Protein AF-A0A3M1DH36-F1 (afdb_monomer)

Radius of gyration: 32.61 Å; Cα contacts (8 Å, |Δi|>4): 561; chains: 1; bounding box: 86×79×83 Å

Structure (mmCIF, N/CA/C/O backbone):
data_AF-A0A3M1DH36-F1
#
_entry.id   AF-A0A3M1DH36-F1
#
loop_
_atom_site.group_PDB
_atom_site.id
_atom_site.type_symbol
_atom_site.label_atom_id
_atom_site.label_alt_id
_atom_site.label_comp_id
_atom_site.label_asym_id
_atom_site.label_entity_id
_atom_site.label_seq_id
_atom_site.pdbx_PDB_ins_code
_atom_site.Cartn_x
_atom_site.Cartn_y
_atom_site.Cartn_z
_atom_site.occupancy
_atom_site.B_iso_or_equiv
_atom_site.auth_seq_id
_atom_site.auth_comp_id
_atom_site.auth_asym_id
_atom_site.auth_atom_id
_atom_site.pdbx_PDB_model_num
ATOM 1 N N . MET A 1 1 ? 54.709 -1.197 50.535 1.00 32.66 1 MET A N 1
ATOM 2 C CA . MET A 1 1 ? 53.654 -0.585 49.703 1.00 32.66 1 MET A CA 1
ATOM 3 C C . MET A 1 1 ? 53.504 -1.454 48.468 1.00 32.66 1 MET A C 1
ATOM 5 O O . MET A 1 1 ? 54.507 -1.708 47.819 1.00 32.66 1 MET A O 1
ATOM 9 N N . ARG A 1 2 ? 52.325 -2.041 48.248 1.00 27.66 2 ARG A N 1
ATOM 10 C CA . ARG A 1 2 ? 52.053 -2.929 47.108 1.00 27.66 2 ARG A CA 1
ATOM 11 C C . ARG A 1 2 ? 51.467 -2.084 45.979 1.00 27.66 2 ARG A C 1
ATOM 13 O O . ARG A 1 2 ? 50.531 -1.333 46.229 1.00 27.66 2 ARG A O 1
ATOM 20 N N . GLU A 1 3 ? 52.035 -2.203 44.786 1.00 29.48 3 GLU A N 1
ATOM 21 C CA . GLU A 1 3 ? 51.495 -1.611 43.560 1.00 29.48 3 GLU A CA 1
ATOM 22 C C . GLU A 1 3 ? 50.059 -2.107 43.300 1.00 29.48 3 GLU A C 1
ATOM 24 O O . GLU A 1 3 ? 49.751 -3.268 43.601 1.00 29.48 3 GLU A O 1
ATOM 29 N N . PRO A 1 4 ? 49.162 -1.257 42.769 1.00 29.33 4 PRO A N 1
ATOM 30 C CA . PRO A 1 4 ? 47.777 -1.637 42.544 1.00 29.33 4 PRO A CA 1
ATOM 31 C C . PRO A 1 4 ? 47.627 -2.595 41.338 1.00 29.33 4 PRO A C 1
ATOM 33 O O . PRO A 1 4 ? 48.367 -2.485 40.356 1.00 29.33 4 PRO A O 1
ATOM 36 N N . PRO A 1 5 ? 46.652 -3.530 41.356 1.00 29.97 5 PRO A N 1
ATOM 37 C CA . PRO A 1 5 ? 46.637 -4.700 40.462 1.00 29.97 5 PRO A CA 1
ATOM 38 C C . PRO A 1 5 ? 46.401 -4.399 38.972 1.00 29.97 5 PRO A C 1
ATOM 40 O O . PRO A 1 5 ? 46.667 -5.255 38.132 1.00 29.97 5 PRO A O 1
ATOM 43 N N . HIS A 1 6 ? 45.917 -3.204 38.626 1.00 34.66 6 HIS A N 1
ATOM 44 C CA . HIS A 1 6 ? 45.584 -2.833 37.246 1.00 34.66 6 HIS A CA 1
ATOM 45 C C . HIS A 1 6 ? 46.814 -2.436 36.412 1.00 34.66 6 HIS A C 1
ATOM 47 O O . HIS A 1 6 ? 46.813 -2.638 35.201 1.00 34.66 6 HIS A O 1
ATOM 53 N N . LEU A 1 7 ? 47.898 -1.958 37.038 1.00 31.59 7 LEU A N 1
ATOM 54 C CA . LEU A 1 7 ? 49.136 -1.597 36.329 1.00 31.59 7 LEU A CA 1
ATOM 55 C C . LEU A 1 7 ? 50.009 -2.821 35.984 1.00 31.59 7 LEU A C 1
ATOM 57 O O . LEU A 1 7 ? 50.712 -2.822 34.975 1.00 31.59 7 LEU A O 1
ATOM 61 N N . LEU A 1 8 ? 49.897 -3.912 36.751 1.00 31.89 8 LEU A N 1
ATOM 62 C CA . LEU A 1 8 ? 50.607 -5.175 36.491 1.00 31.89 8 LEU A CA 1
ATOM 63 C C . LEU A 1 8 ? 50.048 -5.961 35.293 1.00 31.89 8 LEU A C 1
ATOM 65 O O . LEU A 1 8 ? 50.768 -6.772 34.707 1.00 31.89 8 LEU A O 1
ATOM 69 N N . PHE A 1 9 ? 48.790 -5.723 34.910 1.00 33.62 9 PHE A N 1
ATOM 70 C CA . PHE A 1 9 ? 48.154 -6.406 33.781 1.00 33.62 9 PHE A CA 1
ATOM 71 C C . PHE A 1 9 ? 48.655 -5.860 32.433 1.00 33.62 9 PHE A C 1
ATOM 73 O O . PHE A 1 9 ? 49.040 -6.631 31.555 1.00 33.62 9 PHE A O 1
ATOM 80 N N . PHE A 1 10 ? 48.772 -4.533 32.306 1.00 32.47 10 PHE A N 1
ATOM 81 C CA . PHE A 1 10 ? 49.268 -3.885 31.085 1.00 32.47 10 PHE A CA 1
ATOM 82 C C . PHE A 1 10 ? 50.793 -3.971 30.936 1.00 32.47 10 PHE A C 1
ATOM 84 O O . PHE A 1 10 ? 51.295 -4.152 29.828 1.00 32.47 10 PHE A O 1
ATOM 91 N N . ALA A 1 11 ? 51.539 -3.960 32.046 1.00 32.44 11 ALA A N 1
ATOM 92 C CA . ALA A 1 11 ? 52.992 -4.136 32.021 1.00 32.44 11 ALA A CA 1
ATOM 93 C C . ALA A 1 11 ? 53.437 -5.559 31.616 1.00 32.44 11 ALA A C 1
ATOM 95 O O . ALA A 1 11 ? 54.551 -5.727 31.119 1.00 32.44 11 ALA A O 1
ATOM 96 N N . ARG A 1 12 ? 52.589 -6.588 31.795 1.00 32.31 12 ARG A N 1
ATOM 97 C CA . ARG A 1 12 ? 52.865 -7.963 31.327 1.00 32.31 12 ARG A CA 1
ATOM 98 C C . ARG A 1 12 ? 52.590 -8.160 29.838 1.00 32.31 12 ARG A C 1
ATOM 100 O O . ARG A 1 12 ? 53.311 -8.916 29.200 1.00 32.31 12 ARG A O 1
ATOM 107 N N . LEU A 1 13 ? 51.610 -7.450 29.279 1.00 34.75 13 LEU A N 1
ATOM 108 C CA . LEU A 1 13 ? 51.321 -7.461 27.839 1.00 34.75 13 LEU A CA 1
ATOM 109 C C . LEU A 1 13 ? 52.437 -6.804 27.012 1.00 34.75 13 LEU A C 1
ATOM 111 O O . LEU A 1 13 ? 52.681 -7.215 25.884 1.00 34.75 13 LEU A O 1
ATOM 115 N N . ALA A 1 14 ? 53.151 -5.837 27.592 1.00 35.44 14 ALA A N 1
ATOM 116 C CA . ALA A 1 14 ? 54.234 -5.118 26.924 1.00 35.44 14 ALA A CA 1
ATOM 117 C C . ALA A 1 14 ? 55.609 -5.824 26.956 1.00 35.44 14 ALA A C 1
ATOM 119 O O . ALA A 1 14 ? 56.535 -5.336 26.318 1.00 35.44 14 ALA A O 1
ATOM 120 N N . ARG A 1 15 ? 55.778 -6.940 27.689 1.00 35.16 15 ARG A N 1
ATOM 121 C CA . ARG A 1 15 ? 57.084 -7.628 27.841 1.00 35.16 15 ARG A CA 1
ATOM 122 C C . ARG A 1 15 ? 57.234 -8.952 27.085 1.00 35.16 15 ARG A C 1
ATOM 124 O O . ARG A 1 15 ? 58.296 -9.556 27.178 1.00 35.16 15 ARG A O 1
ATOM 131 N N . ASN A 1 16 ? 56.224 -9.407 26.346 1.00 31.25 16 ASN A N 1
ATOM 132 C CA . ASN A 1 16 ? 56.394 -10.556 25.452 1.00 31.25 16 ASN A CA 1
ATOM 133 C C . ASN A 1 16 ? 56.902 -10.070 24.092 1.00 31.25 16 ASN A C 1
ATOM 135 O O . ASN A 1 16 ? 56.128 -9.787 23.178 1.00 31.25 16 ASN A O 1
ATOM 139 N N . GLU A 1 17 ? 58.221 -9.941 23.995 1.00 40.97 17 GLU A N 1
ATOM 140 C CA . GLU A 1 17 ? 58.931 -9.916 22.721 1.00 40.97 17 GLU A CA 1
ATOM 141 C C . GLU A 1 17 ? 58.838 -11.321 22.108 1.00 40.97 17 GLU A C 1
ATOM 143 O O . GLU A 1 17 ? 59.261 -12.288 22.732 1.00 40.97 17 GLU A O 1
ATOM 148 N N . ASP A 1 18 ? 58.208 -11.397 20.932 1.00 37.38 18 ASP A N 1
ATOM 149 C CA . ASP A 1 18 ? 58.206 -12.491 19.941 1.00 37.38 18 ASP A CA 1
ATOM 150 C C . ASP A 1 18 ? 56.816 -13.055 19.610 1.00 37.38 18 ASP A C 1
ATOM 152 O O . ASP A 1 18 ? 56.376 -14.099 20.089 1.00 37.38 18 ASP A O 1
ATOM 156 N N . SER A 1 19 ? 56.103 -12.329 18.741 1.00 36.31 19 SER A N 1
ATOM 157 C CA . SER A 1 19 ? 55.392 -12.844 17.552 1.00 36.31 19 SER A CA 1
ATOM 158 C C . SER A 1 19 ? 54.339 -11.836 17.069 1.00 36.31 19 SER A C 1
ATOM 160 O O . SER A 1 19 ? 53.544 -11.300 17.845 1.00 36.31 19 SER A O 1
ATOM 162 N N . ASP A 1 20 ? 54.299 -11.592 15.757 1.00 35.41 20 ASP A N 1
ATOM 163 C CA . ASP A 1 20 ? 53.426 -10.596 15.113 1.00 35.41 20 ASP A CA 1
ATOM 164 C C . ASP A 1 20 ? 51.914 -10.858 15.276 1.00 35.41 20 ASP A C 1
ATOM 166 O O . ASP A 1 20 ? 51.099 -9.959 15.064 1.00 35.41 20 ASP A O 1
ATOM 170 N N . ALA A 1 21 ? 51.513 -12.045 15.738 1.00 30.53 21 ALA A N 1
ATOM 171 C CA . ALA A 1 21 ? 50.114 -12.369 16.014 1.00 30.53 21 ALA A CA 1
ATOM 172 C C . ALA A 1 21 ? 49.552 -11.628 17.248 1.00 30.53 21 ALA A C 1
ATOM 174 O O . ALA A 1 21 ? 48.383 -11.243 17.256 1.00 30.53 21 ALA A O 1
ATOM 175 N N . ALA A 1 22 ? 50.376 -11.339 18.264 1.00 32.66 22 ALA A N 1
ATOM 176 C CA . ALA A 1 22 ? 49.924 -10.659 19.485 1.00 32.66 22 ALA A CA 1
ATOM 177 C C . ALA A 1 22 ? 49.649 -9.152 19.276 1.00 32.66 22 ALA A C 1
ATOM 179 O O . ALA A 1 22 ? 48.842 -8.552 19.989 1.00 32.66 22 ALA A O 1
ATOM 180 N N . ARG A 1 23 ? 50.272 -8.534 18.260 1.00 32.53 23 ARG A N 1
ATOM 181 C CA . ARG A 1 23 ? 50.079 -7.112 17.916 1.00 32.53 23 ARG A CA 1
ATOM 182 C C . ARG A 1 23 ? 48.714 -6.820 17.288 1.00 32.53 23 ARG A C 1
ATOM 184 O O . ARG A 1 23 ? 48.206 -5.709 17.435 1.00 32.53 23 ARG A O 1
ATOM 191 N N . ILE A 1 24 ? 48.118 -7.797 16.605 1.00 33.00 24 ILE A N 1
ATOM 192 C CA . ILE A 1 24 ? 46.809 -7.651 15.949 1.00 33.00 24 ILE A CA 1
ATOM 193 C C . ILE A 1 24 ? 45.676 -7.830 16.971 1.00 33.00 24 ILE A C 1
ATOM 195 O O . ILE A 1 24 ? 44.716 -7.058 16.970 1.00 33.00 24 ILE A O 1
ATOM 199 N N . ASP A 1 25 ? 45.833 -8.758 17.915 1.00 29.95 25 ASP A N 1
ATOM 200 C CA . ASP A 1 25 ? 44.793 -9.083 18.899 1.00 29.95 25 ASP A CA 1
ATOM 201 C C . ASP A 1 25 ? 44.670 -8.029 20.021 1.00 29.95 25 ASP A C 1
ATOM 203 O O . ASP A 1 25 ? 43.573 -7.710 20.489 1.00 29.95 25 ASP A O 1
ATOM 207 N N . ALA A 1 26 ? 45.780 -7.376 20.390 1.00 31.16 26 ALA A N 1
ATOM 208 C CA . ALA A 1 26 ? 45.759 -6.230 21.304 1.00 31.16 26 ALA A CA 1
ATOM 209 C C . ALA A 1 26 ? 45.073 -4.991 20.686 1.00 31.16 26 ALA A C 1
ATOM 211 O O . ALA A 1 26 ? 44.409 -4.232 21.392 1.00 31.16 26 ALA A O 1
ATOM 212 N N . ARG A 1 27 ? 45.179 -4.800 19.361 1.00 30.67 27 ARG A N 1
ATOM 213 C CA . ARG A 1 27 ? 44.548 -3.675 18.642 1.00 30.67 27 ARG A CA 1
ATOM 214 C C . ARG A 1 27 ? 43.040 -3.856 18.455 1.00 30.67 27 ARG A C 1
ATOM 216 O O . ARG A 1 27 ? 42.310 -2.869 18.491 1.00 30.67 27 ARG A O 1
ATOM 223 N N . LEU A 1 28 ? 42.563 -5.093 18.323 1.00 29.70 28 LEU A N 1
ATOM 224 C CA . LEU A 1 28 ? 41.129 -5.391 18.238 1.00 29.70 28 LEU A CA 1
ATOM 225 C C . LEU A 1 28 ? 40.423 -5.283 19.601 1.00 29.70 28 LEU A C 1
ATOM 227 O O . LEU A 1 28 ? 39.297 -4.789 19.667 1.00 29.70 28 LEU A O 1
ATOM 231 N N . ASN A 1 29 ? 41.093 -5.640 20.701 1.00 30.77 29 ASN A N 1
ATOM 232 C CA . ASN A 1 29 ? 40.488 -5.571 22.036 1.00 30.77 29 ASN A CA 1
ATOM 233 C C . ASN A 1 29 ? 40.366 -4.147 22.608 1.00 30.77 29 ASN A C 1
ATOM 235 O O . ASN A 1 29 ? 39.438 -3.881 23.371 1.00 30.77 29 ASN A O 1
ATOM 239 N N . ILE A 1 30 ? 41.218 -3.199 22.201 1.00 30.58 30 ILE A N 1
ATOM 240 C CA . ILE A 1 30 ? 41.085 -1.789 22.618 1.00 30.58 30 ILE A CA 1
ATOM 241 C C . ILE A 1 30 ? 39.859 -1.130 21.957 1.00 30.58 30 ILE A C 1
ATOM 243 O O . ILE A 1 30 ? 39.140 -0.376 22.609 1.00 30.58 30 ILE A O 1
ATOM 247 N N . ALA A 1 31 ? 39.539 -1.480 20.706 1.00 28.94 31 ALA A N 1
ATOM 248 C CA . ALA A 1 31 ? 38.319 -1.012 20.036 1.00 28.94 31 ALA A CA 1
ATOM 249 C C . ALA A 1 31 ? 37.033 -1.644 20.622 1.00 28.94 31 ALA A C 1
ATOM 251 O O . ALA A 1 31 ? 35.977 -1.005 20.653 1.00 28.94 31 ALA A O 1
ATOM 252 N N . GLY A 1 32 ? 37.126 -2.878 21.132 1.00 28.81 32 GLY A N 1
ATOM 253 C CA . GLY A 1 32 ? 36.025 -3.583 21.802 1.00 28.81 32 GLY A CA 1
ATOM 254 C C . GLY A 1 32 ? 35.750 -3.120 23.240 1.00 28.81 32 GLY A C 1
ATOM 255 O O . GLY A 1 32 ? 34.598 -3.112 23.671 1.00 28.81 32 GLY A O 1
ATOM 256 N N . ALA A 1 33 ? 36.770 -2.681 23.984 1.00 28.59 33 ALA A N 1
ATOM 257 C CA . ALA A 1 33 ? 36.596 -2.188 25.355 1.00 28.59 33 ALA A CA 1
ATOM 258 C C . ALA A 1 33 ? 35.921 -0.802 25.412 1.00 28.59 33 ALA A C 1
ATOM 260 O O . ALA A 1 33 ? 35.157 -0.527 26.333 1.00 28.59 33 ALA A O 1
ATOM 261 N N . VAL A 1 34 ? 36.134 0.043 24.395 1.00 30.39 34 VAL A N 1
ATOM 262 C CA . VAL A 1 34 ? 35.518 1.383 24.293 1.00 30.39 34 VAL A CA 1
ATOM 263 C C . VAL A 1 34 ? 34.035 1.320 23.897 1.00 30.39 34 VAL A C 1
ATOM 265 O O . VAL A 1 34 ? 33.282 2.249 24.170 1.00 30.39 34 VAL A O 1
ATOM 268 N N . THR A 1 35 ? 33.571 0.216 23.305 1.00 29.56 35 THR A N 1
ATOM 269 C CA . THR A 1 35 ? 32.185 0.085 22.821 1.00 29.56 35 THR A CA 1
ATOM 270 C C . THR A 1 35 ? 31.242 -0.659 23.774 1.00 29.56 35 THR A C 1
ATOM 272 O O . THR A 1 35 ? 30.033 -0.580 23.583 1.00 29.56 35 THR A O 1
ATOM 275 N N . ASN A 1 36 ? 31.747 -1.307 24.832 1.00 27.78 36 ASN A N 1
ATOM 276 C CA . ASN A 1 36 ? 30.948 -2.164 25.726 1.00 27.78 36 ASN A CA 1
ATOM 277 C C . ASN A 1 36 ? 30.844 -1.686 27.193 1.00 27.78 36 ASN A C 1
ATOM 279 O O . ASN A 1 36 ? 30.514 -2.486 28.068 1.00 27.78 36 ASN A O 1
ATOM 283 N N . HIS A 1 37 ? 31.106 -0.411 27.502 1.00 29.84 37 HIS A N 1
ATOM 284 C CA . HIS A 1 37 ? 30.932 0.135 28.867 1.00 29.84 37 HIS A CA 1
ATOM 285 C C . HIS A 1 37 ? 30.018 1.362 28.975 1.00 29.84 37 HIS A C 1
ATOM 287 O O . HIS A 1 37 ? 30.047 2.083 29.969 1.00 29.84 37 HIS A O 1
ATOM 293 N N . VAL A 1 38 ? 29.126 1.549 28.004 1.00 30.83 38 VAL A N 1
ATOM 294 C CA . VAL A 1 38 ? 27.979 2.454 28.143 1.00 30.83 38 VAL A CA 1
ATOM 295 C C . VAL A 1 38 ? 26.712 1.638 27.928 1.00 30.83 38 VAL A C 1
ATOM 297 O O . VAL A 1 38 ? 26.143 1.680 26.851 1.00 30.83 38 VAL A O 1
ATOM 300 N N . ASP A 1 39 ? 26.370 0.800 28.910 1.00 30.70 39 ASP A N 1
ATOM 301 C CA . ASP A 1 39 ? 24.992 0.396 29.239 1.00 30.70 39 ASP A CA 1
ATOM 302 C C . ASP A 1 39 ? 25.012 -0.647 30.374 1.00 30.70 39 ASP A C 1
ATOM 304 O O . ASP A 1 39 ? 25.197 -1.842 30.147 1.00 30.70 39 ASP A O 1
ATOM 308 N N . GLY A 1 40 ? 24.814 -0.200 31.624 1.00 24.92 40 GLY A N 1
ATOM 309 C CA . GLY A 1 40 ? 24.535 -1.106 32.746 1.00 24.92 40 GLY A CA 1
ATOM 310 C C . GLY A 1 40 ? 24.883 -0.594 34.150 1.00 24.92 40 GLY A C 1
ATOM 311 O O . GLY A 1 40 ? 25.947 -0.904 34.663 1.00 24.92 40 GLY A O 1
ATOM 312 N N . ASN A 1 41 ? 23.908 0.054 34.800 1.00 26.22 41 ASN A N 1
ATOM 313 C CA . ASN A 1 41 ? 23.778 0.359 36.240 1.00 26.22 41 ASN A CA 1
ATOM 314 C C . ASN A 1 41 ? 24.743 1.371 36.922 1.00 26.22 41 ASN A C 1
ATOM 316 O O . ASN A 1 41 ? 25.960 1.247 36.825 1.00 26.22 41 ASN A O 1
ATOM 320 N N . PRO A 1 42 ? 24.208 2.333 37.711 1.00 35.72 42 PRO A N 1
ATOM 321 C CA . PRO A 1 42 ? 24.992 3.330 38.432 1.00 35.72 42 PRO A CA 1
ATOM 322 C C . PRO A 1 42 ? 25.379 2.807 39.820 1.00 35.72 42 PRO A C 1
ATOM 324 O O . PRO A 1 42 ? 24.520 2.639 40.679 1.00 35.72 42 PRO A O 1
ATOM 327 N N . CYS A 1 43 ? 26.663 2.559 40.067 1.00 26.92 43 CYS A N 1
ATOM 328 C CA . CYS A 1 43 ? 27.237 2.581 41.415 1.00 26.92 43 CYS A CA 1
ATOM 329 C C . CYS A 1 43 ? 28.768 2.498 41.330 1.00 26.92 43 CYS A C 1
ATOM 331 O O . CYS A 1 43 ? 29.288 1.659 40.605 1.00 26.92 43 CYS A O 1
ATOM 333 N N . GLN A 1 44 ? 29.453 3.304 42.151 1.00 27.77 44 GLN A N 1
ATOM 334 C CA . GLN A 1 44 ? 30.907 3.306 42.427 1.00 27.77 44 GLN A CA 1
ATOM 335 C C . GLN A 1 44 ? 31.820 4.255 41.625 1.00 27.77 44 GLN A C 1
ATOM 337 O O . GLN A 1 44 ? 32.974 3.927 41.370 1.00 27.77 44 GLN A O 1
ATOM 342 N N . VAL A 1 45 ? 31.376 5.488 41.352 1.00 26.08 45 VAL A N 1
ATOM 343 C CA . VAL A 1 45 ? 32.300 6.624 41.093 1.00 26.08 45 VAL A CA 1
ATOM 344 C C . VAL A 1 45 ? 31.993 7.821 42.016 1.00 26.08 45 VAL A C 1
ATOM 346 O O . VAL A 1 45 ? 32.324 8.957 41.719 1.00 26.08 45 VAL A O 1
ATOM 349 N N . ASP A 1 46 ? 31.387 7.575 43.183 1.00 26.30 46 ASP A N 1
ATOM 350 C CA . ASP A 1 46 ? 31.001 8.627 44.146 1.00 26.30 46 ASP A CA 1
ATOM 351 C C . ASP A 1 46 ? 31.936 8.742 45.365 1.00 26.30 46 ASP A C 1
ATOM 353 O O . ASP A 1 46 ? 31.571 9.308 46.391 1.00 26.30 46 ASP A O 1
ATOM 357 N N . THR A 1 47 ? 33.167 8.222 45.310 1.00 27.75 47 THR A N 1
ATOM 358 C CA . THR A 1 47 ? 34.068 8.256 46.491 1.00 27.75 47 THR A CA 1
ATOM 359 C C . THR A 1 47 ? 35.475 8.789 46.213 1.00 27.75 47 THR A C 1
ATOM 361 O O . THR A 1 47 ? 36.318 8.762 47.097 1.00 27.75 47 THR A O 1
ATOM 364 N N . LEU A 1 48 ? 35.735 9.346 45.025 1.00 27.14 48 LEU A N 1
ATOM 365 C CA . LEU A 1 48 ? 37.019 10.002 44.713 1.00 27.14 48 LEU A CA 1
ATOM 366 C C . LEU A 1 48 ? 36.899 11.492 44.347 1.00 27.14 48 LEU A C 1
ATOM 368 O O . LEU A 1 48 ? 37.908 12.136 44.085 1.00 27.14 48 LEU A O 1
ATOM 372 N N . LEU A 1 49 ? 35.692 12.069 44.392 1.00 26.91 49 LEU A N 1
ATOM 373 C CA . LEU A 1 49 ? 35.443 13.484 44.065 1.00 26.91 49 LEU A CA 1
ATOM 374 C C . LEU A 1 49 ? 34.897 14.317 45.241 1.00 26.91 49 LEU A C 1
ATOM 376 O O . LEU A 1 49 ? 34.375 15.410 45.033 1.00 26.91 49 LEU A O 1
ATOM 380 N N . LEU A 1 50 ? 35.037 13.833 46.481 1.00 26.44 50 LEU A N 1
ATOM 381 C CA . LEU A 1 50 ? 34.582 14.544 47.688 1.00 26.44 50 LEU A CA 1
ATOM 382 C C . LEU A 1 50 ? 35.695 15.165 48.554 1.00 26.44 50 LEU A C 1
ATOM 384 O O . LEU A 1 50 ? 35.370 15.794 49.552 1.00 26.44 50 LEU A O 1
ATOM 388 N N . GLU A 1 51 ? 36.973 15.106 48.160 1.00 28.19 51 GLU A N 1
ATOM 389 C CA . GLU A 1 51 ? 38.080 15.707 48.946 1.00 28.19 51 GLU A CA 1
ATOM 390 C C . GLU A 1 51 ? 38.766 16.931 48.306 1.00 28.19 51 GLU A C 1
ATOM 392 O O . GLU A 1 51 ? 39.797 17.397 48.781 1.00 28.19 51 GLU A O 1
ATOM 397 N N . ARG A 1 52 ? 38.170 17.548 47.280 1.00 27.91 52 ARG A N 1
ATOM 398 C CA . ARG A 1 52 ? 38.563 18.900 46.824 1.00 27.91 52 ARG A CA 1
ATOM 399 C C . ARG A 1 52 ? 37.350 19.806 46.643 1.00 27.91 52 ARG A C 1
ATOM 401 O O . ARG A 1 52 ? 37.113 20.383 45.589 1.00 27.91 52 ARG A O 1
ATOM 408 N N . ARG A 1 53 ? 36.563 19.932 47.709 1.00 29.39 53 ARG A N 1
ATOM 409 C CA . ARG A 1 53 ? 35.691 21.089 47.918 1.00 29.39 53 ARG A CA 1
ATOM 410 C C . ARG A 1 53 ? 36.295 21.926 49.027 1.00 29.39 53 ARG A C 1
ATOM 412 O O . ARG A 1 53 ? 35.937 21.742 50.177 1.00 29.39 53 ARG A O 1
ATOM 419 N N . GLU A 1 54 ? 37.171 22.850 48.667 1.00 30.20 54 GLU A N 1
ATOM 420 C CA . GLU A 1 54 ? 37.342 24.076 49.437 1.00 30.20 54 GLU A CA 1
ATOM 421 C C . GLU A 1 54 ? 37.924 25.162 48.523 1.00 30.20 54 GLU A C 1
ATOM 423 O O . GLU A 1 54 ? 39.001 25.019 47.954 1.00 30.20 54 GLU A O 1
ATOM 428 N N . HIS A 1 55 ? 37.135 26.229 48.403 1.00 28.95 55 HIS A N 1
ATOM 429 C CA . HIS A 1 55 ? 37.393 27.530 47.785 1.00 28.95 55 HIS A CA 1
ATOM 430 C C . HIS A 1 55 ? 37.079 27.763 46.292 1.00 28.95 55 HIS A C 1
ATOM 432 O O . HIS A 1 55 ? 37.654 27.189 45.378 1.00 28.95 55 HIS A O 1
ATOM 438 N N . HIS A 1 56 ? 36.196 28.758 46.139 1.00 28.66 56 HIS A N 1
ATOM 439 C CA . HIS A 1 56 ? 35.780 29.543 44.978 1.00 28.66 56 HIS A CA 1
ATOM 440 C C . HIS A 1 56 ? 34.586 29.053 44.138 1.00 28.66 56 HIS A C 1
ATOM 442 O O . HIS A 1 56 ? 34.614 28.100 43.372 1.00 28.66 56 HIS A O 1
ATOM 448 N N . THR A 1 57 ? 33.501 29.794 44.351 1.00 34.44 57 THR A N 1
ATOM 449 C CA . THR A 1 57 ? 32.225 29.873 43.643 1.00 34.44 57 THR A CA 1
ATOM 450 C C . THR A 1 57 ? 32.352 30.645 42.327 1.00 34.44 57 THR A C 1
ATOM 452 O O . THR A 1 57 ? 32.866 31.757 42.374 1.00 34.44 57 THR A O 1
ATOM 455 N N . GLU A 1 58 ? 31.790 30.132 41.223 1.00 27.36 58 GLU A N 1
ATOM 456 C CA . GLU A 1 58 ? 30.933 30.865 40.257 1.00 27.36 58 GLU A CA 1
ATOM 457 C C . GLU A 1 58 ? 30.346 29.911 39.178 1.00 27.36 58 GLU A C 1
ATOM 459 O O . GLU A 1 58 ? 30.927 28.851 38.941 1.00 27.36 58 GLU A O 1
ATOM 464 N N . PRO A 1 59 ? 29.180 30.206 38.552 1.00 39.00 59 PRO A N 1
ATOM 465 C CA . PRO A 1 59 ? 28.491 29.280 37.651 1.00 39.00 59 PRO A CA 1
ATOM 466 C C . PRO A 1 59 ? 28.647 29.644 36.161 1.00 39.00 59 PRO A C 1
ATOM 468 O O . PRO A 1 59 ? 28.188 30.697 35.724 1.00 39.00 59 PRO A O 1
ATOM 471 N N . GLY A 1 60 ? 29.179 28.723 35.350 1.00 37.47 60 GLY A N 1
ATOM 472 C CA . GLY A 1 60 ? 29.079 28.776 33.883 1.00 37.47 60 GLY A CA 1
ATOM 473 C C . GLY A 1 60 ? 30.268 28.137 33.159 1.00 37.47 60 GLY A C 1
ATOM 474 O O . GLY A 1 60 ? 31.395 28.521 33.417 1.00 37.47 60 GLY A O 1
ATOM 475 N N . LEU A 1 61 ? 29.979 27.229 32.213 1.00 34.69 61 LEU A N 1
ATOM 476 C CA . LEU A 1 61 ? 30.894 26.371 31.425 1.00 34.69 61 LEU A CA 1
ATOM 477 C C . LEU A 1 61 ? 31.573 25.229 32.199 1.00 34.69 61 LEU A C 1
ATOM 479 O O . LEU A 1 61 ? 32.603 25.475 32.804 1.00 34.69 61 LEU A O 1
ATOM 483 N N . ASP A 1 62 ? 31.078 23.977 32.110 1.00 35.00 62 ASP A N 1
ATOM 484 C CA . ASP A 1 62 ? 31.957 22.811 32.379 1.00 35.00 62 ASP A CA 1
ATOM 485 C C . ASP A 1 62 ? 31.437 21.409 31.962 1.00 35.00 62 ASP A C 1
ATOM 487 O O . ASP A 1 62 ? 31.396 20.467 32.751 1.00 35.00 62 ASP A O 1
ATOM 491 N N . ALA A 1 63 ? 31.042 21.223 30.697 1.00 31.25 63 ALA A N 1
ATOM 492 C CA . ALA A 1 63 ? 30.794 19.867 30.159 1.00 31.25 63 ALA A CA 1
ATOM 493 C C . ALA A 1 63 ? 31.452 19.608 28.792 1.00 31.25 63 ALA A C 1
ATOM 495 O O . ALA A 1 63 ? 31.835 18.481 28.495 1.00 31.25 63 ALA A O 1
ATOM 496 N N . VAL A 1 64 ? 31.629 20.647 27.971 1.00 28.95 64 VAL A N 1
ATOM 497 C CA . VAL A 1 64 ? 32.235 20.524 26.633 1.00 28.95 64 VAL A CA 1
ATOM 498 C C . VAL A 1 64 ? 33.766 20.591 26.707 1.00 28.95 64 VAL A C 1
ATOM 500 O O . VAL A 1 64 ? 34.438 19.760 26.110 1.00 28.95 64 VAL A O 1
ATOM 503 N N . THR A 1 65 ? 34.314 21.470 27.549 1.00 33.56 65 THR A N 1
ATOM 504 C CA . THR A 1 65 ? 35.761 21.665 27.765 1.00 33.56 65 THR A CA 1
ATOM 505 C C . THR A 1 65 ? 36.483 20.406 28.253 1.00 33.56 65 THR A C 1
ATOM 507 O O . THR A 1 65 ? 37.535 20.058 27.727 1.00 33.56 65 THR A O 1
ATOM 510 N N . ARG A 1 66 ? 35.880 19.646 29.176 1.00 35.47 66 ARG A N 1
ATOM 511 C CA . ARG A 1 66 ? 36.481 18.410 29.716 1.00 35.47 66 ARG A CA 1
ATOM 512 C C . ARG A 1 66 ? 36.542 17.251 28.720 1.00 35.47 66 ARG A C 1
ATOM 514 O O . ARG A 1 66 ? 37.347 16.344 28.894 1.00 35.47 66 ARG A O 1
ATOM 521 N N . THR A 1 67 ? 35.690 17.254 27.694 1.00 37.62 67 THR A N 1
ATOM 522 C CA . THR A 1 67 ? 35.702 16.198 26.666 1.00 37.62 67 THR A CA 1
ATOM 523 C C . THR A 1 67 ? 36.838 16.431 25.668 1.00 37.62 67 THR A C 1
ATOM 525 O O . THR A 1 67 ? 37.454 15.475 25.197 1.00 37.62 67 THR A O 1
ATOM 528 N N . ASP A 1 68 ? 37.157 17.700 25.406 1.00 38.00 68 ASP A N 1
ATOM 529 C CA . ASP A 1 68 ? 38.232 18.098 24.501 1.00 38.00 68 ASP A CA 1
ATOM 530 C C . ASP A 1 68 ? 39.619 17.854 25.118 1.00 38.00 68 ASP A C 1
ATOM 532 O O . ASP A 1 68 ? 40.513 17.369 24.427 1.00 38.00 68 ASP A O 1
ATOM 536 N N . GLU A 1 69 ? 39.790 18.073 26.426 1.00 40.69 69 GLU A N 1
ATOM 537 C CA . GLU A 1 69 ? 41.048 17.778 27.137 1.00 40.69 69 GLU A CA 1
ATOM 538 C C . GLU A 1 69 ? 41.394 16.280 27.114 1.00 40.69 69 GLU A C 1
ATOM 540 O O . GLU A 1 69 ? 42.515 15.904 26.770 1.00 40.69 69 GLU A O 1
ATOM 545 N N . VAL A 1 70 ? 40.409 15.407 27.363 1.00 42.31 70 VAL A N 1
ATOM 546 C CA . VAL A 1 70 ? 40.597 13.944 27.315 1.00 42.31 70 VAL A CA 1
ATOM 547 C C . VAL A 1 70 ? 40.944 13.467 25.901 1.00 42.31 70 VAL A C 1
ATOM 549 O O . VAL A 1 70 ? 41.746 12.548 25.728 1.00 42.31 70 VAL A O 1
ATOM 552 N N . LEU A 1 71 ? 40.369 14.094 24.870 1.00 44.31 71 LEU A N 1
ATOM 553 C CA . LEU A 1 71 ? 40.660 13.759 23.477 1.00 44.31 71 LEU A CA 1
ATOM 554 C C . LEU A 1 71 ? 42.076 14.203 23.074 1.00 44.31 71 LEU A C 1
ATOM 556 O O . LEU A 1 71 ? 42.767 13.475 22.361 1.00 44.31 71 LEU A O 1
ATOM 560 N N . VAL A 1 72 ? 42.519 15.369 23.552 1.00 44.28 72 VAL A N 1
ATOM 561 C CA . VAL A 1 72 ? 43.870 15.894 23.314 1.00 44.28 72 VAL A CA 1
ATOM 562 C C . VAL A 1 72 ? 44.924 15.016 23.988 1.00 44.28 72 VAL A C 1
ATOM 564 O O . VAL A 1 72 ? 45.899 14.651 23.330 1.00 44.28 72 VAL A O 1
ATOM 567 N N . GLU A 1 73 ? 44.711 14.583 25.232 1.00 45.94 73 GLU A N 1
ATOM 568 C CA . GLU A 1 73 ? 45.637 13.662 25.904 1.00 45.94 73 GLU A CA 1
ATOM 569 C C . GLU A 1 73 ? 45.724 12.299 25.207 1.00 45.94 73 GLU A C 1
ATOM 571 O O . GLU A 1 73 ? 46.818 11.762 25.017 1.00 45.94 73 GLU A O 1
ATOM 576 N N . LEU A 1 74 ? 44.592 11.765 24.736 1.00 45.22 74 LEU A N 1
ATOM 577 C CA . LEU A 1 74 ? 44.561 10.507 23.988 1.00 45.22 74 LEU A CA 1
ATOM 578 C C . LEU A 1 74 ? 45.340 10.615 22.664 1.00 45.22 74 LEU A C 1
ATOM 580 O O . LEU A 1 74 ? 46.056 9.689 22.280 1.00 45.22 74 LEU A O 1
ATOM 584 N N . ILE A 1 75 ? 45.237 11.757 21.977 1.00 47.81 75 ILE A N 1
ATOM 585 C CA . ILE A 1 75 ? 45.964 12.034 20.730 1.00 47.81 75 ILE A CA 1
ATOM 586 C C . ILE A 1 75 ? 47.468 12.192 20.996 1.00 47.81 75 ILE A C 1
ATOM 588 O O . ILE A 1 75 ? 48.274 11.617 20.263 1.00 47.81 75 ILE A O 1
ATOM 592 N N . LEU A 1 76 ? 47.862 12.914 22.049 1.00 45.62 76 LEU A N 1
ATOM 593 C CA . LEU A 1 76 ? 49.268 13.092 22.433 1.00 45.62 76 LEU A CA 1
ATOM 594 C C . LEU A 1 76 ? 49.921 11.769 22.856 1.00 45.62 76 LEU A C 1
ATOM 596 O O . LEU A 1 76 ? 51.066 11.500 22.487 1.00 45.62 76 LEU A O 1
ATOM 600 N N . TRP A 1 77 ? 49.176 10.902 23.543 1.00 46.38 77 TRP A N 1
ATOM 601 C CA . TRP A 1 77 ? 49.630 9.562 23.903 1.00 46.38 77 TRP A CA 1
ATOM 602 C C . TRP A 1 77 ? 49.855 8.679 22.665 1.00 46.38 77 TRP A C 1
ATOM 604 O O . TRP A 1 77 ? 50.916 8.068 22.521 1.00 46.38 77 TRP A O 1
ATOM 614 N N . VAL A 1 78 ? 48.914 8.683 21.711 1.00 46.12 78 VAL A N 1
ATOM 615 C CA . VAL A 1 78 ? 49.058 7.966 20.430 1.00 46.12 78 VAL A CA 1
ATOM 616 C C . VAL A 1 78 ? 50.244 8.503 19.618 1.00 46.12 78 VAL A C 1
ATOM 618 O O . VAL A 1 78 ? 50.999 7.717 19.042 1.00 46.12 78 VAL A O 1
ATOM 621 N N . LEU A 1 79 ? 50.466 9.821 19.613 1.00 44.44 79 LEU A N 1
ATOM 622 C CA . LEU A 1 79 ? 51.620 10.452 18.963 1.00 44.44 79 LEU A CA 1
ATOM 623 C C . LEU A 1 79 ? 52.951 10.034 19.603 1.00 44.44 79 LEU A C 1
ATOM 625 O O . LEU A 1 79 ? 53.895 9.716 18.878 1.00 44.44 79 LEU A O 1
ATOM 629 N N . GLY A 1 80 ? 53.026 9.968 20.935 1.00 44.59 80 GLY A N 1
ATOM 630 C CA . GLY A 1 80 ? 54.209 9.481 21.652 1.00 44.59 80 GLY A CA 1
ATOM 631 C C . GLY A 1 80 ? 54.533 8.018 21.345 1.00 44.59 80 GLY A C 1
ATOM 632 O O . GLY A 1 80 ? 55.693 7.674 21.104 1.00 44.59 80 GLY A O 1
ATOM 633 N N . CYS A 1 81 ? 53.505 7.170 21.245 1.00 43.66 81 CYS A N 1
ATOM 634 C CA . CYS A 1 81 ? 53.654 5.765 20.861 1.00 43.66 81 CYS A CA 1
ATOM 635 C C . CYS A 1 81 ? 54.135 5.580 19.412 1.00 43.66 81 CYS A C 1
ATOM 637 O O . CYS A 1 81 ? 54.883 4.642 19.139 1.00 43.66 81 CYS A O 1
ATOM 639 N N . ILE A 1 82 ? 53.728 6.454 18.484 1.00 40.81 82 ILE A N 1
ATOM 640 C CA . ILE A 1 82 ? 54.122 6.384 17.065 1.00 40.81 82 ILE A CA 1
ATOM 641 C C . ILE A 1 82 ? 55.535 6.944 16.843 1.00 40.81 82 ILE A C 1
ATOM 643 O O . ILE A 1 82 ? 56.283 6.421 16.019 1.00 40.81 82 ILE A O 1
ATOM 647 N N . LEU A 1 83 ? 55.915 7.994 17.576 1.00 39.72 83 LEU A N 1
ATOM 648 C CA . LEU A 1 83 ? 57.196 8.689 17.399 1.00 39.72 83 LEU A CA 1
ATOM 649 C C . LEU A 1 83 ? 58.327 8.147 18.291 1.00 39.72 83 LEU A C 1
ATOM 651 O O . LEU A 1 83 ? 59.465 8.606 18.175 1.00 39.72 83 LEU A O 1
ATOM 655 N N . GLY A 1 84 ? 58.036 7.174 19.161 1.00 35.47 84 GLY A N 1
ATOM 656 C CA . GLY A 1 84 ? 59.030 6.486 19.991 1.00 35.47 84 GLY A CA 1
ATOM 657 C C . GLY A 1 84 ? 59.712 7.385 21.027 1.00 35.47 84 GLY A C 1
ATOM 658 O O . GLY A 1 84 ? 60.881 7.166 21.345 1.00 35.47 84 GLY A O 1
ATOM 659 N N . ARG A 1 85 ? 59.020 8.414 21.532 1.00 39.88 85 ARG A N 1
ATOM 660 C CA . ARG A 1 85 ? 59.545 9.322 22.566 1.00 39.88 85 ARG A CA 1
ATOM 661 C C . ARG A 1 85 ? 58.653 9.341 23.803 1.00 39.88 85 ARG A C 1
ATOM 663 O O . ARG A 1 85 ? 57.437 9.220 23.701 1.00 39.88 85 ARG A O 1
ATOM 670 N N . ASP A 1 86 ? 59.295 9.491 24.960 1.00 37.84 86 ASP A N 1
ATOM 671 C CA . ASP A 1 86 ? 58.666 9.523 26.281 1.00 37.84 86 ASP A CA 1
ATOM 672 C C . ASP A 1 86 ? 57.729 10.741 26.413 1.00 37.84 86 ASP A C 1
ATOM 674 O O . ASP A 1 86 ? 58.137 11.884 26.198 1.00 37.84 86 ASP A O 1
ATOM 678 N N . VAL A 1 87 ? 56.457 10.479 26.728 1.00 38.22 87 VAL A N 1
ATOM 679 C CA . VAL A 1 87 ? 55.328 11.433 26.669 1.00 38.22 87 VAL A CA 1
ATOM 680 C C . VAL A 1 87 ? 55.433 12.537 27.734 1.00 38.22 87 VAL A C 1
ATOM 682 O O . VAL A 1 87 ? 54.833 13.598 27.589 1.00 38.22 87 VAL A O 1
ATOM 685 N N . ARG A 1 88 ? 56.271 12.353 28.762 1.00 34.88 88 ARG A N 1
ATOM 686 C CA . ARG A 1 88 ? 56.411 13.301 29.885 1.00 34.88 88 ARG A CA 1
ATOM 687 C C . ARG A 1 88 ? 57.046 14.647 29.524 1.00 34.88 88 ARG A C 1
ATOM 689 O O . ARG A 1 88 ? 56.900 15.599 30.275 1.00 34.88 88 ARG A O 1
ATOM 696 N N . ALA A 1 89 ? 57.731 14.763 28.386 1.00 35.91 89 ALA A N 1
ATOM 697 C CA . ALA A 1 89 ? 58.367 16.023 27.980 1.00 35.91 89 ALA A CA 1
ATOM 698 C C . ALA A 1 89 ? 57.391 17.053 27.367 1.00 35.91 89 ALA A C 1
ATOM 700 O O . ALA A 1 89 ? 57.819 18.145 26.998 1.00 35.91 89 ALA A O 1
ATOM 701 N N . HIS A 1 90 ? 56.102 16.718 27.235 1.00 34.72 90 HIS A N 1
ATOM 702 C CA . HIS A 1 90 ? 55.093 17.597 26.634 1.00 34.72 90 HIS A CA 1
ATOM 703 C C . HIS A 1 90 ? 53.985 18.064 27.588 1.00 34.72 90 HIS A C 1
ATOM 705 O O . HIS A 1 90 ? 53.168 18.882 27.171 1.00 34.72 90 HIS A O 1
ATOM 711 N N . GLU A 1 91 ? 53.990 17.644 28.858 1.00 33.75 91 GLU A N 1
ATOM 712 C CA . GLU A 1 91 ? 53.041 18.157 29.862 1.00 33.75 91 GLU A CA 1
ATOM 713 C C . GLU A 1 91 ? 53.318 19.633 30.221 1.00 33.75 91 GLU A C 1
ATOM 715 O O . GLU A 1 91 ? 52.380 20.408 30.372 1.00 33.75 91 GLU A O 1
ATOM 720 N N . GLU A 1 92 ? 54.579 20.085 30.226 1.00 29.92 92 GLU A N 1
ATOM 721 C CA . GLU A 1 92 ? 54.928 21.488 30.544 1.00 29.92 92 GLU A CA 1
ATOM 722 C C . GLU A 1 92 ? 54.614 22.502 29.422 1.00 29.92 92 GLU A C 1
ATOM 724 O O . GLU A 1 92 ? 54.739 23.706 29.625 1.00 29.92 92 GLU A O 1
ATOM 729 N N . ALA A 1 93 ? 54.188 22.061 28.232 1.00 32.97 93 ALA A N 1
ATOM 730 C CA . ALA A 1 93 ? 53.927 22.961 27.099 1.00 32.97 93 ALA A CA 1
ATOM 731 C C . ALA A 1 93 ? 52.444 23.341 26.916 1.00 32.97 93 ALA A C 1
ATOM 733 O O . ALA A 1 93 ? 52.126 24.116 26.011 1.00 32.97 93 ALA A O 1
ATOM 734 N N . VAL A 1 94 ? 51.533 22.801 27.734 1.00 33.47 94 VAL A N 1
ATOM 735 C CA . VAL A 1 94 ? 50.077 22.953 27.533 1.00 33.47 94 VAL A CA 1
ATOM 736 C C . VAL A 1 94 ? 49.431 23.948 28.509 1.00 33.47 94 VAL A C 1
ATOM 738 O O . VAL A 1 94 ? 48.295 24.358 28.291 1.00 33.47 94 VAL A O 1
ATOM 741 N N . GLU A 1 95 ? 50.160 24.470 29.497 1.00 31.27 95 GLU A N 1
ATOM 742 C CA . GLU A 1 95 ? 49.590 25.410 30.479 1.00 31.27 95 GLU A CA 1
ATOM 743 C C . GLU A 1 95 ? 49.327 26.844 29.970 1.00 31.27 95 GLU A C 1
ATOM 745 O O . GLU A 1 95 ? 48.791 27.650 30.724 1.00 31.27 95 GLU A O 1
ATOM 750 N N . GLU A 1 96 ? 49.601 27.194 28.702 1.00 32.12 96 GLU A N 1
ATOM 751 C CA . GLU A 1 96 ? 49.436 28.596 28.260 1.00 32.12 96 GLU A CA 1
ATOM 752 C C . GLU A 1 96 ? 48.650 28.878 26.972 1.00 32.12 96 GLU A C 1
ATOM 754 O O . GLU A 1 96 ? 48.525 30.045 26.591 1.00 32.12 96 GLU A O 1
ATOM 759 N N . ARG A 1 97 ? 48.039 27.898 26.290 1.00 33.69 97 ARG A N 1
ATOM 760 C CA . ARG A 1 97 ? 47.170 28.215 25.134 1.00 33.69 97 ARG A CA 1
ATOM 761 C C . ARG A 1 97 ? 45.963 27.294 25.021 1.00 33.69 97 ARG A C 1
ATOM 763 O O . ARG A 1 97 ? 46.081 26.154 24.592 1.00 33.69 97 ARG A O 1
ATOM 770 N N . VAL A 1 98 ? 44.781 27.852 25.285 1.00 31.02 98 VAL A N 1
ATOM 771 C CA . VAL A 1 98 ? 43.494 27.279 24.869 1.00 31.02 98 VAL A CA 1
ATOM 772 C C . VAL A 1 98 ? 43.467 27.225 23.338 1.00 31.02 98 VAL A C 1
ATOM 774 O O . VAL A 1 98 ? 43.370 28.255 22.667 1.00 31.02 98 VAL A O 1
ATOM 777 N N . VAL A 1 99 ? 43.595 26.026 22.772 1.00 36.28 99 VAL A N 1
ATOM 778 C CA . VAL A 1 99 ? 43.538 25.797 21.324 1.00 36.28 99 VAL A CA 1
ATOM 779 C C . VAL A 1 99 ? 42.080 25.568 20.920 1.00 36.28 99 VAL A C 1
ATOM 781 O O . VAL A 1 99 ? 41.464 24.586 21.315 1.00 36.28 99 VAL A O 1
ATOM 784 N N . GLY A 1 100 ? 41.510 26.484 20.133 1.00 33.09 100 GLY A N 1
ATOM 785 C CA . GLY A 1 100 ? 40.133 26.370 19.637 1.00 33.09 100 GLY A CA 1
ATOM 786 C C . GLY A 1 100 ? 39.930 25.216 18.640 1.00 33.09 100 GLY A C 1
ATOM 787 O O . GLY A 1 100 ? 40.843 24.845 17.900 1.00 33.09 100 GLY A O 1
ATOM 788 N N . ALA A 1 101 ? 38.700 24.694 18.576 1.00 30.58 101 ALA A N 1
ATOM 789 C CA . ALA A 1 101 ? 38.278 23.521 17.793 1.00 30.58 101 ALA A CA 1
ATOM 790 C C . ALA A 1 101 ? 38.640 23.538 16.286 1.00 30.58 101 ALA A C 1
ATOM 792 O O . ALA A 1 101 ? 38.745 22.482 15.657 1.00 30.58 101 ALA A O 1
ATOM 793 N N . GLU A 1 102 ? 38.874 24.707 15.682 1.00 32.84 102 GLU A N 1
ATOM 794 C CA . GLU A 1 102 ? 39.339 24.806 14.289 1.00 32.84 102 GLU A CA 1
ATOM 795 C C . GLU A 1 102 ? 40.777 24.301 14.100 1.00 32.84 102 GLU A C 1
ATOM 797 O O . GLU A 1 102 ? 41.076 23.666 13.087 1.00 32.84 102 GLU A O 1
ATOM 802 N N . HIS A 1 103 ? 41.655 24.493 15.090 1.00 35.34 103 HIS A N 1
ATOM 803 C CA . HIS A 1 103 ? 43.035 24.005 15.025 1.00 35.34 103 HIS A CA 1
ATOM 804 C C . HIS A 1 103 ? 43.101 22.476 15.118 1.00 35.34 103 HIS A C 1
ATOM 806 O O . HIS A 1 103 ? 43.885 21.857 14.401 1.00 35.34 103 HIS A O 1
ATOM 812 N N . VAL A 1 104 ? 42.234 21.852 15.921 1.00 36.00 104 VAL A N 1
ATOM 813 C CA . VAL A 1 104 ? 42.138 20.385 16.039 1.00 36.00 104 VAL A CA 1
ATOM 814 C C . VAL A 1 104 ? 41.693 19.762 14.712 1.00 36.00 104 VAL A C 1
ATOM 816 O O . VAL A 1 104 ? 42.300 18.802 14.241 1.00 36.00 104 VAL A O 1
ATOM 819 N N . ASN A 1 105 ? 40.707 20.359 14.038 1.00 37.59 105 ASN A N 1
ATOM 820 C CA . ASN A 1 105 ? 40.264 19.902 12.719 1.00 37.59 105 ASN A CA 1
ATOM 821 C C . ASN A 1 105 ? 41.332 20.091 11.632 1.00 37.59 105 ASN A C 1
ATOM 823 O O . ASN A 1 105 ? 41.474 19.236 10.757 1.00 37.59 105 ASN A O 1
ATOM 827 N N . HIS A 1 106 ? 42.123 21.165 11.700 1.00 38.44 106 HIS A N 1
ATOM 828 C CA . HIS A 1 106 ? 43.260 21.369 10.799 1.00 38.44 106 HIS A CA 1
ATOM 829 C C . HIS A 1 106 ? 44.373 20.338 11.023 1.00 38.44 106 HIS A C 1
ATOM 831 O O . HIS A 1 106 ? 44.908 19.804 10.051 1.00 38.44 106 HIS A O 1
ATOM 837 N N . VAL A 1 107 ? 44.680 19.998 12.279 1.00 39.28 107 VAL A N 1
ATOM 838 C CA . VAL A 1 107 ? 45.662 18.957 12.624 1.00 39.28 107 VAL A CA 1
ATOM 839 C C . VAL A 1 107 ? 45.176 17.576 12.170 1.00 39.28 107 VAL A C 1
ATOM 841 O O . VAL A 1 107 ? 45.946 16.841 11.555 1.00 39.28 107 VAL A O 1
ATOM 844 N N . LEU A 1 108 ? 43.892 17.251 12.363 1.00 38.41 108 LEU A N 1
ATOM 845 C CA . LEU A 1 108 ? 43.282 15.997 11.899 1.00 38.41 108 LEU A CA 1
ATOM 846 C C . LEU A 1 108 ? 43.248 15.890 10.367 1.00 38.41 108 LEU A C 1
ATOM 848 O O . LEU A 1 108 ? 43.578 14.841 9.811 1.00 38.41 108 LEU A O 1
ATOM 852 N N . ALA A 1 109 ? 42.905 16.975 9.667 1.00 39.41 109 ALA A N 1
ATOM 853 C CA . ALA A 1 109 ? 42.901 17.018 8.205 1.00 39.41 109 ALA A CA 1
ATOM 854 C C . ALA A 1 109 ? 44.318 16.957 7.613 1.00 39.41 109 ALA A C 1
ATOM 856 O O . ALA A 1 109 ? 44.516 16.361 6.553 1.00 39.41 109 ALA A O 1
ATOM 857 N N . TYR A 1 110 ? 45.308 17.539 8.295 1.00 40.31 110 TYR A N 1
ATOM 858 C CA . TYR A 1 110 ? 46.715 17.430 7.921 1.00 40.31 110 TYR A CA 1
ATOM 859 C C . TYR A 1 110 ? 47.223 15.993 8.132 1.00 40.31 110 TYR A C 1
ATOM 861 O O . TYR A 1 110 ? 47.792 15.408 7.211 1.00 40.31 110 TYR A O 1
ATOM 869 N N . PHE A 1 111 ? 46.918 15.359 9.271 1.00 42.81 111 PHE A N 1
ATOM 870 C CA . PHE A 1 111 ? 47.277 13.960 9.557 1.00 42.81 111 PHE A CA 1
ATOM 871 C C . PHE A 1 111 ? 46.648 12.967 8.573 1.00 42.81 111 PHE A C 1
ATOM 873 O O . PHE A 1 111 ? 47.349 12.116 8.022 1.00 42.81 111 PHE A O 1
ATOM 880 N N . ALA A 1 112 ? 45.356 13.127 8.270 1.00 41.19 112 ALA A N 1
ATOM 881 C CA . ALA A 1 112 ? 44.650 12.308 7.287 1.00 41.19 112 ALA A CA 1
ATOM 882 C C . ALA A 1 112 ? 45.214 12.456 5.864 1.00 41.19 112 ALA A C 1
ATOM 884 O O . ALA A 1 112 ? 45.061 11.552 5.054 1.00 41.19 112 ALA A O 1
ATOM 885 N N . ARG A 1 113 ? 45.884 13.569 5.544 1.00 40.59 113 ARG A N 1
ATOM 886 C CA . ARG A 1 113 ? 46.554 13.765 4.246 1.00 40.59 113 ARG A CA 1
ATOM 887 C C . ARG A 1 113 ? 48.002 13.294 4.223 1.00 40.59 113 ARG A C 1
ATOM 889 O O . ARG A 1 113 ? 48.550 13.141 3.142 1.00 40.59 113 ARG A O 1
ATOM 896 N N . THR A 1 114 ? 48.624 13.096 5.382 1.00 40.62 114 THR A N 1
ATOM 897 C CA . THR A 1 114 ? 50.049 12.736 5.470 1.00 40.62 114 THR A CA 1
ATOM 898 C C . THR A 1 114 ? 50.253 11.221 5.586 1.00 40.62 114 THR A C 1
ATOM 900 O O . THR A 1 114 ? 51.311 10.715 5.232 1.00 40.62 114 THR A O 1
ATOM 903 N N . LEU A 1 115 ? 49.223 10.488 6.025 1.00 41.31 115 LEU A N 1
ATOM 904 C CA . LEU A 1 115 ? 49.205 9.019 6.099 1.00 41.31 115 LEU A CA 1
ATOM 905 C C . LEU A 1 115 ? 48.844 8.329 4.770 1.00 41.31 115 LEU A C 1
ATOM 907 O O . LEU A 1 115 ? 48.887 7.103 4.679 1.00 41.31 115 LEU A O 1
ATOM 911 N N . PHE A 1 116 ? 48.507 9.110 3.743 1.00 43.78 116 PHE A N 1
ATOM 912 C CA . PHE A 1 116 ? 48.107 8.623 2.427 1.00 43.78 116 PHE A CA 1
ATOM 913 C C . PHE A 1 116 ? 48.954 9.288 1.340 1.00 43.78 116 PHE A C 1
ATOM 915 O O . PHE A 1 116 ? 49.267 10.476 1.428 1.00 43.78 116 PHE A O 1
ATOM 922 N N . SER A 1 117 ? 49.332 8.532 0.308 1.00 45.59 117 SER A N 1
ATOM 923 C CA . SER A 1 117 ? 49.994 9.096 -0.874 1.00 45.59 117 SER A CA 1
ATOM 924 C C . SER A 1 117 ? 49.035 10.006 -1.666 1.00 45.59 117 SER A C 1
ATOM 926 O O . SER A 1 117 ? 47.820 9.970 -1.468 1.00 45.59 117 SER A O 1
ATOM 928 N N . GLU A 1 118 ? 49.544 10.805 -2.615 1.00 43.69 118 GLU A N 1
ATOM 929 C CA . GLU A 1 118 ? 48.690 11.626 -3.506 1.00 43.69 118 GLU A CA 1
ATOM 930 C C . GLU A 1 118 ? 47.747 10.782 -4.391 1.00 43.69 118 GLU A C 1
ATOM 932 O O . GLU A 1 118 ? 46.788 11.312 -4.953 1.00 43.69 118 GLU A O 1
ATOM 937 N N . GLU A 1 119 ? 47.965 9.465 -4.457 1.00 41.19 119 GLU A N 1
ATOM 938 C CA . GLU A 1 119 ? 47.116 8.492 -5.151 1.00 41.19 119 GLU A CA 1
ATOM 939 C C . GLU A 1 119 ? 46.127 7.767 -4.212 1.00 41.19 119 GLU A C 1
ATOM 941 O O . GLU A 1 119 ? 45.306 6.978 -4.677 1.00 41.19 119 GLU A O 1
ATOM 946 N N . GLY A 1 120 ? 46.131 8.089 -2.910 1.00 40.88 120 GLY A N 1
ATOM 947 C CA . GLY A 1 120 ? 45.150 7.609 -1.930 1.00 40.88 120 GLY A CA 1
ATOM 948 C C . GLY A 1 120 ? 45.445 6.235 -1.322 1.00 40.88 120 GLY A C 1
ATOM 949 O O . GLY A 1 120 ? 44.565 5.662 -0.681 1.00 40.88 120 GLY A O 1
ATOM 950 N N . GLU A 1 121 ? 46.658 5.707 -1.487 1.00 39.59 121 GLU A N 1
ATOM 951 C CA . GLU A 1 121 ? 47.089 4.470 -0.826 1.00 39.59 121 GLU A CA 1
ATOM 952 C C . GLU A 1 121 ? 47.663 4.764 0.566 1.00 39.59 121 GLU A C 1
ATOM 954 O O . GLU A 1 121 ? 48.387 5.746 0.760 1.00 39.59 121 GLU A O 1
ATOM 959 N N . PHE A 1 122 ? 47.322 3.915 1.540 1.00 38.72 122 PHE A N 1
ATOM 960 C CA . PHE A 1 122 ? 47.878 3.967 2.892 1.00 38.72 122 PHE A CA 1
ATOM 961 C C . PHE A 1 122 ? 49.362 3.596 2.822 1.00 38.72 122 PHE A C 1
ATOM 963 O O . PHE A 1 122 ? 49.705 2.556 2.259 1.00 38.72 122 PHE A O 1
ATOM 970 N N . LEU A 1 123 ? 50.245 4.440 3.360 1.00 44.62 123 LEU A N 1
ATOM 971 C CA . LEU A 1 123 ? 51.677 4.138 3.388 1.00 44.62 123 LEU A CA 1
ATOM 972 C C . LEU A 1 123 ? 51.907 2.964 4.348 1.00 44.62 123 LEU A C 1
ATOM 974 O O . LEU A 1 123 ? 51.792 3.117 5.563 1.00 44.62 123 LEU A O 1
ATOM 978 N N . ASP A 1 124 ? 52.171 1.780 3.797 1.00 40.69 124 ASP A N 1
ATOM 979 C CA . ASP A 1 124 ? 52.314 0.563 4.587 1.00 40.69 124 ASP A CA 1
ATOM 980 C C . ASP A 1 124 ? 53.600 0.605 5.422 1.00 40.69 124 ASP A C 1
ATOM 982 O O . ASP A 1 124 ? 54.702 0.672 4.879 1.00 40.69 124 ASP A O 1
ATOM 986 N N . GLY A 1 125 ? 53.423 0.597 6.746 1.00 44.88 125 GLY A N 1
ATOM 987 C CA . GLY A 1 125 ? 54.318 0.059 7.774 1.00 44.88 125 GLY A CA 1
ATOM 988 C C . GLY A 1 125 ? 55.755 0.571 7.938 1.00 44.88 125 GLY A C 1
ATOM 989 O O . GLY A 1 125 ? 56.276 0.407 9.036 1.00 44.88 125 GLY A O 1
ATOM 990 N N . ASP A 1 126 ? 56.408 1.161 6.934 1.00 40.47 126 ASP A N 1
ATOM 991 C CA . ASP A 1 126 ? 57.825 1.536 6.996 1.00 40.47 126 ASP A CA 1
ATOM 992 C C . ASP A 1 126 ? 58.005 2.939 7.620 1.00 40.47 126 ASP A C 1
ATOM 994 O O . ASP A 1 126 ? 57.735 3.961 6.969 1.00 40.47 126 ASP A O 1
ATOM 998 N N . PRO A 1 127 ? 58.501 3.034 8.873 1.00 39.09 127 PRO A N 1
ATOM 999 C CA . PRO A 1 127 ? 58.645 4.305 9.580 1.00 39.09 127 PRO A CA 1
ATOM 1000 C C . PRO A 1 127 ? 59.643 5.257 8.906 1.00 39.09 127 PRO A C 1
ATOM 1002 O O . PRO A 1 127 ? 59.537 6.475 9.071 1.00 39.09 127 PRO A O 1
ATOM 1005 N N . GLY A 1 128 ? 60.604 4.735 8.132 1.00 39.62 128 GLY A N 1
ATOM 1006 C CA . GLY A 1 128 ? 61.576 5.546 7.398 1.00 39.62 128 GLY A CA 1
ATOM 1007 C C . GLY A 1 128 ? 60.947 6.285 6.218 1.00 39.62 128 GLY A C 1
ATOM 1008 O O . GLY A 1 128 ? 61.275 7.445 5.955 1.00 39.62 128 GLY A O 1
ATOM 1009 N N . LEU A 1 129 ? 59.992 5.645 5.543 1.00 44.62 129 LEU A N 1
ATOM 1010 C CA . LEU A 1 129 ? 59.303 6.184 4.369 1.00 44.62 129 LEU A CA 1
ATOM 1011 C C . LEU A 1 129 ? 58.305 7.281 4.761 1.00 44.62 129 LEU A C 1
ATOM 1013 O O . LEU A 1 129 ? 58.290 8.354 4.152 1.00 44.62 129 LEU A O 1
ATOM 1017 N N . VAL A 1 130 ? 57.557 7.055 5.846 1.00 45.44 130 VAL A N 1
ATOM 1018 C CA . VAL A 1 130 ? 56.657 8.054 6.445 1.00 45.44 130 VAL A CA 1
ATOM 1019 C C . VAL A 1 130 ? 57.452 9.268 6.933 1.00 45.44 130 VAL A C 1
ATOM 1021 O O . VAL A 1 130 ? 57.101 10.405 6.618 1.00 45.44 130 VAL A O 1
ATOM 1024 N N . ARG A 1 131 ? 58.578 9.049 7.625 1.00 41.78 131 ARG A N 1
ATOM 1025 C CA . ARG A 1 131 ? 59.447 10.131 8.110 1.00 41.78 131 ARG A CA 1
ATOM 1026 C C . ARG A 1 131 ? 60.014 10.989 6.976 1.00 41.78 131 ARG A C 1
ATOM 1028 O O . ARG A 1 131 ? 59.916 12.213 7.037 1.00 41.78 131 ARG A O 1
ATOM 1035 N N . ASN A 1 132 ? 60.558 10.372 5.927 1.00 45.66 132 ASN A N 1
ATOM 1036 C CA . ASN A 1 132 ? 61.119 11.100 4.785 1.00 45.66 132 ASN A CA 1
ATOM 1037 C C . ASN A 1 132 ? 60.048 11.911 4.035 1.00 45.66 132 ASN A C 1
ATOM 1039 O O . ASN A 1 132 ? 60.318 13.024 3.577 1.00 45.66 132 ASN A O 1
ATOM 1043 N N . HIS A 1 133 ? 58.820 11.388 3.944 1.00 47.00 133 HIS A N 1
ATOM 1044 C CA . HIS A 1 133 ? 57.696 12.087 3.323 1.00 47.00 133 HIS A CA 1
ATOM 1045 C C . HIS A 1 133 ? 57.253 13.310 4.144 1.00 47.00 133 HIS A C 1
ATOM 1047 O O . HIS A 1 133 ? 57.043 14.392 3.588 1.00 47.00 133 HIS A O 1
ATOM 1053 N N . VAL A 1 134 ? 57.182 13.164 5.471 1.00 43.78 134 VAL A N 1
ATOM 1054 C CA . VAL A 1 134 ? 56.864 14.248 6.414 1.00 43.78 134 VAL A CA 1
ATOM 1055 C C . VAL A 1 134 ? 57.934 15.347 6.370 1.00 43.78 134 VAL A C 1
ATOM 1057 O O . VAL A 1 134 ? 57.601 16.526 6.227 1.00 43.78 134 VAL A O 1
ATOM 1060 N N . GLU A 1 135 ? 59.221 14.987 6.414 1.00 43.25 135 GLU A N 1
ATOM 1061 C CA . GLU A 1 135 ? 60.335 15.947 6.369 1.00 43.25 135 GLU A CA 1
ATOM 1062 C C . GLU A 1 135 ? 60.388 16.719 5.031 1.00 43.25 135 GLU A C 1
ATOM 1064 O O . GLU A 1 135 ? 60.627 17.932 5.016 1.00 43.25 135 GLU A O 1
ATOM 1069 N N . ALA A 1 136 ? 60.092 16.064 3.901 1.00 46.56 136 ALA A N 1
ATOM 1070 C CA . ALA A 1 136 ? 60.028 16.709 2.586 1.00 46.56 136 ALA A CA 1
ATOM 1071 C C . ALA A 1 136 ? 58.861 17.710 2.459 1.00 46.56 136 ALA A C 1
ATOM 1073 O O . ALA A 1 136 ? 59.001 18.750 1.806 1.00 46.56 136 ALA A O 1
ATOM 1074 N N . ARG A 1 137 ? 57.714 17.430 3.096 1.00 46.09 137 ARG A N 1
ATOM 1075 C CA . ARG A 1 137 ? 56.523 18.299 3.069 1.00 46.09 137 ARG A CA 1
ATOM 1076 C C . ARG A 1 137 ? 56.674 19.508 4.000 1.00 46.09 137 ARG A C 1
ATOM 1078 O O . ARG A 1 137 ? 56.304 20.622 3.625 1.00 46.09 137 ARG A O 1
ATOM 1085 N N . LEU A 1 138 ? 57.305 19.322 5.162 1.00 37.31 138 LEU A N 1
ATOM 1086 C CA . LEU A 1 138 ? 57.640 20.413 6.085 1.00 37.31 138 LEU A CA 1
ATOM 1087 C C . LEU A 1 138 ? 58.589 21.435 5.438 1.00 37.31 138 LEU A C 1
ATOM 1089 O O . LEU A 1 138 ? 58.353 22.636 5.545 1.00 37.31 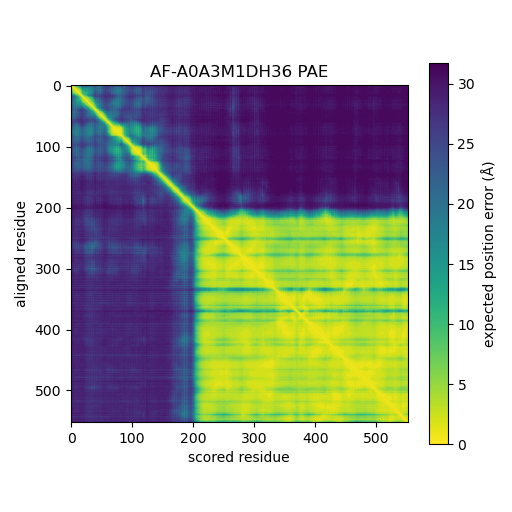138 LEU A O 1
ATOM 1093 N N . ARG A 1 139 ? 59.586 20.986 4.659 1.00 39.25 139 ARG A N 1
ATOM 1094 C CA . ARG A 1 139 ? 60.480 21.891 3.904 1.00 39.25 139 ARG A CA 1
ATOM 1095 C C . ARG A 1 139 ? 59.757 22.746 2.855 1.00 39.25 139 ARG A C 1
ATOM 1097 O O . ARG A 1 139 ? 60.178 23.872 2.618 1.00 39.25 139 ARG A O 1
ATOM 1104 N N . LYS A 1 140 ? 58.673 22.241 2.250 1.00 39.44 140 LYS A N 1
ATOM 1105 C CA . LYS A 1 140 ? 57.836 23.004 1.301 1.00 39.44 140 LYS A CA 1
ATOM 1106 C C . LYS A 1 140 ? 56.922 24.019 1.991 1.00 39.44 140 LYS A C 1
ATOM 1108 O O . LYS A 1 140 ? 56.653 25.069 1.422 1.00 39.44 140 LYS A O 1
ATOM 1113 N N . THR A 1 141 ? 56.452 23.710 3.197 1.00 34.81 141 THR A N 1
ATOM 1114 C CA . THR A 1 141 ? 55.447 24.524 3.905 1.00 34.81 141 THR A CA 1
ATOM 1115 C C . THR A 1 141 ? 56.079 25.728 4.617 1.00 34.81 141 THR A C 1
ATOM 1117 O O . THR A 1 141 ? 55.464 26.781 4.707 1.00 34.81 141 THR A O 1
ATOM 1120 N N . VAL A 1 142 ? 57.348 25.629 5.029 1.00 33.50 142 VAL A N 1
ATOM 1121 C CA . VAL A 1 142 ? 58.104 26.725 5.678 1.00 33.50 142 VAL A CA 1
ATOM 1122 C C . VAL A 1 142 ? 58.509 27.853 4.699 1.00 33.50 142 VAL A C 1
ATOM 1124 O O . VAL A 1 142 ? 58.989 28.897 5.126 1.00 33.50 142 VAL A O 1
ATOM 1127 N N . GLN A 1 143 ? 58.293 27.699 3.385 1.00 30.55 143 GLN A N 1
ATOM 1128 C CA . GLN A 1 143 ? 58.692 28.690 2.370 1.00 30.55 143 GLN A CA 1
ATOM 1129 C C . GLN A 1 143 ? 57.591 29.677 1.928 1.00 30.55 143 GLN A C 1
ATOM 1131 O O . GLN A 1 143 ? 57.814 30.423 0.975 1.00 30.55 143 GLN A O 1
ATOM 1136 N N . GLN A 1 144 ? 56.431 29.742 2.592 1.00 28.47 144 GLN A N 1
ATOM 1137 C CA . GLN A 1 144 ? 55.393 30.739 2.271 1.00 28.47 144 GLN A CA 1
ATOM 1138 C C . GLN A 1 144 ? 54.927 31.512 3.518 1.00 28.47 144 GLN A C 1
ATOM 1140 O O . GLN A 1 144 ? 54.349 30.890 4.404 1.00 28.47 144 GLN A O 1
ATOM 1145 N N . PRO A 1 145 ? 55.151 32.842 3.606 1.00 29.50 145 PRO A N 1
ATOM 1146 C CA . PRO A 1 145 ? 54.589 33.675 4.663 1.00 29.50 145 PRO A CA 1
ATOM 1147 C C . PRO A 1 145 ? 53.220 34.282 4.303 1.00 29.50 145 PRO A C 1
ATOM 1149 O O . PRO A 1 145 ? 52.909 34.546 3.141 1.00 29.50 145 PRO A O 1
ATOM 1152 N N . ASP A 1 146 ? 52.448 34.499 5.368 1.00 34.06 146 ASP A N 1
ATOM 1153 C CA . ASP A 1 146 ? 51.038 34.885 5.495 1.00 34.06 146 ASP A CA 1
ATOM 1154 C C . ASP A 1 146 ? 50.583 36.196 4.824 1.00 34.06 146 ASP A C 1
ATOM 1156 O O . ASP A 1 146 ? 51.341 37.154 4.683 1.00 34.06 146 ASP A O 1
ATOM 1160 N N . SER A 1 147 ? 49.266 36.311 4.584 1.00 27.08 147 SER A N 1
ATOM 1161 C CA . SER A 1 147 ? 48.557 37.591 4.767 1.00 27.08 147 SER A CA 1
ATOM 1162 C C . SER A 1 147 ? 47.089 37.391 5.189 1.00 27.08 147 SER A C 1
ATOM 1164 O O . SER A 1 147 ? 46.226 37.018 4.400 1.00 27.08 147 SER A O 1
ATOM 1166 N N . PHE A 1 148 ? 46.812 37.670 6.465 1.00 28.84 148 PHE A N 1
ATOM 1167 C CA . PHE A 1 148 ? 45.479 37.875 7.046 1.00 28.84 148 PHE A CA 1
ATOM 1168 C C . PHE A 1 148 ? 45.225 39.384 7.212 1.00 28.84 148 PHE A C 1
ATOM 1170 O O . PHE A 1 148 ? 46.109 40.101 7.680 1.00 28.84 148 PHE A O 1
ATOM 1177 N N . SER A 1 149 ? 44.011 39.874 6.928 1.00 27.59 149 SER A N 1
ATOM 1178 C CA . SER A 1 149 ? 43.479 41.104 7.549 1.00 27.59 149 SER A CA 1
ATOM 1179 C C . SER A 1 149 ? 41.938 41.117 7.594 1.00 27.59 149 SER A C 1
ATOM 1181 O O . SER A 1 149 ? 41.264 40.679 6.666 1.00 27.59 149 SER A O 1
ATOM 1183 N N . ASN A 1 150 ? 41.414 41.566 8.741 1.00 25.67 150 ASN A N 1
ATOM 1184 C CA . ASN A 1 150 ? 40.022 41.531 9.230 1.00 25.67 150 ASN A CA 1
ATOM 1185 C C . ASN A 1 150 ? 39.276 42.868 8.907 1.00 25.67 150 ASN A C 1
ATOM 1187 O O . ASN A 1 150 ? 39.951 43.873 8.683 1.00 25.67 150 ASN A O 1
ATOM 1191 N N . PRO A 1 151 ? 37.922 42.941 8.916 1.00 43.59 151 PRO A N 1
ATOM 1192 C CA . PRO A 1 151 ? 37.120 44.012 8.304 1.00 43.59 151 PRO A CA 1
ATOM 1193 C C . PRO A 1 151 ? 36.597 45.064 9.303 1.00 43.59 151 PRO A C 1
ATOM 1195 O O . PRO A 1 151 ? 36.511 44.778 10.498 1.00 43.59 151 PRO A O 1
ATOM 1198 N N . ARG A 1 152 ? 36.142 46.238 8.811 1.00 24.03 152 ARG A N 1
ATOM 1199 C CA . ARG A 1 152 ? 35.070 47.063 9.429 1.00 24.03 152 ARG A CA 1
ATOM 1200 C C . ARG A 1 152 ? 34.637 48.290 8.589 1.00 24.03 152 ARG A C 1
ATOM 1202 O O . ARG A 1 152 ? 35.488 48.949 8.010 1.00 24.03 152 ARG A O 1
ATOM 1209 N N . GLN A 1 153 ? 33.332 48.605 8.708 1.00 24.97 153 GLN A N 1
ATOM 1210 C CA . GLN A 1 153 ? 32.583 49.875 8.493 1.00 24.97 153 GLN A CA 1
ATOM 1211 C C . GLN A 1 153 ? 31.701 50.056 7.224 1.00 24.97 153 GLN A C 1
ATOM 1213 O O . GLN A 1 153 ? 32.191 50.204 6.111 1.00 24.97 153 GLN A O 1
ATOM 1218 N N . GLU A 1 154 ? 30.373 50.106 7.454 1.00 25.80 154 GLU A N 1
ATOM 1219 C CA . GLU A 1 154 ? 29.312 50.774 6.645 1.00 25.80 154 GLU A CA 1
ATOM 1220 C C . GLU A 1 154 ? 29.354 52.332 6.855 1.00 25.80 154 GLU A C 1
ATOM 1222 O O . GLU A 1 154 ? 30.257 52.736 7.595 1.00 25.80 154 GLU A O 1
ATOM 1227 N N . PRO A 1 155 ? 28.421 53.240 6.399 1.00 38.28 155 PRO A N 1
ATOM 1228 C CA . PRO A 1 155 ? 27.113 53.081 5.697 1.00 38.28 155 PRO A CA 1
ATOM 1229 C C . PRO A 1 155 ? 26.624 54.219 4.706 1.00 38.28 155 PRO A C 1
ATOM 1231 O O . PRO A 1 155 ? 27.247 55.262 4.551 1.00 38.28 155 PRO A O 1
ATOM 1234 N N . HIS A 1 156 ? 25.417 54.011 4.123 1.00 25.30 156 HIS A N 1
ATOM 1235 C CA . HIS A 1 156 ? 24.365 54.954 3.615 1.00 25.30 156 HIS A CA 1
ATOM 1236 C C . HIS A 1 156 ? 24.464 55.730 2.268 1.00 25.30 156 HIS A C 1
ATOM 1238 O O . HIS A 1 156 ? 25.373 56.526 2.073 1.00 25.30 156 HIS A O 1
ATOM 1244 N N . LEU A 1 157 ? 23.393 55.653 1.433 1.00 24.47 157 LEU A N 1
ATOM 1245 C CA . LEU A 1 157 ? 22.544 56.792 0.966 1.00 24.47 157 LEU A CA 1
ATOM 1246 C C . LEU A 1 157 ? 21.340 56.381 0.060 1.00 24.47 157 LEU A C 1
ATOM 1248 O O . LEU A 1 157 ? 21.301 55.294 -0.504 1.00 24.47 157 LEU A O 1
ATOM 1252 N N . LEU A 1 158 ? 20.335 57.270 0.012 1.00 22.22 158 LEU A N 1
ATOM 1253 C CA . LEU A 1 158 ? 18.890 57.132 -0.289 1.00 22.22 158 LEU A CA 1
ATOM 1254 C C . LEU A 1 158 ? 18.432 57.246 -1.780 1.00 22.22 158 LEU A C 1
ATOM 1256 O O . LEU A 1 158 ? 19.008 58.032 -2.515 1.00 22.22 158 LEU A O 1
ATOM 1260 N N . ALA A 1 159 ? 17.344 56.505 -2.118 1.00 21.00 159 ALA A N 1
ATOM 1261 C CA . ALA A 1 159 ? 16.117 56.688 -2.980 1.00 21.00 159 ALA A CA 1
ATOM 1262 C C . ALA A 1 159 ? 15.998 57.830 -4.059 1.00 21.00 159 ALA A C 1
ATOM 1264 O O . ALA A 1 159 ? 16.759 58.779 -3.934 1.00 21.00 159 ALA A O 1
ATOM 1265 N N . PRO A 1 160 ? 15.007 57.892 -5.025 1.00 28.78 160 PRO A N 1
ATOM 1266 C CA . PRO A 1 160 ? 13.689 57.196 -5.121 1.00 28.78 160 PRO A CA 1
ATOM 1267 C C . PRO A 1 160 ? 13.063 56.830 -6.530 1.00 28.78 160 PRO A C 1
ATOM 1269 O O . PRO A 1 160 ? 13.393 57.401 -7.558 1.00 28.78 160 PRO A O 1
ATOM 1272 N N . ARG A 1 161 ? 12.036 55.942 -6.492 1.00 21.69 161 ARG A N 1
ATOM 1273 C CA . ARG A 1 161 ? 10.743 55.814 -7.259 1.00 21.69 161 ARG A CA 1
ATOM 1274 C C . ARG A 1 161 ? 10.662 55.923 -8.815 1.00 21.69 161 ARG A C 1
ATOM 1276 O O . ARG A 1 161 ? 10.963 56.969 -9.363 1.00 21.69 161 ARG A O 1
ATOM 1283 N N . VAL A 1 162 ? 9.979 54.961 -9.484 1.00 21.62 162 VAL A N 1
ATOM 1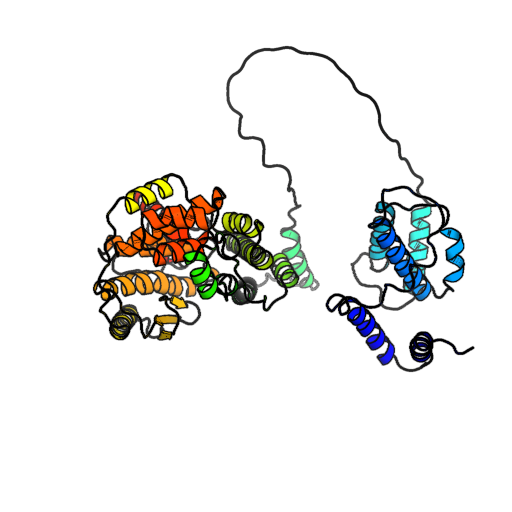284 C CA . VAL A 1 162 ? 8.561 55.007 -9.992 1.00 21.62 162 VAL A CA 1
ATOM 1285 C C . VAL A 1 162 ? 8.199 53.805 -10.928 1.00 21.62 162 VAL A C 1
ATOM 1287 O O . VAL A 1 162 ? 8.870 53.580 -11.921 1.00 21.62 162 VAL A O 1
ATOM 1290 N N . ARG A 1 163 ? 7.079 53.128 -10.582 1.00 21.06 163 ARG A N 1
ATOM 1291 C CA . ARG A 1 163 ? 6.024 52.334 -11.303 1.00 21.06 163 ARG A CA 1
ATOM 1292 C C . ARG A 1 163 ? 6.305 51.215 -12.351 1.00 21.06 163 ARG A C 1
ATOM 1294 O O . ARG A 1 163 ? 7.122 51.328 -13.245 1.00 21.06 163 ARG A O 1
ATOM 1301 N N . VAL A 1 164 ? 5.462 50.181 -12.196 1.00 23.42 164 VAL A N 1
ATOM 1302 C CA . VAL A 1 164 ? 5.314 48.793 -12.731 1.00 23.42 164 VAL A CA 1
ATOM 1303 C C . VAL A 1 164 ? 4.161 48.816 -13.793 1.00 23.42 164 VAL A C 1
ATOM 1305 O O . VAL A 1 164 ? 3.378 49.770 -13.671 1.00 23.42 164 VAL A O 1
ATOM 1308 N N . PRO A 1 165 ? 3.955 47.880 -14.772 1.00 30.42 165 PRO A N 1
ATOM 1309 C CA . PRO A 1 165 ? 4.121 46.416 -14.645 1.00 30.42 165 PRO A CA 1
ATOM 1310 C C . PRO A 1 165 ? 4.579 45.573 -15.865 1.00 30.42 165 PRO A C 1
ATOM 1312 O O . PRO A 1 165 ? 4.338 45.941 -17.004 1.00 30.42 165 PRO A O 1
ATOM 1315 N N . ASP A 1 166 ? 5.240 44.433 -15.604 1.00 23.30 166 ASP A N 1
ATOM 1316 C CA . ASP A 1 166 ? 4.808 43.058 -15.962 1.00 23.30 166 ASP A CA 1
ATOM 1317 C C . ASP A 1 166 ? 5.959 42.027 -15.836 1.00 23.30 166 ASP A C 1
ATOM 1319 O O . ASP A 1 166 ? 7.127 42.370 -15.982 1.00 23.30 166 ASP A O 1
ATOM 1323 N N . GLU A 1 167 ? 5.580 40.782 -15.513 1.00 25.88 167 GLU A N 1
ATOM 1324 C CA . GLU A 1 167 ? 6.359 39.521 -15.523 1.00 25.88 167 GLU A CA 1
ATOM 1325 C C . GLU A 1 167 ? 7.691 39.437 -14.743 1.00 25.88 167 GLU A C 1
ATOM 1327 O O . GLU A 1 167 ? 8.757 39.656 -15.295 1.00 25.88 167 GLU A O 1
ATOM 1332 N N . GLU A 1 168 ? 7.637 39.000 -13.474 1.00 26.00 168 GLU A N 1
ATOM 1333 C CA . GLU A 1 168 ? 8.559 38.000 -12.876 1.00 26.00 168 GLU A CA 1
ATOM 1334 C C . GLU A 1 168 ? 8.337 37.902 -11.355 1.00 26.00 168 GLU A C 1
ATOM 1336 O O . GLU A 1 168 ? 8.918 38.632 -10.554 1.00 26.00 168 GLU A O 1
ATOM 1341 N N . VAL A 1 169 ? 7.517 36.942 -10.922 1.00 25.92 169 VAL A N 1
ATOM 1342 C CA . VAL A 1 169 ? 7.568 36.419 -9.547 1.00 25.92 169 VAL A CA 1
ATOM 1343 C C . VAL A 1 169 ? 7.439 34.904 -9.619 1.00 25.92 169 VAL A C 1
ATOM 1345 O O . VAL A 1 169 ? 6.363 34.355 -9.426 1.00 25.92 169 VAL A O 1
ATOM 1348 N N . LEU A 1 170 ? 8.549 34.235 -9.938 1.00 24.84 170 LEU A N 1
ATOM 1349 C CA . LEU A 1 170 ? 8.794 32.816 -9.628 1.00 24.84 170 LEU A CA 1
ATOM 1350 C C . LEU A 1 170 ? 10.300 32.474 -9.651 1.00 24.84 170 LEU A C 1
ATOM 1352 O O . LEU A 1 170 ? 10.705 31.355 -9.941 1.00 24.8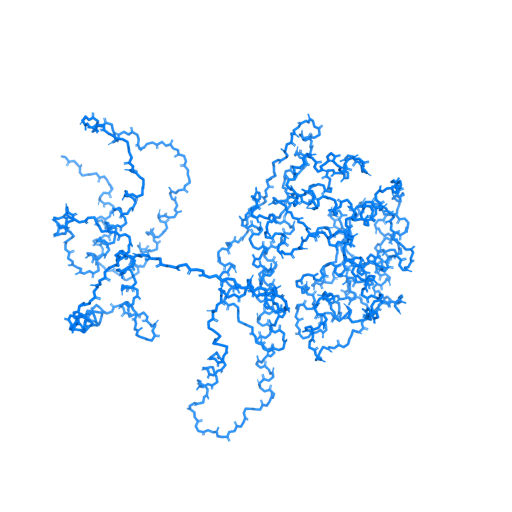4 170 LEU A O 1
ATOM 1356 N N . GLY A 1 171 ? 11.152 33.443 -9.305 1.00 29.16 171 GLY A N 1
ATOM 1357 C CA . GLY A 1 171 ? 12.602 33.278 -9.207 1.00 29.16 171 GLY A CA 1
ATOM 1358 C C . GLY A 1 171 ? 13.100 33.500 -7.784 1.00 29.16 171 GLY A C 1
ATOM 1359 O O . GLY A 1 171 ? 13.713 34.526 -7.518 1.00 29.16 171 GLY A O 1
ATOM 1360 N N . ARG A 1 172 ? 12.797 32.580 -6.856 1.00 26.42 172 ARG A N 1
ATOM 1361 C CA . ARG A 1 172 ? 13.456 32.431 -5.537 1.00 26.42 172 ARG A CA 1
ATOM 1362 C C . ARG A 1 172 ? 12.944 31.156 -4.852 1.00 26.42 172 ARG A C 1
ATOM 1364 O O . ARG A 1 172 ? 11.979 31.231 -4.115 1.00 26.42 172 ARG A O 1
ATOM 1371 N N . VAL A 1 173 ? 13.537 30.004 -5.185 1.00 25.36 173 VAL A N 1
ATOM 1372 C CA . VAL A 1 173 ? 14.071 28.919 -4.312 1.00 25.36 173 VAL A CA 1
ATOM 1373 C C . VAL A 1 173 ? 14.606 27.820 -5.253 1.00 25.36 173 VAL A C 1
ATOM 1375 O O . VAL A 1 173 ? 14.130 26.695 -5.266 1.00 25.36 173 VAL A O 1
ATOM 1378 N N . VAL A 1 174 ? 15.578 28.149 -6.107 1.00 25.62 174 VAL A N 1
ATOM 1379 C CA . VAL A 1 174 ? 16.426 27.155 -6.791 1.00 25.62 174 VAL A CA 1
ATOM 1380 C C . VAL A 1 174 ? 17.788 27.810 -6.980 1.00 25.62 174 VAL A C 1
ATOM 1382 O O . VAL A 1 174 ? 18.059 28.382 -8.023 1.00 25.62 174 VAL A O 1
ATOM 1385 N N . ASN A 1 175 ? 18.593 27.865 -5.920 1.00 27.58 175 ASN A N 1
ATOM 1386 C CA . ASN A 1 175 ? 20.043 28.077 -6.002 1.00 27.58 175 ASN A CA 1
ATOM 1387 C C . ASN A 1 175 ? 20.635 27.949 -4.600 1.00 27.58 175 ASN A C 1
ATOM 1389 O O . ASN A 1 175 ? 20.875 28.945 -3.931 1.00 27.58 175 ASN A O 1
ATOM 1393 N N . GLN A 1 176 ? 20.809 26.705 -4.151 1.00 26.44 176 GLN A N 1
ATOM 1394 C CA . GLN A 1 176 ? 21.801 26.297 -3.149 1.00 26.44 176 GLN A CA 1
ATOM 1395 C C . GLN A 1 176 ? 21.799 24.763 -3.058 1.00 26.44 176 GLN A C 1
ATOM 1397 O O . GLN A 1 176 ? 21.296 24.183 -2.107 1.00 26.44 176 GLN A O 1
ATOM 1402 N N . CYS A 1 177 ? 22.289 24.112 -4.116 1.00 22.47 177 CYS A N 1
ATOM 1403 C CA . CYS A 1 177 ? 22.822 22.740 -4.122 1.00 22.47 177 CYS A CA 1
ATOM 1404 C C . CYS A 1 177 ? 23.449 22.468 -5.500 1.00 22.47 177 CYS A C 1
ATOM 1406 O O . CYS A 1 177 ? 23.012 21.612 -6.261 1.00 22.47 177 CYS A O 1
ATOM 1408 N N . SER A 1 178 ? 24.470 23.241 -5.863 1.00 23.58 178 SER A N 1
ATOM 1409 C CA . SER A 1 178 ? 25.351 22.902 -6.980 1.00 23.58 178 SER A CA 1
ATOM 1410 C C . SER A 1 178 ? 26.402 21.909 -6.481 1.00 23.58 178 SER A C 1
ATOM 1412 O O . SER A 1 178 ? 27.468 22.300 -6.011 1.00 23.58 178 SER A O 1
ATOM 1414 N N . VAL A 1 179 ? 26.079 20.616 -6.552 1.00 27.27 179 VAL A N 1
ATOM 1415 C CA . VAL A 1 179 ? 27.073 19.533 -6.498 1.00 27.27 179 VAL A CA 1
ATOM 1416 C C . VAL A 1 179 ? 27.626 19.370 -7.919 1.00 27.27 179 VAL A C 1
ATOM 1418 O O . VAL A 1 179 ? 26.830 19.287 -8.857 1.00 27.27 179 VAL A O 1
ATOM 1421 N N . PRO A 1 180 ? 28.952 19.352 -8.141 1.00 27.95 180 PRO A N 1
ATOM 1422 C CA . PRO A 1 180 ? 29.486 19.233 -9.489 1.00 27.95 180 PRO A CA 1
ATOM 1423 C C . PRO A 1 180 ? 29.192 17.841 -10.060 1.00 27.95 180 PRO A C 1
ATOM 1425 O O . PRO A 1 180 ? 29.604 16.816 -9.515 1.00 27.95 180 PRO A O 1
ATOM 1428 N N . VAL A 1 181 ? 28.495 17.826 -11.195 1.00 32.56 181 VAL A N 1
ATOM 1429 C CA . VAL A 1 181 ? 28.275 16.653 -12.043 1.00 32.56 181 VAL A CA 1
ATOM 1430 C C . VAL A 1 181 ? 29.629 16.172 -12.572 1.00 32.56 181 VAL A C 1
ATOM 1432 O O . VAL A 1 181 ? 30.255 16.826 -13.398 1.00 32.56 181 VAL A O 1
ATOM 1435 N N . ASN A 1 182 ? 30.089 15.013 -12.102 1.00 29.06 182 ASN A N 1
ATOM 1436 C CA . ASN A 1 182 ? 31.164 14.232 -12.725 1.00 29.06 182 ASN A CA 1
ATOM 1437 C C . ASN A 1 182 ? 30.615 12.845 -13.103 1.00 29.06 182 ASN A C 1
ATOM 1439 O O . ASN A 1 182 ? 31.130 11.817 -12.671 1.00 29.06 182 ASN A O 1
ATOM 1443 N N . ALA A 1 183 ? 29.545 12.813 -13.901 1.00 32.66 183 ALA A N 1
ATOM 1444 C CA . ALA A 1 183 ? 28.991 11.566 -14.434 1.00 32.66 183 ALA A CA 1
ATOM 1445 C C . ALA A 1 183 ? 29.869 10.963 -15.557 1.00 32.66 183 ALA A C 1
ATOM 1447 O O . ALA A 1 183 ? 29.929 9.745 -15.701 1.00 32.66 183 ALA A O 1
ATOM 1448 N N . ASP A 1 184 ? 30.651 11.781 -16.273 1.00 30.59 184 ASP A N 1
ATOM 1449 C CA . ASP A 1 184 ? 31.475 11.314 -17.403 1.00 30.59 184 ASP A CA 1
ATOM 1450 C C . ASP A 1 184 ? 32.793 10.627 -16.999 1.00 30.59 184 ASP A C 1
ATOM 1452 O O . ASP A 1 184 ? 33.400 9.903 -17.792 1.00 30.59 184 ASP A O 1
ATOM 1456 N N . LYS A 1 185 ? 33.256 10.789 -15.751 1.00 32.06 185 LYS A N 1
ATOM 1457 C CA . LYS A 1 185 ? 34.554 10.234 -15.317 1.00 32.06 185 LYS A CA 1
ATOM 1458 C C . LYS A 1 185 ? 34.507 8.761 -14.904 1.00 32.06 185 LYS A C 1
ATOM 1460 O O . LYS A 1 185 ? 35.549 8.107 -14.951 1.00 32.06 185 LYS A O 1
ATOM 1465 N N . CYS A 1 186 ? 33.339 8.224 -14.540 1.00 31.22 186 CYS A N 1
ATOM 1466 C CA . CYS A 1 186 ? 33.214 6.807 -14.171 1.00 31.22 186 CYS A CA 1
ATOM 1467 C C . CYS A 1 186 ? 33.311 5.886 -15.395 1.00 31.22 186 CYS A C 1
ATOM 1469 O O . CYS A 1 186 ? 34.057 4.911 -15.368 1.00 31.22 186 CYS A O 1
ATOM 1471 N N . LEU A 1 187 ? 32.663 6.236 -16.511 1.00 35.19 187 LEU A N 1
ATOM 1472 C CA . LEU A 1 187 ? 32.688 5.393 -17.711 1.00 35.19 187 LEU A CA 1
ATOM 1473 C C . LEU A 1 187 ? 34.062 5.409 -18.410 1.00 35.19 187 LEU A C 1
ATOM 1475 O O . LEU A 1 187 ? 34.522 4.385 -18.917 1.00 35.19 187 LEU A O 1
ATOM 1479 N N . HIS A 1 188 ? 34.758 6.552 -18.395 1.00 33.59 188 HIS A N 1
ATOM 1480 C CA . HIS A 1 188 ? 36.064 6.682 -19.044 1.00 33.59 188 HIS A CA 1
ATOM 1481 C C . HIS A 1 188 ? 37.213 5.998 -18.287 1.00 33.59 188 HIS A C 1
ATOM 1483 O O . HIS A 1 188 ? 38.119 5.479 -18.939 1.00 33.59 188 HIS A O 1
ATOM 1489 N N . ARG A 1 189 ? 37.192 5.929 -16.946 1.00 35.19 189 ARG A N 1
ATOM 1490 C CA . ARG A 1 189 ? 38.259 5.252 -16.176 1.00 35.19 189 ARG A CA 1
ATOM 1491 C C . ARG A 1 189 ? 38.229 3.730 -16.309 1.00 35.19 189 ARG A C 1
ATOM 1493 O O . ARG A 1 189 ? 39.290 3.108 -16.312 1.00 35.19 189 ARG A O 1
ATOM 1500 N N . GLU A 1 190 ? 37.050 3.141 -16.467 1.00 35.84 190 GLU A N 1
ATOM 1501 C CA . GLU A 1 190 ? 36.901 1.687 -16.592 1.00 35.84 190 GLU A CA 1
ATOM 1502 C C . GLU A 1 190 ? 37.179 1.197 -18.022 1.00 35.84 190 GLU A C 1
ATOM 1504 O O . GLU A 1 190 ? 37.762 0.133 -18.216 1.00 35.84 190 GLU A O 1
ATOM 1509 N N . LEU A 1 191 ? 36.869 2.017 -19.035 1.00 34.62 191 LEU A N 1
ATOM 1510 C CA . LEU A 1 191 ? 37.228 1.736 -20.430 1.00 34.62 191 LEU A CA 1
ATOM 1511 C C . LEU A 1 191 ? 38.724 1.963 -20.712 1.00 34.62 191 LEU A C 1
ATOM 1513 O O . LEU A 1 191 ? 39.321 1.176 -21.449 1.00 34.62 191 LEU A O 1
ATOM 1517 N N . ALA A 1 192 ? 39.349 2.969 -20.086 1.00 33.00 192 ALA A N 1
ATOM 1518 C CA . ALA A 1 192 ? 40.768 3.282 -20.287 1.00 33.00 192 ALA A CA 1
ATOM 1519 C C . ALA A 1 192 ? 41.727 2.252 -19.659 1.00 33.00 192 ALA A C 1
ATOM 1521 O O . ALA A 1 192 ? 42.833 2.066 -20.162 1.00 33.00 192 ALA A O 1
ATOM 1522 N N . ARG A 1 193 ? 41.311 1.527 -18.608 1.00 36.75 193 ARG A N 1
ATOM 1523 C CA . ARG A 1 193 ? 42.127 0.454 -17.999 1.00 36.75 193 ARG A CA 1
ATOM 1524 C C . ARG A 1 193 ? 42.194 -0.826 -18.841 1.00 36.75 193 ARG A C 1
ATOM 1526 O O . ARG A 1 193 ? 43.098 -1.629 -18.642 1.00 36.75 193 ARG A O 1
ATOM 1533 N N . THR A 1 194 ? 41.306 -0.991 -19.823 1.00 34.91 194 THR A N 1
ATOM 1534 C CA . THR A 1 194 ? 41.347 -2.103 -20.795 1.00 34.91 194 THR A CA 1
ATOM 1535 C C . THR A 1 194 ? 42.018 -1.762 -22.126 1.00 34.91 194 THR A C 1
ATOM 1537 O O . THR A 1 194 ? 42.148 -2.634 -22.981 1.00 34.91 194 THR A O 1
ATOM 1540 N N . THR A 1 195 ? 42.478 -0.526 -22.322 1.00 32.84 195 THR A N 1
ATOM 1541 C CA . THR A 1 195 ? 43.111 -0.091 -23.575 1.00 32.84 195 THR A CA 1
ATOM 1542 C C . THR A 1 195 ? 44.516 0.433 -23.324 1.00 32.84 195 THR A C 1
ATOM 1544 O O . THR A 1 195 ? 44.828 1.580 -23.618 1.00 32.84 195 THR A O 1
ATOM 1547 N N . ASN A 1 196 ? 45.378 -0.437 -22.807 1.00 34.31 196 ASN A N 1
ATOM 1548 C CA . ASN A 1 196 ? 46.817 -0.315 -23.015 1.00 34.31 196 ASN A CA 1
ATOM 1549 C C . ASN A 1 196 ? 47.329 -1.580 -23.710 1.00 34.31 196 ASN A C 1
ATOM 1551 O O . ASN A 1 196 ? 48.208 -2.288 -23.237 1.00 34.31 196 ASN A O 1
ATOM 1555 N N . ASN A 1 197 ? 46.718 -1.890 -24.852 1.00 34.62 197 ASN A N 1
ATOM 1556 C CA . ASN A 1 197 ? 47.360 -2.699 -25.871 1.00 34.62 197 ASN A CA 1
ATOM 1557 C C . ASN A 1 197 ? 46.837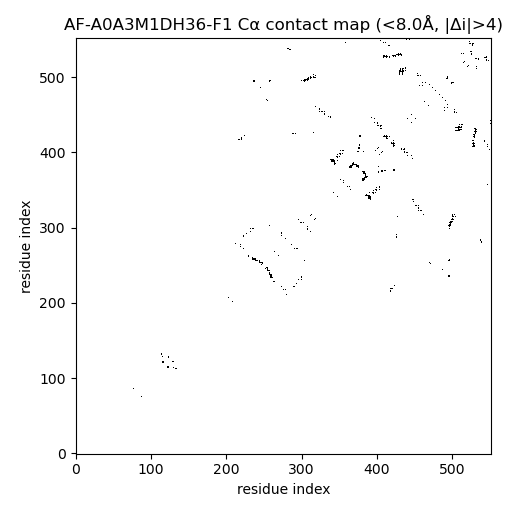 -2.261 -27.240 1.00 34.62 197 ASN A C 1
ATOM 1559 O O . ASN A 1 197 ? 45.634 -2.080 -27.429 1.00 34.62 197 ASN A O 1
ATOM 1563 N N . LYS A 1 198 ? 47.755 -2.020 -28.174 1.00 35.38 198 LYS A N 1
ATOM 1564 C CA . LYS A 1 198 ? 47.470 -1.557 -29.534 1.00 35.38 198 LYS A CA 1
ATOM 1565 C C . LYS A 1 198 ? 46.601 -2.583 -30.272 1.00 35.38 198 LYS A C 1
ATOM 1567 O O . LYS A 1 198 ? 47.137 -3.504 -30.866 1.00 35.38 198 LYS A O 1
ATOM 1572 N N . PHE A 1 199 ? 45.283 -2.409 -30.266 1.00 30.98 199 PHE A N 1
ATOM 1573 C CA . PHE A 1 199 ? 44.372 -3.032 -31.227 1.00 30.98 199 PHE A CA 1
ATOM 1574 C C . PHE A 1 199 ? 43.202 -2.084 -31.496 1.00 30.98 199 PHE A C 1
ATOM 1576 O O . PHE A 1 199 ? 42.302 -1.904 -30.679 1.00 30.98 199 PHE A O 1
ATOM 1583 N N . SER A 1 200 ? 43.224 -1.464 -32.673 1.00 32.66 200 SER A N 1
ATOM 1584 C CA . SER A 1 200 ? 42.080 -0.795 -33.284 1.00 32.66 200 SER A CA 1
ATOM 1585 C C . SER A 1 200 ? 41.056 -1.851 -33.712 1.00 32.66 200 SER A C 1
ATOM 1587 O O . SER A 1 200 ? 41.045 -2.302 -34.854 1.00 32.66 200 SER A O 1
ATOM 1589 N N . GLY A 1 201 ? 40.221 -2.287 -32.774 1.00 32.41 201 GLY A N 1
ATOM 1590 C CA . GLY A 1 201 ? 39.065 -3.134 -33.036 1.00 32.41 201 GLY A CA 1
ATOM 1591 C C . GLY A 1 201 ? 37.935 -2.694 -32.121 1.00 32.41 201 GLY A C 1
ATOM 1592 O O . GLY A 1 201 ? 38.060 -2.782 -30.902 1.00 32.41 201 GLY A O 1
ATOM 1593 N N . GLY A 1 202 ? 36.852 -2.161 -32.689 1.00 36.53 202 GLY A N 1
ATOM 1594 C CA . GLY A 1 202 ? 35.672 -1.788 -31.915 1.00 36.53 202 GLY A CA 1
ATOM 1595 C C . GLY A 1 202 ? 35.200 -2.972 -31.072 1.00 36.53 202 GLY A C 1
ATOM 1596 O O . GLY A 1 202 ? 3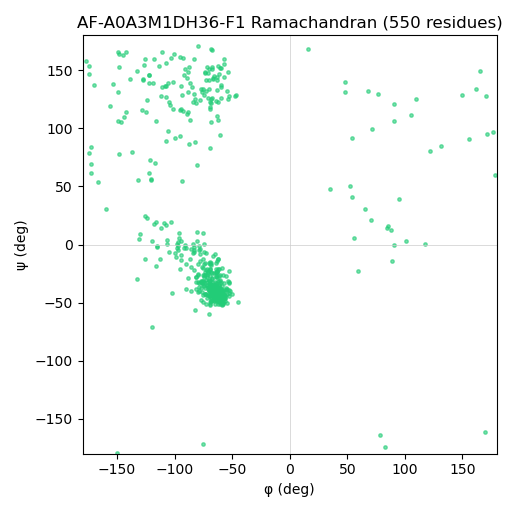5.017 -4.070 -31.593 1.00 36.53 202 GLY A O 1
ATOM 1597 N N . PHE A 1 203 ? 35.018 -2.763 -29.766 1.00 40.78 203 PHE A N 1
ATOM 1598 C CA . PHE A 1 203 ? 34.397 -3.770 -28.906 1.00 40.78 203 PHE A CA 1
ATOM 1599 C C . PHE A 1 203 ? 33.041 -4.167 -29.510 1.00 40.78 203 PHE A C 1
ATOM 1601 O O . PHE A 1 203 ? 32.221 -3.268 -29.736 1.00 40.78 203 PHE A O 1
ATOM 1608 N N . PRO A 1 204 ? 32.780 -5.465 -29.758 1.00 46.31 204 PRO A N 1
ATOM 1609 C CA . PRO A 1 204 ? 31.544 -5.895 -30.390 1.00 46.31 204 PRO A CA 1
ATOM 1610 C C . PRO A 1 204 ? 30.352 -5.460 -29.537 1.00 46.31 204 PRO A C 1
ATOM 1612 O O . PRO A 1 204 ? 30.358 -5.586 -28.310 1.00 46.31 204 PRO A O 1
ATOM 1615 N N . GLU A 1 205 ? 29.328 -4.922 -30.192 1.00 52.62 205 GLU A N 1
ATOM 1616 C CA . GLU A 1 205 ? 28.145 -4.322 -29.566 1.00 52.62 205 GLU A CA 1
ATOM 1617 C C . GLU A 1 205 ? 27.430 -5.286 -28.598 1.00 52.62 205 GLU A C 1
ATOM 1619 O O . GLU A 1 205 ? 26.871 -4.872 -27.582 1.00 52.62 205 GLU A O 1
ATOM 1624 N N . SER A 1 206 ? 27.557 -6.594 -28.843 1.00 52.16 206 SER A N 1
ATOM 1625 C CA . SER A 1 206 ? 27.095 -7.675 -27.969 1.00 52.16 206 SER A CA 1
ATOM 1626 C C . SER A 1 206 ? 27.754 -7.679 -26.581 1.00 52.16 206 SER A C 1
ATOM 1628 O O . SER A 1 206 ? 27.072 -7.928 -25.589 1.00 52.16 206 SER A O 1
ATOM 1630 N N . ASN A 1 207 ? 29.045 -7.349 -26.471 1.00 56.34 207 ASN A N 1
ATOM 1631 C CA . ASN A 1 207 ? 29.752 -7.278 -25.186 1.00 56.34 207 ASN A CA 1
ATOM 1632 C C . ASN A 1 207 ? 29.388 -6.020 -24.391 1.00 56.34 207 ASN A C 1
ATOM 1634 O O . ASN A 1 207 ? 29.313 -6.078 -23.164 1.00 56.34 207 ASN A O 1
ATOM 1638 N N . LYS A 1 208 ? 29.116 -4.897 -25.069 1.00 57.31 208 LYS A N 1
ATOM 1639 C CA . LYS A 1 208 ? 28.621 -3.675 -24.412 1.00 57.31 208 LYS A CA 1
ATOM 1640 C C . LYS A 1 208 ? 27.220 -3.889 -23.837 1.00 57.31 208 LYS A C 1
ATOM 1642 O O . LYS A 1 208 ? 27.001 -3.572 -22.673 1.00 57.31 208 LYS A O 1
ATOM 1647 N N . ARG A 1 209 ? 26.320 -4.512 -24.612 1.00 60.44 209 ARG A N 1
ATOM 1648 C CA . ARG A 1 209 ? 24.956 -4.856 -24.172 1.00 60.44 209 ARG A CA 1
ATOM 1649 C C . ARG A 1 209 ? 24.945 -5.822 -22.981 1.00 60.44 209 ARG A C 1
ATOM 1651 O O . ARG A 1 209 ? 24.186 -5.616 -22.040 1.00 60.44 209 ARG A O 1
ATOM 1658 N N . ARG A 1 210 ? 25.825 -6.832 -22.979 1.00 58.81 210 ARG A N 1
ATOM 1659 C CA . ARG A 1 210 ? 25.981 -7.759 -21.841 1.00 58.81 210 ARG A CA 1
ATOM 1660 C C . ARG A 1 210 ? 26.442 -7.050 -20.566 1.00 58.81 210 ARG A C 1
ATOM 1662 O O . ARG A 1 210 ? 25.857 -7.270 -19.514 1.00 58.81 210 ARG A O 1
ATOM 1669 N N . LYS A 1 211 ? 27.443 -6.164 -20.655 1.00 62.03 211 LYS A N 1
ATOM 1670 C CA . LYS A 1 211 ? 27.922 -5.393 -19.494 1.00 62.03 211 LYS A CA 1
ATOM 1671 C C . LYS A 1 211 ? 26.859 -4.442 -18.936 1.00 62.03 211 LYS A C 1
ATOM 1673 O O . LYS A 1 211 ? 26.695 -4.376 -17.725 1.00 62.03 211 LYS A O 1
ATOM 1678 N N . SER A 1 212 ? 26.117 -3.738 -19.795 1.00 65.44 212 SER A N 1
ATOM 1679 C CA . SER A 1 212 ? 25.034 -2.853 -19.341 1.00 65.44 212 SER A CA 1
ATOM 1680 C C . SER A 1 212 ? 23.886 -3.615 -18.678 1.00 65.44 212 SER A C 1
ATOM 1682 O O . SER A 1 212 ? 23.290 -3.116 -17.731 1.00 65.44 212 SER A O 1
ATOM 1684 N N . GLN A 1 213 ? 23.585 -4.824 -19.159 1.00 70.12 213 GLN A N 1
ATOM 1685 C CA . GLN A 1 213 ? 22.562 -5.681 -18.566 1.00 70.12 213 GLN A CA 1
ATOM 1686 C C . GLN A 1 213 ? 22.995 -6.221 -17.197 1.00 70.12 213 GLN A C 1
ATOM 1688 O O . GLN A 1 213 ? 22.181 -6.244 -16.282 1.00 70.12 213 GLN A O 1
ATOM 1693 N N . GLN A 1 214 ? 24.272 -6.586 -17.038 1.00 71.50 214 GLN A N 1
ATOM 1694 C CA . GLN A 1 214 ? 24.808 -7.025 -15.749 1.00 71.50 214 GLN A CA 1
ATOM 1695 C C . GLN A 1 214 ? 24.753 -5.909 -14.697 1.00 71.50 214 GLN A C 1
ATOM 1697 O O . GLN A 1 214 ? 24.253 -6.135 -13.606 1.00 71.50 214 GLN A O 1
ATOM 1702 N N . LEU A 1 215 ? 25.169 -4.685 -15.046 1.00 75.06 215 LEU A N 1
ATOM 1703 C CA . LEU A 1 215 ? 25.124 -3.550 -14.116 1.00 75.06 215 LEU A CA 1
ATOM 1704 C C . LEU A 1 215 ? 23.697 -3.255 -13.620 1.00 75.06 215 LEU A C 1
ATOM 1706 O O . LEU A 1 215 ? 23.497 -2.906 -12.460 1.00 75.06 215 LEU A O 1
ATOM 1710 N N . LEU A 1 216 ? 22.706 -3.394 -14.504 1.00 78.69 216 LEU A N 1
ATOM 1711 C CA . LEU A 1 216 ? 21.296 -3.246 -14.150 1.00 78.69 216 LEU A CA 1
ATOM 1712 C C . LEU A 1 216 ? 20.851 -4.326 -13.148 1.00 78.69 216 LEU A C 1
ATOM 1714 O O . LEU A 1 216 ? 20.203 -4.002 -12.156 1.00 78.69 216 LEU A O 1
ATOM 1718 N N . MET A 1 217 ? 21.242 -5.583 -13.384 1.00 80.00 217 MET A N 1
ATOM 1719 C CA . MET A 1 217 ? 20.957 -6.699 -12.478 1.00 80.00 217 MET A CA 1
ATOM 1720 C C . MET A 1 217 ? 21.592 -6.488 -11.100 1.00 80.00 217 MET A C 1
ATOM 1722 O O . MET A 1 217 ? 20.911 -6.668 -10.097 1.00 80.00 217 MET A O 1
ATOM 1726 N N . ASP A 1 218 ? 22.844 -6.030 -11.040 1.00 84.88 218 ASP A N 1
ATOM 1727 C CA . ASP A 1 218 ? 23.551 -5.802 -9.774 1.00 84.88 218 ASP A CA 1
ATOM 1728 C C . ASP A 1 218 ? 22.858 -4.711 -8.930 1.00 84.88 218 ASP A C 1
ATOM 1730 O O . ASP A 1 218 ? 22.665 -4.861 -7.721 1.00 84.88 218 ASP A O 1
ATOM 1734 N N . VAL A 1 219 ? 22.425 -3.618 -9.573 1.00 88.00 219 VAL A N 1
ATOM 1735 C CA . VAL A 1 219 ? 21.665 -2.544 -8.912 1.00 88.00 219 VAL A CA 1
ATOM 1736 C C . VAL A 1 219 ? 20.301 -3.041 -8.425 1.00 88.00 219 VAL A C 1
ATOM 1738 O O . VAL A 1 219 ? 19.900 -2.734 -7.298 1.00 88.00 219 VAL A O 1
ATOM 1741 N N . ASP A 1 220 ? 19.586 -3.799 -9.257 1.00 87.88 220 ASP A N 1
ATOM 1742 C CA . ASP A 1 220 ? 18.295 -4.391 -8.901 1.00 87.88 220 ASP A CA 1
ATOM 1743 C C . ASP A 1 220 ? 18.417 -5.324 -7.693 1.00 87.88 220 ASP A C 1
ATOM 1745 O O . ASP A 1 220 ? 17.616 -5.241 -6.757 1.00 87.88 220 ASP A O 1
ATOM 1749 N N . GLU A 1 221 ? 19.418 -6.204 -7.703 1.00 88.19 221 GLU A N 1
ATOM 1750 C CA . GLU A 1 221 ? 19.679 -7.151 -6.624 1.00 88.19 221 GLU A CA 1
ATOM 1751 C C . GLU A 1 221 ? 19.978 -6.431 -5.312 1.00 88.19 221 GLU A C 1
ATOM 1753 O O . GLU A 1 221 ? 19.405 -6.785 -4.277 1.00 88.19 221 GLU A O 1
ATOM 1758 N N . GLU A 1 222 ? 20.802 -5.385 -5.350 1.00 91.69 222 GLU A N 1
ATOM 1759 C CA . GLU A 1 222 ? 21.184 -4.645 -4.152 1.00 91.69 222 GLU A CA 1
ATOM 1760 C C . GLU A 1 222 ? 20.012 -3.841 -3.570 1.00 91.69 222 GLU A C 1
ATOM 1762 O O . GLU A 1 222 ? 19.732 -3.924 -2.368 1.00 91.69 222 GLU A O 1
ATOM 1767 N N . LEU A 1 223 ? 19.240 -3.140 -4.410 1.00 91.88 223 LEU A N 1
ATOM 1768 C CA . LEU A 1 223 ? 18.026 -2.445 -3.967 1.00 91.88 223 LEU A CA 1
ATOM 1769 C C . LEU A 1 223 ? 16.989 -3.423 -3.405 1.00 91.88 223 LEU A C 1
ATOM 1771 O O . LEU A 1 223 ? 16.370 -3.147 -2.373 1.00 91.88 223 LEU A O 1
ATOM 1775 N N . LEU A 1 224 ? 16.817 -4.586 -4.037 1.00 89.31 224 LEU A N 1
ATOM 1776 C CA . LEU A 1 224 ? 15.912 -5.626 -3.558 1.00 89.31 224 LEU A CA 1
ATOM 1777 C C . LEU A 1 224 ? 16.383 -6.212 -2.223 1.00 89.31 224 LEU A C 1
ATOM 1779 O O . LEU A 1 224 ? 15.566 -6.424 -1.322 1.00 89.31 224 LEU A O 1
ATOM 1783 N N . ARG A 1 225 ? 17.686 -6.470 -2.072 1.00 92.19 225 ARG A N 1
ATOM 1784 C CA . ARG A 1 225 ? 18.291 -6.978 -0.835 1.00 92.19 225 ARG A CA 1
ATOM 1785 C C . ARG A 1 225 ? 18.087 -6.000 0.318 1.00 92.19 225 ARG A C 1
ATOM 1787 O O . ARG A 1 225 ? 17.717 -6.426 1.415 1.00 92.19 225 ARG A O 1
ATOM 1794 N N . ILE A 1 226 ? 18.296 -4.705 0.083 1.00 92.62 226 ILE A N 1
ATOM 1795 C CA . ILE A 1 226 ? 18.079 -3.657 1.088 1.00 92.62 226 ILE A CA 1
ATOM 1796 C C . ILE A 1 226 ? 16.583 -3.523 1.397 1.00 92.62 226 ILE A C 1
ATOM 1798 O O . ILE A 1 226 ? 16.189 -3.599 2.561 1.00 92.62 226 ILE A O 1
ATOM 1802 N N . GLY A 1 227 ? 15.723 -3.430 0.380 1.00 90.56 227 GLY A N 1
ATOM 1803 C CA . GLY A 1 227 ? 14.271 -3.330 0.561 1.00 90.56 227 GLY A CA 1
ATOM 1804 C C . GLY A 1 227 ? 13.672 -4.501 1.354 1.00 90.56 227 GLY A C 1
ATOM 1805 O O . GLY A 1 227 ? 12.834 -4.293 2.235 1.00 90.56 227 GLY A O 1
ATOM 1806 N N . LYS A 1 228 ? 14.152 -5.731 1.119 1.00 89.38 228 LYS A N 1
ATOM 1807 C CA . LYS A 1 228 ? 13.751 -6.932 1.877 1.00 89.38 228 LYS A CA 1
ATOM 1808 C C . LYS A 1 228 ? 14.134 -6.882 3.355 1.00 89.38 228 LYS A C 1
ATOM 1810 O O . LYS A 1 228 ? 13.449 -7.518 4.153 1.00 89.38 228 LYS A O 1
ATOM 1815 N N . GLN A 1 229 ? 15.199 -6.166 3.716 1.00 91.44 229 GLN A N 1
ATOM 1816 C CA . GLN A 1 229 ? 15.598 -5.973 5.113 1.00 91.44 229 GLN A CA 1
ATOM 1817 C C . GLN A 1 229 ? 14.742 -4.915 5.805 1.00 91.44 229 GLN A C 1
ATOM 1819 O O . GLN A 1 229 ? 14.358 -5.120 6.953 1.00 91.44 229 GLN A O 1
ATOM 1824 N N . LEU A 1 230 ? 14.408 -3.817 5.114 1.00 92.44 230 LEU A N 1
ATOM 1825 C CA . LEU A 1 230 ? 13.675 -2.706 5.728 1.00 92.44 230 LEU A CA 1
ATOM 1826 C C . LEU A 1 230 ? 12.297 -3.122 6.246 1.00 92.44 230 LEU A C 1
ATOM 1828 O O . LEU A 1 230 ? 11.887 -2.626 7.289 1.00 92.44 230 LEU A O 1
ATOM 1832 N N . GLN A 1 231 ? 11.578 -3.995 5.524 1.00 89.25 231 GLN A N 1
ATOM 1833 C CA . GLN A 1 231 ? 10.239 -4.500 5.886 1.00 89.25 231 GLN A CA 1
ATOM 1834 C C . GLN A 1 231 ? 9.360 -3.452 6.593 1.00 89.25 231 GLN A C 1
ATOM 1836 O O . GLN A 1 231 ? 8.772 -3.733 7.641 1.00 89.25 231 GLN A O 1
ATOM 1841 N N . LEU A 1 232 ? 9.287 -2.235 6.031 1.00 93.19 232 LEU A N 1
ATOM 1842 C CA . LEU A 1 232 ? 8.810 -1.030 6.722 1.00 93.19 232 LEU A CA 1
ATOM 1843 C C . LEU A 1 232 ? 7.530 -1.272 7.535 1.00 93.19 232 LEU A C 1
ATOM 1845 O O . LEU A 1 232 ? 7.453 -0.946 8.714 1.00 93.19 232 LEU A O 1
ATOM 1849 N N . PHE A 1 233 ? 6.520 -1.886 6.916 1.00 90.38 233 PHE A N 1
ATOM 1850 C CA . PHE A 1 233 ? 5.214 -2.085 7.548 1.00 90.38 233 PHE A CA 1
ATOM 1851 C C . PHE A 1 233 ? 5.221 -3.083 8.704 1.00 90.38 233 PHE A C 1
ATOM 1853 O O . PHE A 1 233 ? 4.363 -2.970 9.575 1.00 90.38 233 PHE A O 1
ATOM 1860 N N . VAL A 1 234 ? 6.148 -4.042 8.704 1.00 91.50 234 VAL A N 1
ATOM 1861 C CA . VAL A 1 234 ? 6.323 -5.012 9.791 1.00 91.50 234 VAL A CA 1
ATOM 1862 C C . VAL A 1 234 ? 7.032 -4.339 10.960 1.00 91.50 234 VAL A C 1
ATOM 1864 O O . VAL A 1 234 ? 6.559 -4.411 12.088 1.00 91.50 234 VAL A O 1
ATOM 1867 N N . LEU A 1 235 ? 8.128 -3.627 10.691 1.00 95.62 235 LEU A N 1
ATOM 1868 C CA . LEU A 1 235 ? 8.927 -2.980 11.736 1.00 95.62 235 LEU A CA 1
ATOM 1869 C C . LEU A 1 235 ? 8.263 -1.716 12.316 1.00 95.62 235 LEU A C 1
ATOM 1871 O O . LEU A 1 235 ? 8.617 -1.282 13.411 1.00 95.62 235 LEU A O 1
ATOM 1875 N N . CYS A 1 236 ? 7.269 -1.152 11.625 1.00 95.75 236 CYS A N 1
ATOM 1876 C CA . CYS A 1 236 ? 6.393 -0.097 12.139 1.00 95.75 236 CYS A CA 1
ATOM 1877 C C . CYS A 1 236 ? 5.119 -0.622 12.824 1.00 95.75 236 CYS A C 1
ATOM 1879 O O . CYS A 1 236 ? 4.316 0.197 13.275 1.00 95.75 236 CYS A O 1
ATOM 1881 N N . GLU A 1 237 ? 4.898 -1.939 12.905 1.00 93.88 237 GLU A N 1
ATOM 1882 C CA . GLU A 1 237 ? 3.743 -2.492 13.618 1.00 93.88 237 GLU A CA 1
ATOM 1883 C C . GLU A 1 237 ? 4.029 -2.562 15.127 1.00 93.88 237 GLU A C 1
ATOM 1885 O O . GLU A 1 237 ? 5.041 -3.138 15.540 1.00 93.88 237 GLU A O 1
ATOM 1890 N N . PRO A 1 238 ? 3.174 -1.969 15.978 1.00 95.75 238 PRO A N 1
ATOM 1891 C CA . PRO A 1 238 ? 3.413 -1.980 17.408 1.00 95.75 238 PRO A CA 1
ATOM 1892 C C . PRO A 1 238 ? 3.099 -3.333 18.051 1.00 95.75 238 PRO A C 1
ATOM 1894 O O . PRO A 1 238 ? 2.014 -3.889 17.903 1.00 95.75 238 PRO A O 1
ATOM 1897 N N . THR A 1 239 ? 4.035 -3.820 18.860 1.00 96.00 239 THR A N 1
ATOM 1898 C CA . THR A 1 239 ? 3.955 -5.110 19.571 1.00 96.00 239 THR A CA 1
ATOM 1899 C C . THR A 1 239 ? 2.955 -5.106 20.729 1.00 96.00 239 THR A C 1
ATOM 1901 O O . THR A 1 239 ? 2.471 -6.155 21.143 1.00 96.00 239 THR A O 1
ATOM 1904 N N . ASN A 1 240 ? 2.605 -3.925 21.246 1.00 96.75 240 ASN A N 1
ATOM 1905 C CA . ASN A 1 240 ? 1.704 -3.736 22.384 1.00 96.75 240 ASN A CA 1
ATOM 1906 C C . ASN A 1 240 ? 0.340 -3.129 21.997 1.00 96.75 240 ASN A C 1
ATOM 1908 O O . ASN A 1 240 ? -0.376 -2.628 22.866 1.00 96.75 240 ASN A O 1
ATOM 1912 N N . ALA A 1 241 ? -0.044 -3.182 20.714 1.00 95.06 241 ALA A N 1
ATOM 1913 C CA . ALA A 1 241 ? -1.247 -2.528 20.187 1.00 95.06 241 ALA A CA 1
ATOM 1914 C C . ALA A 1 241 ? -2.544 -2.899 20.931 1.00 95.06 241 ALA A C 1
ATOM 1916 O O . ALA A 1 241 ? -3.369 -2.029 21.207 1.00 95.06 241 ALA A O 1
ATOM 1917 N N . LEU A 1 242 ? -2.724 -4.184 21.267 1.00 94.75 242 LEU A N 1
ATOM 1918 C CA . LEU A 1 242 ? -3.918 -4.679 21.965 1.00 94.75 242 LEU A CA 1
ATOM 1919 C C . LEU A 1 242 ? -4.013 -4.127 23.392 1.00 94.75 242 LEU A C 1
ATOM 1921 O O . LEU A 1 242 ? -5.046 -3.583 23.774 1.00 94.75 242 LEU A O 1
ATOM 1925 N N . ARG A 1 243 ? -2.910 -4.183 24.146 1.00 96.69 243 ARG A N 1
ATOM 1926 C CA . ARG A 1 243 ? -2.829 -3.629 25.504 1.00 96.69 243 ARG A CA 1
ATOM 1927 C C . ARG A 1 243 ? -3.103 -2.124 25.510 1.00 96.69 243 ARG A C 1
ATOM 1929 O O . ARG A 1 243 ? -3.853 -1.629 26.350 1.00 96.69 243 ARG A O 1
ATOM 1936 N N . GLU A 1 244 ? -2.510 -1.396 24.566 1.00 97.25 244 GLU A N 1
ATOM 1937 C CA . GLU A 1 244 ? -2.706 0.050 24.446 1.00 97.25 244 GLU A CA 1
ATOM 1938 C C . GLU A 1 244 ? -4.140 0.410 24.063 1.00 97.25 244 GLU A C 1
ATOM 1940 O O . GLU A 1 244 ? -4.684 1.375 24.597 1.00 97.25 244 GLU A O 1
ATOM 1945 N N . ARG A 1 245 ? -4.787 -0.398 23.215 1.00 97.00 245 ARG A N 1
ATOM 1946 C CA . ARG A 1 245 ? -6.212 -0.250 22.903 1.00 97.00 245 ARG A CA 1
ATOM 1947 C C . ARG A 1 245 ? -7.062 -0.356 24.161 1.00 97.00 245 ARG A C 1
ATOM 1949 O O . ARG A 1 245 ? -7.871 0.528 24.418 1.00 97.00 245 ARG A O 1
ATOM 1956 N N . GLU A 1 246 ? -6.889 -1.411 24.950 1.00 96.19 246 GLU A N 1
ATOM 1957 C CA . GLU A 1 246 ? -7.679 -1.618 26.169 1.00 96.19 246 GLU A CA 1
ATOM 1958 C C . GLU A 1 246 ? -7.513 -0.468 27.166 1.00 96.19 246 GLU A C 1
ATOM 1960 O O . GLU A 1 246 ? -8.500 0.034 27.702 1.00 96.19 246 GLU A O 1
ATOM 1965 N N . ALA A 1 247 ? -6.277 -0.010 27.383 1.00 96.00 247 ALA A N 1
ATOM 1966 C CA . ALA A 1 247 ? -6.001 1.128 28.256 1.00 96.00 247 ALA A CA 1
ATOM 1967 C C . ALA A 1 247 ? -6.613 2.433 27.718 1.00 96.00 247 ALA A C 1
ATOM 1969 O O . ALA A 1 247 ? -7.200 3.207 28.474 1.00 96.00 247 ALA A O 1
ATOM 1970 N N . PHE A 1 248 ? -6.515 2.671 26.408 1.00 96.56 248 PHE A N 1
ATOM 1971 C CA . PHE A 1 248 ? -7.088 3.842 25.745 1.00 96.56 248 PHE A CA 1
ATOM 1972 C C . PHE A 1 248 ? -8.611 3.884 25.847 1.00 96.56 248 PHE A C 1
ATOM 1974 O O . PHE A 1 248 ? -9.176 4.936 26.146 1.00 96.56 248 PHE A O 1
ATOM 1981 N N . LEU A 1 249 ? -9.283 2.746 25.660 1.00 93.06 249 LEU A N 1
ATOM 1982 C CA . LEU A 1 249 ? -10.736 2.653 25.806 1.00 93.06 249 LEU A CA 1
ATOM 1983 C C . LEU A 1 249 ? -11.199 2.840 27.261 1.00 93.06 249 LEU A C 1
ATOM 1985 O O . LEU A 1 249 ? -12.313 3.305 27.480 1.00 93.06 249 LEU A O 1
ATOM 1989 N N . LYS A 1 250 ? -10.333 2.557 28.244 1.00 94.81 250 LYS A N 1
ATOM 1990 C CA . LYS A 1 250 ? -10.564 2.818 29.678 1.00 94.81 250 LYS A CA 1
ATOM 1991 C C . LYS A 1 250 ? -10.230 4.251 30.119 1.00 94.81 250 LYS A C 1
ATOM 1993 O O . LYS A 1 250 ? -10.382 4.561 31.295 1.00 94.81 250 LYS A O 1
ATOM 1998 N N . GLY A 1 251 ? -9.779 5.117 29.209 1.00 91.81 251 GLY A N 1
ATOM 1999 C CA . GLY A 1 251 ? -9.540 6.537 29.491 1.00 91.81 251 GLY A CA 1
ATOM 2000 C C . GLY A 1 251 ? -8.094 7.013 29.337 1.00 91.81 251 GLY A C 1
ATOM 2001 O O . GLY A 1 251 ? -7.847 8.201 29.526 1.00 91.81 251 GLY A O 1
ATOM 2002 N N . LYS A 1 252 ? -7.132 6.155 28.952 1.00 91.62 252 LYS A N 1
ATOM 2003 C CA . LYS A 1 252 ? -5.775 6.625 28.610 1.00 91.62 252 LYS A CA 1
ATOM 2004 C C . LYS A 1 252 ? -5.858 7.616 27.441 1.00 91.62 252 LYS A C 1
ATOM 2006 O O . LYS A 1 252 ? -6.423 7.309 26.387 1.00 91.62 252 LYS A O 1
ATOM 2011 N N . THR A 1 253 ? -5.286 8.806 27.627 1.00 86.69 253 THR A N 1
ATOM 2012 C CA . THR A 1 253 ? -5.371 9.893 26.642 1.00 86.69 253 THR A CA 1
ATOM 2013 C C . THR A 1 253 ? -4.564 9.576 25.387 1.00 86.69 253 THR A C 1
ATOM 2015 O O . THR A 1 253 ? -5.114 9.614 24.295 1.00 86.69 253 THR A O 1
ATOM 2018 N N . GLN A 1 254 ? -3.293 9.197 25.527 1.00 92.38 254 GLN A N 1
ATOM 2019 C CA . GLN A 1 254 ? -2.382 8.943 24.407 1.00 92.38 254 GLN A CA 1
ATOM 2020 C C . GLN A 1 254 ? -1.812 7.523 24.520 1.00 92.38 254 GLN A C 1
ATOM 2022 O O . GLN A 1 254 ? -1.228 7.205 25.559 1.00 92.38 254 GLN A O 1
ATOM 2027 N N . PRO A 1 255 ? -1.947 6.664 23.497 1.00 94.31 255 PRO A N 1
ATOM 2028 C CA . PRO A 1 255 ? -1.293 5.367 23.505 1.00 94.31 255 PRO A CA 1
ATOM 2029 C C . PRO A 1 255 ? 0.225 5.507 23.331 1.00 94.31 255 PRO A C 1
ATOM 2031 O O . PRO A 1 255 ? 0.714 6.409 22.651 1.00 94.31 255 PRO A O 1
ATOM 2034 N N . GLN A 1 256 ? 0.967 4.597 23.954 1.00 94.12 256 GLN A N 1
ATOM 2035 C CA . GLN A 1 256 ? 2.425 4.516 23.902 1.00 94.12 256 GLN A CA 1
ATOM 2036 C C . GLN A 1 256 ? 2.823 3.206 23.234 1.00 94.12 256 GLN A C 1
ATOM 2038 O O . GLN A 1 256 ? 2.678 2.130 23.807 1.00 94.12 256 GLN A O 1
ATOM 2043 N N . PHE A 1 257 ? 3.293 3.296 21.997 1.00 96.19 257 PHE A N 1
ATOM 2044 C CA . PHE A 1 257 ? 3.558 2.135 21.159 1.00 96.19 257 PHE A CA 1
ATOM 2045 C C . PHE A 1 257 ? 5.014 1.683 21.233 1.00 96.19 257 PHE A C 1
ATOM 2047 O O . PHE A 1 257 ? 5.924 2.502 21.137 1.00 96.19 257 PHE A O 1
ATOM 2054 N N . HIS A 1 258 ? 5.221 0.371 21.343 1.00 95.75 258 HIS A N 1
ATOM 2055 C CA . HIS A 1 258 ? 6.537 -0.265 21.311 1.00 95.75 258 HIS A CA 1
ATOM 2056 C C . HIS A 1 258 ? 6.727 -1.030 20.005 1.00 95.75 258 HIS A C 1
ATOM 2058 O O . HIS A 1 258 ? 5.841 -1.774 19.580 1.00 95.75 258 HIS A O 1
ATOM 2064 N N . TYR A 1 259 ? 7.904 -0.899 19.402 1.00 96.12 259 TYR A N 1
ATOM 2065 C CA . TYR A 1 259 ? 8.234 -1.501 18.112 1.00 96.12 259 TYR A CA 1
ATOM 2066 C C . TYR A 1 259 ? 9.317 -2.567 18.274 1.00 96.12 259 TYR A C 1
ATOM 2068 O O . TYR A 1 259 ? 10.122 -2.467 19.203 1.00 96.12 259 TYR A O 1
ATOM 2076 N N . PRO A 1 260 ? 9.369 -3.570 17.381 1.00 94.56 260 PRO A N 1
ATOM 2077 C CA . PRO A 1 260 ? 10.468 -4.526 17.381 1.00 94.56 260 PRO A CA 1
ATOM 2078 C C . PRO A 1 260 ? 11.818 -3.817 17.155 1.00 94.56 260 PRO A C 1
ATOM 2080 O O . PRO A 1 260 ? 11.858 -2.759 16.504 1.00 94.56 260 PRO A O 1
ATOM 2083 N N . PRO A 1 261 ? 12.927 -4.382 17.668 1.00 94.88 261 PRO A N 1
ATOM 2084 C CA . PRO A 1 261 ? 14.264 -3.883 17.370 1.00 94.88 261 PRO A CA 1
ATOM 2085 C C . PRO A 1 261 ? 14.562 -4.003 15.872 1.00 94.88 261 PRO A C 1
ATOM 2087 O O . PRO A 1 261 ? 13.993 -4.841 15.169 1.00 94.88 261 PRO A O 1
ATOM 2090 N N . LEU A 1 262 ? 15.454 -3.147 15.374 1.00 96.00 262 LEU A N 1
ATOM 2091 C CA . LEU A 1 262 ? 15.909 -3.238 13.991 1.00 96.00 262 LEU A CA 1
ATOM 2092 C C . LEU A 1 262 ? 16.872 -4.424 13.834 1.00 96.00 262 LEU A C 1
ATOM 2094 O O . LEU A 1 262 ? 17.845 -4.496 14.581 1.00 96.00 262 LEU A O 1
ATOM 2098 N N . PRO A 1 263 ? 16.655 -5.327 12.860 1.00 94.88 263 PRO A N 1
ATOM 2099 C CA . PRO A 1 263 ? 17.547 -6.463 12.623 1.00 94.88 263 PRO A CA 1
ATOM 2100 C C . PRO A 1 263 ? 18.803 -6.080 11.815 1.00 94.88 263 PRO A C 1
ATOM 2102 O O . PRO A 1 263 ? 19.512 -6.952 11.323 1.00 94.88 263 PRO A O 1
ATOM 2105 N N . PHE A 1 264 ? 19.055 -4.783 11.625 1.00 94.81 264 PHE A N 1
ATOM 2106 C CA . PHE A 1 264 ? 20.143 -4.230 10.822 1.00 94.81 264 PHE A CA 1
ATOM 2107 C C . PHE A 1 264 ? 20.614 -2.895 11.406 1.00 94.81 264 PHE A C 1
ATOM 2109 O O . PHE A 1 264 ? 19.891 -2.240 12.158 1.00 94.81 264 PHE A O 1
ATOM 2116 N N . THR A 1 265 ? 21.798 -2.452 10.985 1.00 95.25 265 THR A N 1
ATOM 2117 C CA . THR A 1 265 ? 22.366 -1.152 11.365 1.00 95.25 265 THR A CA 1
ATOM 2118 C C . THR A 1 265 ? 21.990 -0.079 10.336 1.00 95.25 265 THR A C 1
ATOM 2120 O O . THR A 1 265 ? 22.480 -0.149 9.203 1.00 95.25 265 THR A O 1
ATOM 2123 N N . PRO A 1 266 ? 21.188 0.950 10.689 1.00 95.00 266 PRO A N 1
ATOM 2124 C CA . PRO A 1 266 ? 20.735 1.954 9.725 1.00 95.00 266 PRO A CA 1
ATOM 2125 C C . PRO A 1 266 ? 21.869 2.664 8.988 1.00 95.00 266 PRO A C 1
ATOM 2127 O O . PRO A 1 266 ? 21.852 2.758 7.764 1.00 95.00 266 PRO A O 1
ATOM 2130 N N . ARG A 1 267 ? 22.918 3.075 9.709 1.00 95.31 267 ARG A N 1
ATOM 2131 C CA . ARG A 1 267 ? 24.090 3.745 9.123 1.00 95.31 267 ARG A CA 1
ATOM 2132 C C . ARG A 1 267 ? 24.745 2.935 7.997 1.00 95.31 267 ARG A C 1
ATOM 2134 O O . ARG A 1 267 ? 25.175 3.521 7.009 1.00 95.31 267 ARG A O 1
ATOM 2141 N N . VAL A 1 268 ? 24.798 1.606 8.129 1.00 95.88 268 VAL A N 1
ATOM 2142 C CA . VAL A 1 268 ? 25.395 0.717 7.119 1.00 95.88 268 VAL A CA 1
ATOM 2143 C C . VAL A 1 268 ? 24.533 0.680 5.861 1.00 95.88 268 VAL A C 1
ATOM 2145 O O . VAL A 1 268 ? 25.049 0.908 4.770 1.00 95.88 268 VAL A O 1
ATOM 2148 N N . LEU A 1 269 ? 23.219 0.467 5.999 1.00 96.00 269 LEU A N 1
ATOM 2149 C CA . LEU A 1 269 ? 22.311 0.456 4.846 1.00 96.00 269 LEU A CA 1
ATOM 2150 C C . LEU A 1 269 ? 22.257 1.820 4.147 1.00 96.00 269 LEU A C 1
ATOM 2152 O O . LEU A 1 269 ? 22.204 1.879 2.922 1.00 96.00 269 LEU A O 1
ATOM 2156 N N . ARG A 1 270 ? 22.326 2.920 4.909 1.00 96.69 270 ARG A N 1
ATOM 2157 C CA . ARG A 1 270 ? 22.389 4.278 4.355 1.00 96.69 270 ARG A CA 1
ATOM 2158 C C . ARG A 1 270 ? 23.621 4.466 3.474 1.00 96.69 270 ARG A C 1
ATOM 2160 O O . ARG A 1 270 ? 23.487 4.933 2.348 1.00 96.69 270 ARG A O 1
ATOM 2167 N N . ALA A 1 271 ? 24.794 4.065 3.964 1.00 96.00 271 ALA A N 1
ATOM 2168 C CA . ALA A 1 271 ? 26.036 4.142 3.200 1.00 96.00 271 ALA A CA 1
ATOM 2169 C C . ALA A 1 271 ? 25.984 3.266 1.936 1.00 96.00 271 ALA A C 1
ATOM 2171 O O . ALA A 1 271 ? 26.395 3.716 0.870 1.00 96.00 271 ALA A O 1
ATOM 2172 N N . GLN A 1 272 ? 25.419 2.055 2.030 1.00 95.50 272 GLN A N 1
ATOM 2173 C CA . GLN A 1 272 ? 25.219 1.167 0.878 1.00 95.50 272 GLN A CA 1
ATOM 2174 C C . GLN A 1 272 ? 24.321 1.810 -0.186 1.00 95.50 272 GLN A C 1
ATOM 2176 O O . GLN A 1 272 ? 24.706 1.866 -1.348 1.00 95.50 272 GLN A O 1
ATOM 2181 N N . LEU A 1 273 ? 23.172 2.371 0.210 1.00 95.38 273 LEU A N 1
ATOM 2182 C CA . LEU A 1 273 ? 22.273 3.083 -0.704 1.00 95.38 273 LEU A CA 1
ATOM 2183 C C . LEU A 1 273 ? 22.957 4.286 -1.363 1.00 95.38 273 LEU A C 1
ATOM 2185 O O . LEU A 1 273 ? 22.812 4.487 -2.565 1.00 95.38 273 LEU A O 1
ATOM 2189 N N . GLN A 1 274 ? 23.706 5.081 -0.596 1.00 94.88 274 GLN A N 1
ATOM 2190 C CA . GLN A 1 274 ? 24.402 6.272 -1.097 1.00 94.88 274 GLN A CA 1
ATOM 2191 C C . GLN A 1 274 ? 25.547 5.943 -2.060 1.00 94.88 274 GLN A C 1
ATOM 2193 O O . GLN A 1 274 ? 25.841 6.748 -2.940 1.00 94.88 274 GLN A O 1
ATOM 2198 N N . ALA A 1 275 ? 26.169 4.772 -1.916 1.00 94.06 275 ALA A N 1
ATOM 2199 C CA . ALA A 1 275 ? 27.223 4.303 -2.808 1.00 94.06 275 ALA A CA 1
ATOM 2200 C C . ALA A 1 275 ? 26.697 3.812 -4.171 1.00 94.06 275 ALA A C 1
ATOM 2202 O O . ALA A 1 275 ? 27.492 3.620 -5.090 1.00 94.06 275 ALA A O 1
ATOM 2203 N N . LEU A 1 276 ? 25.380 3.612 -4.323 1.00 91.75 276 LEU A N 1
ATOM 2204 C CA . LEU A 1 276 ? 24.794 3.176 -5.588 1.00 91.75 276 LEU A CA 1
ATOM 2205 C C . LEU A 1 276 ? 24.887 4.269 -6.658 1.00 91.75 276 LEU A C 1
ATOM 2207 O O . LEU A 1 276 ? 24.369 5.381 -6.500 1.00 91.75 276 LEU A O 1
ATOM 2211 N N . CYS A 1 277 ? 25.488 3.896 -7.785 1.00 87.88 277 CYS A N 1
ATOM 2212 C CA . CYS A 1 277 ? 25.583 4.706 -8.991 1.00 87.88 277 CYS A CA 1
ATOM 2213 C C . CYS A 1 277 ? 24.650 4.147 -10.066 1.00 87.88 277 CYS A C 1
ATOM 2215 O O . CYS A 1 277 ? 24.614 2.941 -10.306 1.00 87.88 277 CYS A O 1
ATOM 2217 N N . PHE A 1 278 ? 23.930 5.032 -10.752 1.00 88.38 278 PHE A N 1
ATOM 2218 C CA . PHE A 1 278 ? 22.952 4.650 -11.768 1.00 88.38 278 PHE A CA 1
ATOM 2219 C C . PHE A 1 278 ? 23.347 5.213 -13.129 1.00 88.38 278 PHE A C 1
ATOM 2221 O O . PHE A 1 278 ? 23.786 6.357 -13.234 1.00 88.38 278 PHE A O 1
ATOM 2228 N N . SER A 1 279 ? 23.178 4.416 -14.181 1.00 85.88 279 SER A N 1
ATOM 2229 C CA . SER A 1 279 ? 23.423 4.833 -15.563 1.00 85.88 279 SER A CA 1
ATOM 2230 C C . SER A 1 279 ? 22.420 4.181 -16.516 1.00 85.88 279 SER A C 1
ATOM 2232 O O . SER A 1 279 ? 21.740 3.219 -16.158 1.00 85.88 279 SER A O 1
ATOM 2234 N N . GLY A 1 280 ? 22.308 4.723 -17.729 1.00 86.62 280 GLY A N 1
ATOM 2235 C CA . GLY A 1 280 ? 21.382 4.223 -18.744 1.00 86.62 280 GLY A CA 1
ATOM 2236 C C . GLY A 1 280 ? 19.944 4.746 -18.599 1.00 86.62 280 GLY A C 1
ATOM 2237 O O . GLY A 1 280 ? 19.672 5.614 -17.768 1.00 86.62 280 GLY A O 1
ATOM 2238 N N . PRO A 1 281 ? 19.011 4.233 -19.420 1.00 86.88 281 PRO A N 1
ATOM 2239 C CA . PRO A 1 281 ? 17.667 4.802 -19.566 1.00 86.88 281 PRO A CA 1
ATOM 2240 C C . PRO A 1 281 ? 16.808 4.707 -18.297 1.00 86.88 281 PRO A C 1
ATOM 2242 O O . PRO A 1 281 ? 15.910 5.516 -18.103 1.00 86.88 281 PRO A O 1
ATOM 2245 N N . PHE A 1 282 ? 17.098 3.754 -17.407 1.00 90.25 282 PHE A N 1
ATOM 2246 C CA . PHE A 1 282 ? 16.362 3.561 -16.155 1.00 90.25 282 PHE A CA 1
ATOM 2247 C C . PHE A 1 282 ? 16.935 4.358 -14.973 1.00 90.25 282 PHE A C 1
ATOM 2249 O O . PHE A 1 282 ? 16.361 4.324 -13.885 1.00 90.25 282 PHE A O 1
ATOM 2256 N N . ALA A 1 283 ? 18.050 5.079 -15.149 1.00 90.19 283 ALA A N 1
ATOM 2257 C CA . ALA A 1 283 ? 18.718 5.787 -14.056 1.00 90.19 283 ALA A CA 1
ATOM 2258 C C . ALA A 1 283 ? 17.795 6.731 -13.254 1.00 90.19 283 ALA A C 1
ATOM 2260 O O . ALA A 1 283 ? 17.870 6.688 -12.025 1.00 90.19 283 ALA A O 1
ATOM 2261 N N . PRO A 1 284 ? 16.881 7.515 -13.869 1.00 92.06 284 PRO A N 1
ATOM 2262 C CA . PRO A 1 284 ? 15.948 8.352 -13.109 1.00 92.06 284 PRO A CA 1
ATOM 2263 C C . PRO A 1 284 ? 15.049 7.550 -12.156 1.00 92.06 284 PRO A C 1
ATOM 2265 O O . PRO A 1 284 ? 14.815 7.971 -11.024 1.00 92.06 284 PRO A O 1
ATOM 2268 N N . LEU A 1 285 ? 14.594 6.368 -12.584 1.00 93.25 285 LEU A N 1
ATOM 2269 C CA . LEU A 1 285 ? 13.746 5.485 -11.780 1.00 93.25 285 LEU A CA 1
ATOM 2270 C C . LEU A 1 285 ? 14.521 4.880 -10.603 1.00 93.25 285 LEU A C 1
ATOM 2272 O O . LEU A 1 285 ? 14.003 4.796 -9.490 1.00 93.25 285 LEU A O 1
ATOM 2276 N N . TYR A 1 286 ? 15.783 4.510 -10.822 1.00 93.56 286 TYR A N 1
ATOM 2277 C CA . TYR A 1 286 ? 16.649 4.002 -9.760 1.00 93.56 286 TYR A CA 1
ATOM 2278 C C . TYR A 1 286 ? 17.028 5.065 -8.728 1.00 93.56 286 TYR A C 1
ATOM 2280 O O . TYR A 1 286 ? 17.061 4.767 -7.534 1.00 93.56 286 TYR A O 1
ATOM 2288 N N . VAL A 1 287 ? 17.251 6.310 -9.163 1.00 93.81 287 VAL A N 1
ATOM 2289 C CA . VAL A 1 287 ? 17.438 7.442 -8.243 1.00 93.81 287 VAL A CA 1
ATOM 2290 C C . VAL A 1 287 ? 16.218 7.573 -7.338 1.00 93.81 287 VAL A C 1
ATOM 2292 O O . VAL A 1 287 ? 16.374 7.578 -6.120 1.00 93.81 287 VAL A O 1
ATOM 2295 N N . GLN A 1 288 ? 15.007 7.583 -7.904 1.00 94.62 288 GLN A N 1
ATOM 2296 C CA . GLN A 1 288 ? 13.781 7.619 -7.103 1.00 94.62 288 GLN A CA 1
ATOM 2297 C C . GLN A 1 288 ? 13.710 6.431 -6.132 1.00 94.62 288 GLN A C 1
ATOM 2299 O O . GLN A 1 288 ? 13.364 6.615 -4.964 1.00 94.62 288 GLN A O 1
ATOM 2304 N N . ALA A 1 289 ? 14.048 5.217 -6.585 1.00 94.94 289 ALA A N 1
ATOM 2305 C CA . ALA A 1 289 ? 14.027 4.016 -5.748 1.00 94.94 289 ALA A CA 1
ATOM 2306 C C . ALA A 1 289 ? 14.972 4.130 -4.544 1.00 94.94 289 ALA A C 1
ATOM 2308 O O . ALA A 1 289 ? 14.576 3.815 -3.419 1.00 94.94 289 ALA A O 1
ATOM 2309 N N . ARG A 1 290 ? 16.190 4.643 -4.756 1.00 95.94 290 ARG A N 1
ATOM 2310 C CA . ARG A 1 290 ? 17.150 4.922 -3.683 1.00 95.94 290 ARG A CA 1
ATOM 2311 C C . ARG A 1 290 ? 16.600 5.933 -2.683 1.00 95.94 290 ARG A C 1
ATOM 2313 O O . ARG A 1 290 ? 16.620 5.652 -1.486 1.00 95.94 290 ARG A O 1
ATOM 2320 N N . GLU A 1 291 ? 16.095 7.075 -3.152 1.00 96.00 291 GLU A N 1
ATOM 2321 C CA . GLU A 1 291 ? 15.553 8.117 -2.267 1.00 96.00 291 GLU A CA 1
ATOM 2322 C C . GLU A 1 291 ? 14.370 7.594 -1.439 1.00 96.00 291 GLU A C 1
ATOM 2324 O O . GLU A 1 291 ? 14.276 7.846 -0.238 1.00 96.00 291 GLU A O 1
ATOM 2329 N N . ALA A 1 292 ? 13.504 6.775 -2.039 1.00 95.88 292 ALA A N 1
ATOM 2330 C CA . ALA A 1 292 ? 12.403 6.149 -1.321 1.00 95.88 292 ALA A CA 1
ATOM 2331 C C . ALA A 1 292 ? 12.886 5.188 -0.223 1.00 95.88 292 ALA A C 1
ATOM 2333 O O . ALA A 1 292 ? 12.329 5.193 0.874 1.00 95.88 292 ALA A O 1
ATOM 2334 N N . LEU A 1 293 ? 13.917 4.374 -0.478 1.00 96.44 293 LEU A N 1
ATOM 2335 C CA . LEU A 1 293 ? 14.497 3.491 0.542 1.00 96.44 293 LEU A CA 1
ATOM 2336 C C . LEU A 1 293 ? 15.192 4.279 1.662 1.00 96.44 293 LEU A C 1
ATOM 2338 O O . LEU A 1 293 ? 15.084 3.888 2.824 1.00 96.44 293 LEU A O 1
ATOM 2342 N N . LEU A 1 294 ? 15.845 5.400 1.343 1.00 97.38 294 LEU A N 1
ATOM 2343 C CA . LEU A 1 294 ? 16.422 6.307 2.341 1.00 97.38 294 LEU A CA 1
ATOM 2344 C C . LEU A 1 294 ? 15.338 6.905 3.251 1.00 97.38 294 LEU A C 1
ATOM 2346 O O . LEU A 1 294 ? 15.486 6.874 4.470 1.00 97.38 294 LEU A O 1
ATOM 2350 N N . LEU A 1 295 ? 14.205 7.342 2.692 1.00 97.12 295 LEU A N 1
ATOM 2351 C CA . LEU A 1 295 ? 13.062 7.822 3.480 1.00 97.12 295 LEU A CA 1
ATOM 2352 C C . LEU A 1 295 ? 12.442 6.720 4.351 1.00 97.12 295 LEU A C 1
ATOM 2354 O O . LEU A 1 295 ? 12.066 6.967 5.496 1.00 97.12 295 LEU A O 1
ATOM 2358 N N . GLN A 1 296 ? 12.345 5.487 3.845 1.00 97.25 296 GLN A N 1
ATOM 2359 C CA . GLN A 1 296 ? 11.902 4.349 4.660 1.00 97.25 296 GLN A CA 1
ATOM 2360 C C . GLN A 1 296 ? 12.861 4.083 5.823 1.00 97.25 296 GLN A C 1
ATOM 2362 O O . GLN A 1 296 ? 12.415 3.786 6.932 1.00 97.25 296 GLN A O 1
ATOM 2367 N N . LEU A 1 297 ? 14.166 4.209 5.585 1.00 97.19 297 LEU A N 1
ATOM 2368 C CA . LEU A 1 297 ? 15.181 4.067 6.616 1.00 97.19 297 LEU A CA 1
ATOM 2369 C C . LEU A 1 297 ? 15.065 5.164 7.681 1.00 97.19 297 LEU A C 1
ATOM 2371 O O . LEU A 1 297 ? 15.110 4.839 8.864 1.00 97.19 297 LEU A O 1
ATOM 2375 N N . ASP A 1 298 ? 14.818 6.416 7.286 1.00 96.94 298 ASP A N 1
ATOM 2376 C CA . ASP A 1 298 ? 14.563 7.528 8.215 1.00 96.94 298 ASP A CA 1
ATOM 2377 C C . ASP A 1 298 ? 13.331 7.267 9.093 1.00 96.94 298 ASP A C 1
ATOM 2379 O O . ASP A 1 298 ? 13.372 7.468 10.309 1.00 96.94 298 ASP A O 1
ATOM 2383 N N . ILE A 1 299 ? 12.238 6.765 8.503 1.00 97.56 299 ILE A N 1
ATOM 2384 C CA . ILE A 1 299 ? 11.033 6.376 9.255 1.00 97.56 299 ILE A CA 1
ATOM 2385 C C . ILE A 1 299 ? 11.370 5.301 10.295 1.00 97.56 299 ILE A C 1
ATOM 2387 O O . ILE A 1 299 ? 10.895 5.350 11.432 1.00 97.56 299 ILE A O 1
ATOM 2391 N N . LEU A 1 300 ? 12.177 4.314 9.909 1.00 97.44 300 LEU A N 1
ATOM 2392 C CA . LEU A 1 300 ? 12.550 3.206 10.775 1.00 97.44 300 LEU A CA 1
ATOM 2393 C C . LEU A 1 300 ? 13.506 3.645 11.889 1.00 97.44 300 LEU A C 1
ATOM 2395 O O . LEU A 1 300 ? 13.311 3.262 13.038 1.00 97.44 300 LEU A O 1
ATOM 2399 N N . GLU A 1 301 ? 14.505 4.458 11.588 1.00 96.12 301 GLU A N 1
ATOM 2400 C CA . GLU A 1 301 ? 15.474 4.955 12.566 1.00 96.12 301 GLU A CA 1
ATOM 2401 C C . GLU A 1 301 ? 14.817 5.854 13.624 1.00 96.12 301 GLU A C 1
ATOM 2403 O O . GLU A 1 301 ? 15.197 5.832 14.793 1.00 96.12 301 GLU A O 1
ATOM 2408 N N . HIS A 1 302 ? 13.776 6.594 13.241 1.00 96.31 302 HIS A N 1
ATOM 2409 C CA . HIS A 1 302 ? 13.157 7.606 14.092 1.00 96.31 302 HIS A CA 1
ATOM 2410 C C . HIS A 1 302 ? 11.776 7.232 14.646 1.00 96.31 302 HIS A C 1
ATOM 2412 O O . HIS A 1 302 ? 11.057 8.122 15.117 1.00 96.31 302 HIS A O 1
ATOM 2418 N N . ARG A 1 303 ? 11.396 5.942 14.623 1.00 96.00 303 ARG A N 1
ATOM 2419 C CA . ARG A 1 303 ? 10.084 5.460 15.103 1.00 96.00 303 ARG A CA 1
ATOM 2420 C C . ARG A 1 303 ? 9.730 6.031 16.477 1.00 96.00 303 ARG A C 1
ATOM 2422 O O . ARG A 1 303 ? 10.482 5.901 17.434 1.00 96.00 303 ARG A O 1
ATOM 2429 N N . GLY A 1 304 ? 8.537 6.611 16.572 1.00 89.12 304 GLY A N 1
ATOM 2430 C CA . GLY A 1 304 ? 8.008 7.211 17.798 1.00 89.12 304 GLY A CA 1
ATOM 2431 C C . GLY A 1 304 ? 8.327 8.699 17.964 1.00 89.12 304 GLY A C 1
ATOM 2432 O O . GLY A 1 304 ? 7.874 9.297 18.934 1.00 89.12 304 GLY A O 1
ATOM 2433 N N . THR A 1 305 ? 9.044 9.313 17.019 1.00 92.19 305 THR A N 1
ATOM 2434 C CA . THR A 1 305 ? 9.362 10.750 17.040 1.00 92.19 305 THR A CA 1
ATOM 2435 C C . THR A 1 305 ? 8.624 11.522 15.940 1.00 92.19 305 THR A C 1
ATOM 2437 O O . THR A 1 305 ? 8.116 10.941 14.978 1.00 92.19 305 THR A O 1
ATOM 2440 N N . ALA A 1 306 ? 8.604 12.855 16.045 1.00 89.00 306 ALA A N 1
ATOM 2441 C CA . ALA A 1 306 ? 7.981 13.731 15.049 1.00 89.00 306 ALA A CA 1
ATOM 2442 C C . ALA A 1 306 ? 8.646 13.661 13.657 1.00 89.00 306 ALA A C 1
ATOM 2444 O O . ALA A 1 306 ? 7.976 13.934 12.661 1.00 89.00 306 ALA A O 1
ATOM 2445 N N . ARG A 1 307 ? 9.919 13.233 13.574 1.00 93.81 307 ARG A N 1
ATOM 2446 C CA . ARG A 1 307 ? 10.653 13.068 12.305 1.00 93.81 307 ARG A CA 1
ATOM 2447 C C . ARG A 1 307 ? 9.989 12.071 11.360 1.00 93.81 307 ARG A C 1
ATOM 2449 O O . ARG A 1 307 ? 10.025 12.260 10.148 1.00 93.81 307 ARG A O 1
ATOM 2456 N N . VAL A 1 308 ? 9.323 11.042 11.895 1.00 96.06 308 VAL A N 1
ATOM 2457 C CA . VAL A 1 308 ? 8.608 10.063 11.060 1.00 96.06 308 VAL A CA 1
ATOM 2458 C C . VAL A 1 308 ? 7.513 10.721 10.242 1.00 96.06 308 VAL A C 1
ATOM 2460 O O . VAL A 1 308 ? 7.344 10.381 9.077 1.00 96.06 308 VAL A O 1
ATOM 2463 N N . ARG A 1 309 ? 6.802 11.696 10.809 1.00 93.88 309 ARG A N 1
ATOM 2464 C CA . ARG A 1 309 ? 5.736 12.398 10.093 1.00 93.88 309 ARG A CA 1
ATOM 2465 C C . ARG A 1 309 ? 6.271 13.177 8.890 1.00 93.88 309 ARG A C 1
ATOM 2467 O O . ARG A 1 309 ? 5.581 13.259 7.878 1.00 93.88 309 ARG A O 1
ATOM 2474 N N . GLU A 1 310 ? 7.471 13.744 8.990 1.00 94.06 310 GLU A N 1
ATOM 2475 C CA . GLU A 1 310 ? 8.129 14.478 7.900 1.00 94.06 310 GLU A CA 1
ATOM 2476 C C . GLU A 1 310 ? 8.616 13.522 6.809 1.00 94.06 310 GLU A C 1
ATOM 2478 O O . GLU A 1 310 ? 8.231 13.677 5.651 1.00 94.06 310 GLU A O 1
ATOM 2483 N N . ALA A 1 311 ? 9.356 12.472 7.179 1.00 96.00 311 ALA A N 1
ATOM 2484 C CA . ALA A 1 311 ? 9.820 11.457 6.233 1.00 96.00 311 ALA A CA 1
ATOM 2485 C C . ALA A 1 311 ? 8.647 10.721 5.559 1.00 96.00 311 ALA A C 1
ATOM 2487 O O . ALA A 1 311 ? 8.646 10.496 4.350 1.00 96.00 311 ALA A O 1
ATOM 2488 N N . SER A 1 312 ? 7.589 10.413 6.315 1.00 95.44 312 SER A N 1
ATOM 2489 C CA . SER A 1 312 ? 6.367 9.817 5.778 1.00 95.44 312 SER A CA 1
ATOM 2490 C C . SER A 1 312 ? 5.622 10.762 4.839 1.00 95.44 312 SER A C 1
ATOM 2492 O O . SER A 1 312 ? 5.029 10.279 3.876 1.00 95.44 312 SER A O 1
ATOM 2494 N N . ARG A 1 313 ? 5.621 12.075 5.101 1.00 94.31 313 ARG A N 1
ATOM 2495 C CA . ARG A 1 313 ? 5.045 13.069 4.186 1.00 94.31 313 ARG A CA 1
ATOM 2496 C C . ARG A 1 313 ? 5.850 13.148 2.893 1.00 94.31 313 ARG A C 1
ATOM 2498 O O . ARG A 1 313 ? 5.256 13.187 1.827 1.00 94.31 313 ARG A O 1
ATOM 2505 N N . ALA A 1 314 ? 7.178 13.150 2.976 1.00 94.06 314 ALA A N 1
ATOM 2506 C CA . ALA A 1 314 ? 8.032 13.142 1.791 1.00 94.06 314 ALA A CA 1
ATOM 2507 C C . ALA A 1 314 ? 7.838 11.864 0.955 1.00 94.06 314 ALA A C 1
ATOM 2509 O O . ALA A 1 314 ? 7.838 11.928 -0.269 1.00 94.06 314 ALA A O 1
ATOM 2510 N N . LEU A 1 315 ? 7.624 10.716 1.610 1.00 94.00 315 LEU A N 1
ATOM 2511 C CA . LEU A 1 315 ? 7.473 9.427 0.935 1.00 94.00 315 LEU A CA 1
ATOM 2512 C C . LEU A 1 315 ? 6.077 9.198 0.334 1.00 94.00 315 LEU A C 1
ATOM 2514 O O . LEU A 1 315 ? 5.968 8.634 -0.751 1.00 94.00 315 LEU A O 1
ATOM 2518 N N . TYR A 1 316 ? 5.012 9.576 1.045 1.00 92.75 316 TYR A N 1
ATOM 2519 C CA . TYR A 1 316 ? 3.631 9.260 0.652 1.00 92.75 316 TYR A CA 1
ATOM 2520 C C . TYR A 1 316 ? 2.797 10.481 0.257 1.00 92.75 316 TYR A C 1
ATOM 2522 O O . TYR A 1 316 ? 1.719 10.308 -0.300 1.00 92.75 316 TYR A O 1
ATOM 2530 N N . GLY A 1 317 ? 3.269 11.695 0.533 1.00 92.06 317 GLY A N 1
ATOM 2531 C CA . GLY A 1 317 ? 2.518 12.928 0.324 1.00 92.06 317 GLY A CA 1
ATOM 2532 C C . GLY A 1 317 ? 1.481 13.212 1.414 1.00 92.06 317 GLY A C 1
ATOM 2533 O O . GLY A 1 317 ? 1.506 12.635 2.505 1.00 92.06 317 GLY A O 1
ATOM 2534 N N . CYS A 1 318 ? 0.573 14.131 1.086 1.00 92.81 318 CYS A N 1
ATOM 2535 C CA . CYS A 1 318 ? -0.610 14.479 1.868 1.00 92.81 318 CYS A CA 1
ATOM 2536 C C . CYS A 1 318 ? -1.862 14.380 0.986 1.00 92.81 318 CYS A C 1
ATOM 2538 O O . CYS A 1 318 ? -1.770 14.619 -0.225 1.00 92.81 318 CYS A O 1
ATOM 2540 N N . PRO A 1 319 ? -3.044 14.139 1.581 1.00 94.50 319 PRO A N 1
ATOM 2541 C CA . PRO A 1 319 ? -4.296 14.296 0.860 1.00 94.50 319 PRO A CA 1
ATOM 2542 C C . PRO A 1 319 ? -4.488 15.761 0.445 1.00 94.50 319 PRO A C 1
ATOM 2544 O O . PRO A 1 319 ? -4.304 16.672 1.252 1.00 94.50 319 PRO A O 1
ATOM 2547 N N . ASP A 1 320 ? -4.860 15.971 -0.816 1.00 94.38 320 ASP A N 1
ATOM 2548 C CA . ASP A 1 320 ? -5.241 17.279 -1.355 1.00 94.38 320 ASP A CA 1
ATOM 2549 C C . ASP A 1 320 ? -6.692 17.651 -0.990 1.00 94.38 320 ASP A C 1
ATOM 2551 O O . ASP A 1 320 ? -7.457 16.850 -0.438 1.00 94.38 320 ASP A O 1
ATOM 2555 N N . GLU A 1 321 ? -7.079 18.897 -1.275 1.00 95.62 321 GLU A N 1
ATOM 2556 C CA . GLU A 1 321 ? -8.407 19.423 -0.940 1.00 95.62 321 GLU A CA 1
ATOM 2557 C C . GLU A 1 321 ? -9.544 18.662 -1.633 1.00 95.62 321 GLU A C 1
ATOM 2559 O O . GLU A 1 321 ? -10.588 18.425 -1.017 1.00 95.62 321 GLU A O 1
ATOM 2564 N N . GLU A 1 322 ? -9.340 18.234 -2.882 1.00 96.19 322 GLU A N 1
ATOM 2565 C CA . GLU A 1 322 ? -10.320 17.445 -3.633 1.00 96.19 322 GLU A CA 1
ATOM 2566 C C . GLU A 1 322 ? -10.535 16.073 -2.985 1.00 96.19 322 GLU A C 1
ATOM 2568 O O . GLU A 1 322 ? -11.674 15.655 -2.763 1.00 96.19 322 GLU A O 1
ATOM 2573 N N . THR A 1 323 ? -9.450 15.408 -2.586 1.00 97.19 323 THR A N 1
ATOM 2574 C CA . THR A 1 323 ? -9.484 14.130 -1.868 1.00 97.19 323 THR A CA 1
ATOM 2575 C C . THR A 1 323 ? -10.172 14.280 -0.513 1.00 97.19 323 THR A C 1
ATOM 2577 O O . THR A 1 323 ? -10.983 13.434 -0.130 1.00 97.19 323 THR A O 1
ATOM 2580 N N . LEU A 1 324 ? -9.908 15.371 0.211 1.00 97.88 324 LEU A N 1
ATOM 2581 C CA . LEU A 1 324 ? -10.566 15.666 1.486 1.00 97.88 324 LEU A CA 1
ATOM 2582 C C . LEU A 1 324 ? -12.065 15.923 1.326 1.00 97.88 324 LEU A C 1
ATOM 2584 O O . LEU A 1 324 ? -12.863 15.472 2.153 1.00 97.88 324 LEU A O 1
ATOM 2588 N N . LYS A 1 325 ? -12.460 16.640 0.271 1.00 97.75 325 LYS A N 1
ATOM 2589 C CA . LYS A 1 325 ? -13.866 16.868 -0.067 1.00 97.75 325 LYS A CA 1
ATOM 2590 C C . LYS A 1 325 ? -14.565 15.543 -0.376 1.00 97.75 325 LYS A C 1
ATOM 2592 O O . LYS A 1 325 ? -15.565 15.237 0.270 1.00 97.75 325 LYS A O 1
ATOM 2597 N N . ALA A 1 326 ? -13.990 14.727 -1.259 1.00 97.06 326 ALA A N 1
ATOM 2598 C CA . ALA A 1 326 ? -14.525 13.412 -1.606 1.00 97.06 326 ALA A CA 1
ATOM 2599 C C . ALA A 1 326 ? -14.633 12.487 -0.380 1.00 97.06 326 ALA A C 1
ATOM 2601 O O . ALA A 1 326 ? -15.627 11.782 -0.213 1.00 97.06 326 ALA A O 1
ATOM 2602 N N . ALA A 1 327 ? -13.644 12.517 0.521 1.00 97.81 327 ALA A N 1
ATOM 2603 C CA . ALA A 1 327 ? -13.688 11.752 1.762 1.00 97.81 327 ALA A CA 1
ATOM 2604 C C . ALA A 1 327 ? -14.864 12.172 2.659 1.00 97.81 327 ALA A C 1
ATOM 2606 O O . ALA A 1 327 ? -15.601 11.318 3.150 1.00 97.81 327 ALA A O 1
ATOM 2607 N N . ARG A 1 328 ? -15.080 13.480 2.851 1.00 97.25 328 ARG A N 1
ATOM 2608 C CA . ARG A 1 328 ? -16.214 13.994 3.638 1.00 97.25 328 ARG A CA 1
ATOM 2609 C C . ARG A 1 328 ? -17.560 13.631 3.014 1.00 97.25 328 ARG A C 1
ATOM 2611 O O . ARG A 1 328 ? -18.465 13.218 3.733 1.00 97.25 328 ARG A O 1
ATOM 2618 N N . GLU A 1 329 ? -17.675 13.723 1.692 1.00 95.88 329 GLU A N 1
ATOM 2619 C CA . GLU A 1 329 ? -18.884 13.323 0.964 1.00 95.88 329 GLU A CA 1
ATOM 2620 C C . GLU A 1 329 ? -19.181 11.829 1.159 1.00 95.88 329 GLU A C 1
ATOM 2622 O O . GLU A 1 329 ? -20.292 11.465 1.550 1.00 95.88 329 GLU A O 1
ATOM 2627 N N . LEU A 1 330 ? -18.176 10.960 1.008 1.00 94.88 330 LEU A N 1
ATOM 2628 C CA . LEU A 1 330 ? -18.316 9.519 1.248 1.00 94.88 330 LEU A CA 1
ATOM 2629 C C . LEU A 1 330 ? -18.751 9.211 2.684 1.00 94.88 330 LEU A C 1
ATOM 2631 O O . LEU A 1 330 ? -19.586 8.332 2.899 1.00 94.88 330 LEU A O 1
ATOM 2635 N N . LEU A 1 331 ? -18.218 9.934 3.669 1.00 95.56 331 LEU A N 1
ATOM 2636 C CA . LEU A 1 331 ? -18.546 9.709 5.077 1.00 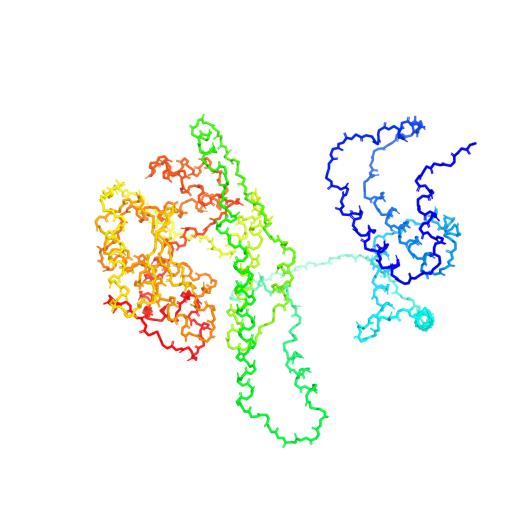95.56 331 LEU A CA 1
ATOM 2637 C C . LEU A 1 331 ? -19.912 10.260 5.491 1.00 95.56 331 LEU A C 1
ATOM 2639 O O . LEU A 1 331 ? -20.456 9.775 6.482 1.00 95.56 331 LEU A O 1
ATOM 2643 N N . SER A 1 332 ? -20.488 11.188 4.719 1.00 92.00 332 SER A N 1
ATOM 2644 C CA . SER A 1 332 ? -21.852 11.690 4.944 1.00 92.00 332 SER A CA 1
ATOM 2645 C C . SER A 1 332 ? -22.935 10.644 4.651 1.00 92.00 332 SER A C 1
ATOM 2647 O O . SER A 1 332 ? -24.045 10.731 5.171 1.00 92.00 332 SER A O 1
ATOM 2649 N N . THR A 1 333 ? -22.607 9.619 3.858 1.00 86.00 333 THR A N 1
ATOM 2650 C CA . THR A 1 333 ? -23.499 8.475 3.636 1.00 86.00 333 THR A CA 1
ATOM 2651 C C . THR A 1 333 ? -23.607 7.602 4.895 1.00 86.00 333 THR A C 1
ATOM 2653 O O . THR A 1 333 ? -22.655 7.539 5.677 1.00 86.00 333 THR A O 1
ATOM 2656 N N . PRO A 1 334 ? -24.732 6.907 5.136 1.00 81.75 334 PRO A N 1
ATOM 2657 C CA . PRO A 1 334 ? -24.846 5.982 6.261 1.00 81.75 334 PRO A CA 1
ATOM 2658 C C . PRO A 1 334 ? -23.841 4.828 6.177 1.00 81.75 334 PRO A C 1
ATOM 2660 O O . PRO A 1 334 ? -23.517 4.333 5.096 1.00 81.75 334 PRO A O 1
ATOM 2663 N N . HIS A 1 335 ? -23.365 4.368 7.335 1.00 81.81 335 HIS A N 1
ATOM 2664 C CA . HIS A 1 335 ? -22.573 3.142 7.423 1.00 81.81 335 HIS A CA 1
ATOM 2665 C C . HIS A 1 335 ? -23.466 1.924 7.165 1.00 81.81 335 HIS A C 1
ATOM 2667 O O . HIS A 1 335 ? -24.488 1.759 7.827 1.00 81.81 335 HIS A O 1
ATOM 2673 N N . VAL A 1 336 ? -23.073 1.076 6.213 1.00 81.81 336 V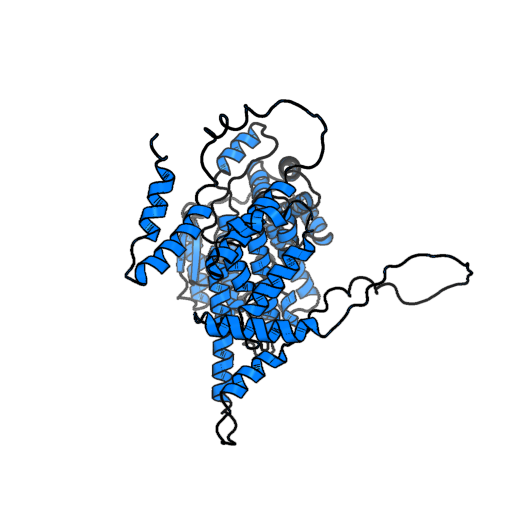AL A N 1
ATOM 2674 C CA . VAL A 1 336 ? -23.776 -0.168 5.880 1.00 81.81 336 VAL A CA 1
ATOM 2675 C C . VAL A 1 336 ? -22.775 -1.308 5.977 1.00 81.81 336 VAL A C 1
ATOM 2677 O O . VAL A 1 336 ? -21.826 -1.363 5.197 1.00 81.81 336 VAL A O 1
ATOM 2680 N N . ASP A 1 337 ? -22.984 -2.207 6.937 1.00 80.94 337 ASP A N 1
ATOM 2681 C CA . ASP A 1 337 ? -22.166 -3.410 7.061 1.00 80.94 337 ASP A CA 1
ATOM 2682 C C . ASP A 1 337 ? -22.653 -4.485 6.095 1.00 80.94 337 ASP A C 1
ATOM 2684 O O . ASP A 1 337 ? -23.797 -4.939 6.153 1.00 80.94 337 ASP A O 1
ATOM 2688 N N . THR A 1 338 ? -21.753 -4.930 5.220 1.00 89.56 338 THR A N 1
ATOM 2689 C CA . THR A 1 338 ? -22.019 -6.077 4.357 1.00 89.56 338 THR A CA 1
ATOM 2690 C C . THR A 1 338 ? -21.849 -7.371 5.162 1.00 89.56 338 THR A C 1
ATOM 2692 O O . THR A 1 338 ? -20.752 -7.609 5.686 1.00 89.56 338 THR A O 1
ATOM 2695 N N . PRO A 1 339 ? -22.865 -8.257 5.228 1.00 92.38 339 PRO A N 1
ATOM 2696 C CA . PRO A 1 339 ? -22.749 -9.536 5.919 1.00 92.38 339 PRO A CA 1
ATOM 2697 C C . PRO A 1 339 ? -21.563 -10.358 5.410 1.00 92.38 339 PRO A C 1
ATOM 2699 O O . PRO A 1 339 ? -21.369 -10.522 4.202 1.00 92.38 339 PRO A O 1
ATOM 2702 N N . LYS A 1 340 ? -20.766 -10.887 6.341 1.00 94.62 340 LYS A N 1
ATOM 2703 C CA . LYS A 1 340 ? -19.602 -11.727 6.045 1.00 94.62 340 LYS A CA 1
ATOM 2704 C C . LYS A 1 340 ? -19.938 -13.176 6.379 1.00 94.62 340 LYS A C 1
ATOM 2706 O O . LYS A 1 340 ? -19.896 -13.570 7.538 1.00 94.62 340 LYS A O 1
ATOM 2711 N N . THR A 1 341 ? -20.312 -13.951 5.368 1.00 96.50 341 THR A N 1
ATOM 2712 C CA . THR A 1 341 ? -20.796 -15.336 5.518 1.00 96.50 341 THR A CA 1
ATOM 2713 C C . THR A 1 341 ? -20.030 -16.339 4.663 1.00 96.50 341 THR A C 1
ATOM 2715 O O . THR A 1 341 ? -20.162 -17.541 4.868 1.00 96.50 341 THR A O 1
ATOM 2718 N N . VAL A 1 342 ? -19.216 -15.872 3.713 1.00 97.44 342 VAL A N 1
ATOM 2719 C CA . VAL A 1 342 ? -18.479 -16.734 2.787 1.00 97.44 342 VAL A CA 1
ATOM 2720 C C . VAL A 1 342 ? -17.178 -17.211 3.436 1.00 97.44 342 VAL A C 1
ATOM 2722 O O . VAL A 1 342 ? -16.354 -16.370 3.801 1.00 97.44 342 VAL A O 1
ATOM 2725 N N . PRO A 1 343 ? -16.939 -18.529 3.554 1.00 96.75 343 PRO A N 1
ATOM 2726 C CA . PRO A 1 343 ? -15.676 -19.051 4.064 1.00 96.75 343 PRO A CA 1
ATOM 2727 C C . PRO A 1 343 ? -14.501 -18.782 3.117 1.00 96.75 343 PRO A C 1
ATOM 2729 O O . PRO A 1 343 ? -14.660 -18.786 1.892 1.00 96.75 343 PRO A O 1
ATOM 2732 N N . ALA A 1 344 ? -13.296 -18.663 3.677 1.00 95.88 344 ALA A N 1
ATOM 2733 C CA . ALA A 1 344 ? -12.058 -18.449 2.925 1.00 95.88 344 ALA A CA 1
ATOM 2734 C C . ALA A 1 344 ? -11.818 -19.483 1.805 1.00 95.88 344 ALA A C 1
ATOM 2736 O O . ALA A 1 344 ? -11.272 -19.135 0.761 1.00 95.88 344 ALA A O 1
ATOM 2737 N N . ALA A 1 345 ? -12.278 -20.727 1.981 1.00 97.00 345 ALA A N 1
ATOM 2738 C CA . ALA A 1 345 ? -12.162 -21.783 0.973 1.00 97.00 345 ALA A CA 1
ATOM 2739 C C . ALA A 1 345 ? -12.843 -21.432 -0.358 1.00 97.00 345 ALA A C 1
ATOM 2741 O O . ALA A 1 345 ? -12.266 -21.659 -1.417 1.00 97.00 345 ALA A O 1
ATOM 2742 N N . LYS A 1 346 ? -14.023 -20.800 -0.326 1.00 98.06 346 LYS A N 1
ATOM 2743 C CA . LYS A 1 346 ? -14.724 -20.387 -1.552 1.00 98.06 346 LYS A CA 1
ATOM 2744 C C . LYS A 1 346 ? -14.044 -19.218 -2.253 1.00 98.06 346 LYS A C 1
ATOM 2746 O O . LYS A 1 346 ? -13.996 -19.171 -3.477 1.00 98.06 346 LYS A O 1
ATOM 2751 N N . VAL A 1 347 ? -13.472 -18.300 -1.481 1.00 97.62 347 VAL A N 1
ATOM 2752 C CA . VAL A 1 347 ? -12.658 -17.207 -2.026 1.00 97.62 347 VAL A CA 1
ATOM 2753 C C . VAL A 1 347 ? -11.383 -17.747 -2.672 1.00 97.62 347 VAL A C 1
ATOM 2755 O O . VAL A 1 347 ? -11.006 -17.295 -3.750 1.00 97.62 347 VAL A O 1
ATOM 2758 N N . ARG A 1 348 ? -10.743 -18.738 -2.043 1.00 97.62 348 ARG A N 1
ATOM 2759 C CA . ARG A 1 348 ? -9.582 -19.431 -2.602 1.00 97.62 348 ARG A CA 1
ATOM 2760 C C . ARG A 1 348 ? -9.909 -20.076 -3.950 1.00 97.62 348 ARG A C 1
ATOM 2762 O O . ARG A 1 348 ? -9.205 -19.786 -4.910 1.00 97.62 348 ARG A O 1
ATOM 2769 N N . GLU A 1 349 ? -10.987 -20.861 -4.030 1.00 98.19 349 GLU A N 1
ATOM 2770 C CA . GLU A 1 349 ? -11.457 -21.469 -5.289 1.00 98.19 349 GLU A CA 1
ATOM 2771 C C . GLU A 1 349 ? -11.641 -20.404 -6.390 1.00 98.19 349 GLU A C 1
ATOM 2773 O O . GLU A 1 349 ? -11.193 -20.584 -7.521 1.00 98.19 349 GLU A O 1
ATOM 2778 N N . ALA A 1 350 ? -12.251 -19.258 -6.059 1.00 98.19 350 ALA A N 1
ATOM 2779 C CA . ALA A 1 350 ? -12.473 -18.170 -7.012 1.00 98.19 350 ALA A CA 1
ATOM 2780 C C . ALA A 1 350 ? -11.166 -17.522 -7.512 1.00 98.19 350 ALA A C 1
ATOM 2782 O O . ALA A 1 350 ? -11.044 -17.202 -8.697 1.00 98.19 350 ALA A O 1
ATOM 2783 N N . LEU A 1 351 ? -10.180 -17.335 -6.629 1.00 98.12 351 LEU A N 1
ATOM 2784 C CA . LEU A 1 351 ? -8.863 -16.803 -6.991 1.00 98.12 351 LEU A CA 1
ATOM 2785 C C . LEU A 1 351 ? -8.061 -17.796 -7.839 1.00 98.12 351 LEU A C 1
ATOM 2787 O O . LEU A 1 351 ? -7.481 -17.396 -8.846 1.00 98.12 351 LEU A O 1
ATOM 2791 N N . GLU A 1 352 ? -8.062 -19.081 -7.478 1.00 98.19 352 GLU A N 1
ATOM 2792 C CA . GLU A 1 352 ? -7.404 -20.146 -8.249 1.00 98.19 352 GLU A CA 1
ATOM 2793 C C . GLU A 1 352 ? -8.011 -20.266 -9.655 1.00 98.19 352 GLU A C 1
ATOM 2795 O O . GLU A 1 352 ? -7.278 -20.299 -10.644 1.00 98.19 352 GLU A O 1
ATOM 2800 N N . ALA A 1 353 ? -9.342 -20.212 -9.773 1.00 98.12 353 ALA A N 1
ATOM 2801 C CA . ALA A 1 353 ? -10.022 -20.194 -11.067 1.00 98.12 353 ALA A CA 1
ATOM 2802 C C . ALA A 1 353 ? -9.648 -18.956 -11.903 1.00 98.12 353 ALA A C 1
ATOM 2804 O O . ALA A 1 353 ? -9.446 -19.050 -13.116 1.00 98.12 353 ALA A O 1
ATOM 2805 N N . ALA A 1 354 ? -9.526 -17.781 -11.278 1.00 97.94 354 ALA A N 1
ATOM 2806 C CA . ALA A 1 354 ? -9.092 -16.569 -11.966 1.00 97.94 354 ALA A CA 1
ATOM 2807 C C . ALA A 1 354 ? -7.642 -16.668 -12.465 1.00 97.94 354 ALA A C 1
ATOM 2809 O O . ALA A 1 354 ? -7.372 -16.293 -13.604 1.00 97.94 354 ALA A O 1
ATOM 2810 N N . LEU A 1 355 ? -6.728 -17.223 -11.665 1.00 98.44 355 LEU A N 1
ATOM 2811 C CA . LEU A 1 355 ? -5.345 -17.486 -12.074 1.00 98.44 355 LEU A CA 1
ATOM 2812 C C . LEU A 1 355 ? -5.284 -18.465 -13.254 1.00 98.44 355 LEU A C 1
ATOM 2814 O O . LEU A 1 355 ? -4.622 -18.183 -14.256 1.00 98.44 355 LEU A O 1
ATOM 2818 N N . GLN A 1 356 ? -6.036 -19.567 -13.186 1.00 97.69 356 GLN A N 1
ATOM 2819 C CA . GLN A 1 356 ? -6.131 -20.550 -14.269 1.00 97.69 356 GLN A CA 1
ATOM 2820 C C . GLN A 1 356 ? -6.638 -19.915 -15.572 1.00 97.69 356 GLN A C 1
ATOM 2822 O O . GLN A 1 356 ? -6.096 -20.174 -16.643 1.00 97.69 356 GLN A O 1
ATOM 2827 N N . ASN A 1 357 ? -7.624 -19.021 -15.481 1.00 96.75 357 ASN A N 1
ATOM 2828 C CA . ASN A 1 357 ? -8.184 -18.292 -16.621 1.00 96.75 357 ASN A CA 1
ATOM 2829 C C . ASN A 1 357 ? -7.183 -17.365 -17.336 1.00 96.75 357 ASN A C 1
ATOM 2831 O O . ASN A 1 357 ? -7.395 -17.042 -18.508 1.00 96.75 357 ASN A O 1
ATOM 2835 N N . TYR A 1 358 ? -6.120 -16.929 -16.657 1.00 97.44 358 TYR A N 1
ATOM 2836 C CA . TYR A 1 358 ? -5.007 -16.186 -17.261 1.00 97.44 358 TYR A CA 1
ATOM 2837 C C . TYR A 1 358 ? -3.811 -17.083 -17.625 1.00 97.44 358 TYR A C 1
ATOM 2839 O O . TYR A 1 358 ? -2.802 -16.580 -18.113 1.00 97.44 358 TYR A O 1
ATOM 2847 N N . GLY A 1 359 ? -3.904 -18.400 -17.404 1.00 97.31 359 GLY A N 1
ATOM 2848 C CA . GLY A 1 359 ? -2.795 -19.337 -17.605 1.00 97.31 359 GLY A CA 1
ATOM 2849 C C . GLY A 1 359 ? -1.671 -19.190 -16.574 1.00 97.31 359 GLY A C 1
ATOM 2850 O O . GLY A 1 359 ? -0.546 -19.602 -16.832 1.00 97.31 359 GLY A O 1
ATOM 2851 N N . LEU A 1 360 ? -1.954 -18.593 -15.413 1.00 97.12 360 LEU A N 1
ATOM 2852 C CA . LEU A 1 360 ? -0.982 -18.312 -14.354 1.00 97.12 360 LEU A CA 1
ATOM 2853 C C . LEU A 1 360 ? -0.949 -19.442 -13.316 1.00 97.12 360 LEU A C 1
ATOM 2855 O O . LEU A 1 360 ? -1.135 -19.215 -12.123 1.00 97.12 360 LEU A O 1
ATOM 2859 N N . THR A 1 361 ? -0.726 -20.675 -13.771 1.00 93.50 361 THR A N 1
ATOM 2860 C CA . THR A 1 361 ? -0.775 -21.887 -12.930 1.00 93.50 361 THR A CA 1
ATOM 2861 C C . THR A 1 361 ? 0.364 -21.997 -11.917 1.00 93.50 361 THR A C 1
ATOM 2863 O O . THR A 1 361 ? 0.266 -22.776 -10.976 1.00 93.50 361 THR A O 1
ATOM 2866 N N . ASP A 1 362 ? 1.425 -21.204 -12.082 1.00 94.88 362 ASP A N 1
ATOM 2867 C CA . ASP A 1 362 ? 2.562 -21.152 -11.153 1.00 94.88 362 ASP A CA 1
ATOM 2868 C C . ASP A 1 362 ? 2.259 -20.342 -9.879 1.00 94.88 362 ASP A C 1
ATOM 2870 O O . ASP A 1 362 ? 3.084 -20.287 -8.966 1.00 94.88 362 ASP A O 1
ATOM 2874 N N . TRP A 1 363 ? 1.111 -19.659 -9.828 1.00 97.69 363 TRP A N 1
ATOM 2875 C CA . TRP A 1 363 ? 0.682 -18.906 -8.656 1.00 97.69 363 TRP A CA 1
ATOM 2876 C C . TRP A 1 363 ? -0.030 -19.797 -7.645 1.00 97.69 363 TRP A C 1
ATOM 2878 O O . TRP A 1 363 ? -0.913 -20.578 -7.990 1.00 97.69 363 TRP A O 1
ATOM 2888 N N . ILE A 1 364 ? 0.314 -19.625 -6.369 1.00 96.75 364 ILE A N 1
ATOM 2889 C CA . ILE A 1 364 ? -0.232 -20.430 -5.274 1.00 96.75 364 ILE A CA 1
ATOM 2890 C C . ILE A 1 364 ? -1.116 -19.562 -4.382 1.00 96.75 364 ILE A C 1
ATOM 2892 O O . ILE A 1 364 ? -0.674 -18.534 -3.862 1.00 96.75 364 ILE A O 1
ATOM 2896 N N . VAL A 1 365 ? -2.350 -20.006 -4.138 1.00 96.50 365 VAL A N 1
ATOM 2897 C CA . VAL A 1 365 ? -3.217 -19.425 -3.107 1.00 96.50 365 VAL A CA 1
ATOM 2898 C C . VAL A 1 365 ? -3.072 -20.242 -1.825 1.00 96.50 365 VAL A C 1
ATOM 2900 O O . VAL A 1 365 ? -3.408 -21.424 -1.784 1.00 96.50 365 VAL A O 1
ATOM 2903 N N . GLN A 1 366 ? -2.550 -19.624 -0.768 1.00 95.06 366 GLN A N 1
ATOM 2904 C CA . GLN A 1 366 ? -2.265 -20.295 0.503 1.00 95.06 366 GLN A CA 1
ATOM 2905 C C . GLN A 1 366 ? -2.922 -19.588 1.688 1.00 95.06 366 GLN A C 1
ATOM 2907 O O . GLN A 1 366 ? -3.244 -18.401 1.637 1.00 95.06 366 GLN A O 1
ATOM 2912 N N . TYR A 1 367 ? -3.082 -20.315 2.789 1.00 94.12 367 TYR A N 1
ATOM 2913 C CA . TYR A 1 367 ? -3.619 -19.743 4.014 1.00 94.12 367 TYR A CA 1
ATOM 2914 C C . TYR A 1 367 ? -2.542 -19.111 4.900 1.00 94.12 367 TYR A C 1
ATOM 2916 O O . TYR A 1 367 ? -1.377 -19.503 4.885 1.00 94.12 367 TYR A O 1
ATOM 2924 N N . THR A 1 368 ? -2.957 -18.132 5.695 1.00 90.38 368 THR A N 1
ATOM 2925 C CA . THR A 1 368 ? -2.165 -17.475 6.734 1.00 90.38 368 THR A CA 1
ATOM 2926 C C . THR A 1 368 ? -3.046 -17.167 7.947 1.00 90.38 368 THR A C 1
ATOM 2928 O O . THR A 1 368 ? -4.272 -17.210 7.868 1.00 90.38 368 THR A O 1
ATOM 2931 N N . GLU A 1 369 ? -2.424 -16.844 9.076 1.00 83.06 369 GLU A N 1
ATOM 2932 C CA . GLU A 1 369 ? -3.107 -16.325 10.269 1.00 83.06 369 GLU A CA 1
ATOM 2933 C C . GLU A 1 369 ? -3.265 -14.796 10.218 1.00 83.06 369 GLU A C 1
ATOM 2935 O O . GLU A 1 369 ? -4.036 -14.211 10.975 1.00 83.06 369 GLU A O 1
ATOM 2940 N N . LYS A 1 370 ? -2.575 -14.122 9.287 1.00 75.00 370 LYS A N 1
ATOM 2941 C CA . LYS A 1 370 ? -2.687 -12.670 9.089 1.00 75.00 370 LYS A CA 1
ATOM 2942 C C . LYS A 1 370 ? -4.084 -12.300 8.594 1.00 75.00 370 LYS A C 1
ATOM 2944 O O . LYS A 1 370 ? -4.682 -13.034 7.820 1.00 75.00 370 LYS A O 1
ATOM 2949 N N . HIS A 1 371 ? -4.612 -11.152 9.015 1.00 67.06 371 HIS A N 1
ATOM 2950 C CA . HIS A 1 371 ? -6.000 -10.758 8.719 1.00 67.06 371 HIS A CA 1
ATOM 2951 C C . HIS A 1 371 ? -6.258 -10.307 7.267 1.00 67.06 371 HIS A C 1
ATOM 2953 O O . HIS A 1 371 ? -7.384 -10.424 6.774 1.00 67.06 371 HIS A O 1
ATOM 2959 N N . ALA A 1 372 ? -5.247 -9.762 6.586 1.00 74.38 372 ALA A N 1
ATOM 2960 C CA . ALA A 1 372 ? -5.389 -9.209 5.241 1.00 74.38 372 ALA A CA 1
ATOM 2961 C C . ALA A 1 372 ? -5.097 -10.254 4.158 1.00 74.38 372 ALA A C 1
ATOM 2963 O O . ALA A 1 372 ? -4.206 -11.086 4.325 1.00 74.38 372 ALA A O 1
ATOM 2964 N N . THR A 1 373 ? -5.819 -10.159 3.040 1.00 80.69 373 THR A N 1
ATOM 2965 C CA . THR A 1 373 ? -5.410 -10.807 1.791 1.00 80.69 373 THR A CA 1
ATOM 2966 C C . THR A 1 373 ? -4.188 -10.068 1.260 1.00 80.69 373 THR A C 1
ATOM 2968 O O . THR A 1 373 ? -4.177 -8.838 1.280 1.00 80.69 373 THR A O 1
ATOM 2971 N N . THR A 1 374 ? -3.145 -10.784 0.845 1.00 86.75 374 THR A N 1
ATOM 2972 C CA . THR A 1 374 ? -1.924 -10.143 0.330 1.00 86.75 374 THR A CA 1
ATOM 2973 C C . THR A 1 374 ? -1.380 -10.863 -0.889 1.00 86.75 374 THR A C 1
ATOM 2975 O O . THR A 1 374 ? -1.322 -12.094 -0.900 1.00 86.75 374 THR A O 1
ATOM 2978 N N . VAL A 1 375 ? -0.865 -10.099 -1.847 1.00 88.81 375 VAL A N 1
ATOM 2979 C CA . VAL A 1 375 ? -0.156 -10.610 -3.023 1.00 88.81 375 VAL A CA 1
ATOM 2980 C C . VAL A 1 375 ? 1.353 -10.462 -2.823 1.00 88.81 375 VAL A C 1
ATOM 2982 O O . VAL A 1 375 ? 1.880 -9.357 -2.719 1.00 88.81 375 VAL A O 1
ATOM 2985 N N . ASP A 1 376 ? 2.056 -11.589 -2.777 1.00 90.56 376 ASP A N 1
ATOM 2986 C CA . ASP A 1 376 ? 3.513 -11.669 -2.842 1.00 90.56 376 ASP A CA 1
ATOM 2987 C C . ASP A 1 376 ? 3.930 -11.930 -4.293 1.00 90.56 376 ASP A C 1
ATOM 2989 O O . ASP A 1 376 ? 3.985 -13.070 -4.765 1.00 90.56 376 ASP A O 1
ATOM 2993 N N . ALA A 1 377 ? 4.209 -10.838 -5.000 1.00 89.62 377 ALA A N 1
ATOM 2994 C CA . ALA A 1 377 ? 4.610 -10.842 -6.401 1.00 89.62 377 ALA A CA 1
ATOM 2995 C C . ALA A 1 377 ? 5.927 -11.591 -6.659 1.00 89.62 377 ALA A C 1
ATOM 2997 O O . ALA A 1 377 ? 6.072 -12.234 -7.701 1.00 89.62 377 ALA A O 1
ATOM 2998 N N . MET A 1 378 ? 6.883 -11.538 -5.719 1.00 88.00 378 MET A N 1
ATOM 2999 C CA . MET A 1 378 ? 8.185 -12.201 -5.867 1.00 88.00 378 MET A CA 1
ATOM 3000 C C . MET A 1 378 ? 8.016 -13.712 -5.900 1.00 88.00 378 MET A C 1
ATOM 3002 O O . MET A 1 378 ? 8.549 -14.369 -6.795 1.00 88.00 378 MET A O 1
ATOM 3006 N N . ASN A 1 379 ? 7.255 -14.234 -4.938 1.00 92.50 379 ASN A N 1
ATOM 3007 C CA . ASN A 1 379 ? 7.083 -15.667 -4.729 1.00 92.50 379 ASN A CA 1
ATOM 3008 C C . ASN A 1 379 ? 5.847 -16.244 -5.431 1.00 92.50 379 ASN A C 1
ATOM 3010 O O . ASN A 1 379 ? 5.569 -17.429 -5.248 1.00 92.50 379 ASN A O 1
ATOM 3014 N N . ARG A 1 380 ? 5.107 -15.420 -6.192 1.00 96.25 380 ARG A N 1
ATOM 3015 C CA . ARG A 1 380 ? 3.847 -15.778 -6.862 1.00 96.25 380 ARG A CA 1
ATOM 3016 C C . ARG A 1 380 ? 2.832 -16.395 -5.898 1.00 96.25 380 ARG A C 1
ATOM 3018 O O . ARG A 1 380 ? 2.292 -17.475 -6.135 1.00 96.25 380 ARG A O 1
ATOM 3025 N N . ARG A 1 381 ? 2.591 -15.729 -4.764 1.00 96.69 381 ARG A N 1
ATOM 3026 C CA . ARG A 1 381 ? 1.640 -16.214 -3.749 1.00 96.69 381 ARG A CA 1
ATOM 3027 C C . ARG A 1 381 ? 0.549 -15.203 -3.472 1.00 96.69 381 ARG A C 1
ATOM 3029 O O . ARG A 1 381 ? 0.825 -14.021 -3.304 1.00 96.69 381 ARG A O 1
ATOM 3036 N N . ILE A 1 382 ? -0.675 -15.689 -3.329 1.00 96.31 382 ILE A N 1
ATOM 3037 C CA . ILE A 1 382 ? -1.773 -14.943 -2.717 1.00 96.31 382 ILE A CA 1
ATOM 3038 C C . ILE A 1 382 ? -2.027 -15.577 -1.354 1.00 96.31 382 ILE A C 1
ATOM 3040 O O . ILE A 1 382 ? -2.183 -16.795 -1.258 1.00 96.31 382 ILE A O 1
ATOM 3044 N N . THR A 1 383 ? -2.036 -14.781 -0.288 1.00 94.31 383 THR A N 1
ATOM 3045 C CA . THR A 1 383 ? -2.339 -15.285 1.057 1.00 94.31 383 THR A CA 1
ATOM 3046 C C . THR A 1 383 ? -3.727 -14.864 1.505 1.00 94.31 383 THR A C 1
ATOM 3048 O O . THR A 1 383 ? -4.136 -13.733 1.256 1.00 94.31 383 THR A O 1
ATOM 3051 N N . LEU A 1 384 ? -4.452 -15.778 2.150 1.00 93.25 384 LEU A N 1
ATOM 3052 C CA . LEU A 1 384 ? -5.788 -15.560 2.706 1.00 93.25 384 LEU A CA 1
ATOM 3053 C C . LEU A 1 384 ? -5.824 -15.973 4.173 1.00 93.25 384 LEU A C 1
ATOM 3055 O O . LEU A 1 384 ? -5.264 -17.001 4.548 1.00 93.25 384 LEU A O 1
ATOM 3059 N N . ASN A 1 385 ? -6.549 -15.228 5.000 1.00 92.75 385 ASN A N 1
ATOM 3060 C CA . ASN A 1 385 ? -6.835 -15.692 6.351 1.00 92.75 385 ASN A CA 1
ATOM 3061 C C . ASN A 1 385 ? -7.795 -16.893 6.304 1.00 92.75 385 ASN A C 1
ATOM 3063 O O . ASN A 1 385 ? -8.892 -16.753 5.761 1.00 92.75 385 ASN A O 1
ATOM 3067 N N . LYS A 1 386 ? -7.407 -18.041 6.874 1.00 91.75 386 LYS A N 1
ATOM 3068 C CA . LYS A 1 386 ? -8.237 -19.265 6.857 1.00 91.75 386 LYS A CA 1
ATOM 3069 C C . LYS A 1 386 ? -9.564 -19.117 7.615 1.00 91.75 386 LYS A C 1
ATOM 3071 O O . LYS A 1 386 ? -10.562 -19.697 7.198 1.00 91.75 386 LYS A O 1
ATOM 3076 N N . ASP A 1 387 ? -9.570 -18.326 8.686 1.00 92.38 387 ASP A N 1
ATOM 3077 C CA . ASP A 1 387 ? -10.683 -18.203 9.635 1.00 92.38 387 ASP A CA 1
ATOM 3078 C C . ASP A 1 387 ? -11.569 -16.984 9.328 1.00 92.38 387 ASP A C 1
ATOM 3080 O O . ASP A 1 387 ? -12.598 -16.759 9.966 1.00 92.38 387 ASP A O 1
ATOM 3084 N N . ARG A 1 388 ? -11.184 -16.166 8.340 1.00 92.38 388 ARG A N 1
ATOM 3085 C CA . ARG A 1 388 ? -11.940 -14.978 7.947 1.00 92.38 388 ARG A CA 1
ATOM 3086 C C . ARG A 1 388 ? -13.165 -15.357 7.123 1.00 92.38 388 ARG A C 1
ATOM 3088 O O . ARG A 1 388 ? -13.075 -16.085 6.134 1.00 92.38 388 ARG A O 1
ATOM 3095 N N . LEU A 1 389 ? -14.291 -14.749 7.484 1.00 94.69 389 LEU A N 1
ATOM 3096 C CA . LEU A 1 389 ? -15.483 -14.706 6.649 1.00 94.69 389 LEU A CA 1
ATOM 3097 C C . LEU A 1 389 ? -15.456 -13.482 5.727 1.00 94.69 389 LEU A C 1
ATOM 3099 O O . LEU A 1 389 ? -15.015 -12.390 6.101 1.00 94.69 389 LEU A O 1
ATOM 3103 N N . PHE A 1 390 ? -15.954 -13.676 4.514 1.00 94.81 390 PHE A N 1
ATOM 3104 C CA . PHE A 1 390 ? -15.973 -12.700 3.431 1.00 94.81 390 PHE A CA 1
ATOM 3105 C C . PHE A 1 390 ? -17.409 -12.369 3.021 1.00 94.81 390 PHE A C 1
ATOM 3107 O O . PHE A 1 390 ? -18.347 -13.119 3.309 1.00 94.81 390 PHE A O 1
ATOM 3114 N N . ALA A 1 391 ? -17.601 -11.230 2.357 1.00 95.50 391 ALA A N 1
ATOM 3115 C CA . ALA A 1 391 ? -18.891 -10.905 1.761 1.00 95.50 391 ALA A CA 1
ATOM 3116 C C . ALA A 1 391 ? -19.147 -11.790 0.540 1.00 95.50 391 ALA A C 1
ATOM 3118 O O . ALA A 1 391 ? -18.213 -12.176 -0.158 1.00 95.50 391 ALA A O 1
ATOM 3119 N N . ALA A 1 392 ? -20.415 -12.036 0.209 1.00 96.50 392 ALA A N 1
ATOM 3120 C CA . ALA A 1 392 ? -20.774 -12.716 -1.039 1.00 96.50 392 ALA A CA 1
ATOM 3121 C C . ALA A 1 392 ? -20.144 -12.039 -2.272 1.00 96.50 392 ALA A C 1
ATOM 3123 O O . ALA A 1 392 ? -19.618 -12.714 -3.156 1.00 96.50 392 ALA A O 1
ATOM 3124 N N . GLN A 1 393 ? -20.106 -10.700 -2.280 1.00 95.94 393 GLN A N 1
ATOM 3125 C CA . GLN A 1 393 ? -19.482 -9.912 -3.344 1.00 95.94 393 GLN A CA 1
ATOM 3126 C C . GLN A 1 393 ? -17.973 -10.180 -3.491 1.00 95.94 393 GLN A C 1
ATOM 3128 O O . GLN A 1 393 ? -17.444 -10.040 -4.593 1.00 95.94 393 GLN A O 1
ATOM 3133 N N . ASP A 1 394 ? -17.275 -10.597 -2.425 1.00 96.38 394 ASP A N 1
ATOM 3134 C CA . ASP A 1 394 ? -15.828 -10.849 -2.458 1.00 96.38 394 ASP A CA 1
ATOM 3135 C C . ASP A 1 394 ? -15.452 -12.003 -3.400 1.00 96.38 394 ASP A C 1
ATOM 3137 O O . ASP A 1 394 ? -14.350 -11.994 -3.943 1.00 96.38 394 ASP A O 1
ATOM 3141 N N . LEU A 1 395 ? -16.377 -12.932 -3.683 1.00 97.44 395 LEU A N 1
ATOM 3142 C CA . LEU A 1 395 ? -16.182 -13.989 -4.688 1.00 97.44 395 LEU A CA 1
ATOM 3143 C C . LEU A 1 395 ? -15.950 -13.434 -6.098 1.00 97.44 395 LEU A C 1
ATOM 3145 O O . LEU A 1 395 ? -15.312 -14.089 -6.916 1.00 97.44 395 LEU A O 1
ATOM 3149 N N . ARG A 1 396 ? -16.457 -12.230 -6.386 1.00 97.00 396 ARG A N 1
ATOM 3150 C CA . ARG A 1 396 ? -16.214 -11.515 -7.648 1.00 97.00 396 ARG A CA 1
ATOM 3151 C C . ARG A 1 396 ? -15.170 -10.416 -7.482 1.00 97.00 396 ARG A C 1
ATOM 3153 O O . ARG A 1 396 ? -14.304 -10.271 -8.338 1.00 97.00 396 ARG A O 1
ATOM 3160 N N . ARG A 1 397 ? -15.231 -9.670 -6.375 1.00 97.00 397 ARG A N 1
ATOM 3161 C CA . ARG A 1 397 ? -14.357 -8.523 -6.102 1.00 97.00 397 ARG A CA 1
ATOM 3162 C C . ARG A 1 397 ? -12.888 -8.923 -5.985 1.00 97.00 397 ARG A C 1
ATOM 3164 O O . ARG A 1 397 ? -12.048 -8.296 -6.616 1.00 97.00 397 ARG A O 1
ATOM 3171 N N . LEU A 1 398 ? -12.564 -9.961 -5.208 1.00 96.81 398 LEU A N 1
ATOM 3172 C CA . LEU A 1 398 ? -11.168 -10.336 -4.953 1.00 96.81 398 LEU A CA 1
ATOM 3173 C C . LEU A 1 398 ? -10.448 -10.871 -6.199 1.00 96.81 398 LEU A C 1
ATOM 3175 O O . LEU A 1 398 ? -9.320 -10.450 -6.424 1.00 96.81 398 LEU A O 1
ATOM 3179 N N . PRO A 1 399 ? -11.052 -11.705 -7.067 1.00 97.88 399 PRO A N 1
ATOM 3180 C CA . PRO A 1 399 ? -10.459 -12.008 -8.370 1.00 97.88 399 PRO A CA 1
ATOM 3181 C C . PRO A 1 399 ? -10.136 -10.772 -9.218 1.00 97.88 399 PRO A C 1
ATOM 3183 O O . PRO A 1 399 ? -9.101 -10.728 -9.876 1.00 97.88 399 PRO A O 1
ATOM 3186 N N . ILE A 1 400 ? -10.992 -9.750 -9.196 1.00 97.88 400 ILE A N 1
ATOM 3187 C CA . ILE A 1 400 ? -10.781 -8.511 -9.956 1.00 97.88 400 ILE A CA 1
ATOM 3188 C C . ILE A 1 400 ? -9.651 -7.682 -9.338 1.00 97.88 400 ILE A C 1
ATOM 3190 O O . ILE A 1 400 ? -8.765 -7.234 -10.059 1.00 97.88 400 ILE A O 1
ATOM 3194 N N . HIS A 1 401 ? -9.666 -7.525 -8.016 1.00 97.38 401 HIS A N 1
ATOM 3195 C CA . HIS A 1 401 ? -8.694 -6.743 -7.259 1.00 97.38 401 HIS A CA 1
ATOM 3196 C C . HIS A 1 401 ? -7.315 -7.422 -7.230 1.00 97.38 401 HIS A C 1
ATOM 3198 O O . HIS A 1 401 ? -6.324 -6.883 -7.715 1.00 97.38 401 HIS A O 1
ATOM 3204 N N . GLU A 1 402 ? -7.250 -8.635 -6.686 1.00 97.38 402 GLU A N 1
ATOM 3205 C CA . GLU A 1 402 ? -5.996 -9.345 -6.435 1.00 97.38 402 GLU A CA 1
ATOM 3206 C C . GLU A 1 402 ? -5.401 -9.893 -7.728 1.00 97.38 402 GLU A C 1
ATOM 3208 O O . GLU A 1 402 ? -4.229 -9.661 -8.014 1.00 97.38 402 GLU A O 1
ATOM 3213 N N . VAL A 1 403 ? -6.197 -10.590 -8.547 1.00 98.00 403 VAL A N 1
ATOM 3214 C CA . VAL A 1 403 ? -5.672 -11.162 -9.793 1.00 98.00 403 VAL A CA 1
ATOM 3215 C C . VAL A 1 403 ? -5.641 -10.104 -10.889 1.00 98.00 403 VAL A C 1
ATOM 3217 O O . VAL A 1 403 ? -4.576 -9.823 -11.428 1.00 98.00 403 VAL A O 1
ATOM 3220 N N . GLY A 1 404 ? -6.785 -9.483 -11.185 1.00 97.81 404 GLY A N 1
ATOM 3221 C CA . GLY A 1 404 ? -6.954 -8.539 -12.296 1.00 97.81 404 GLY A CA 1
ATOM 3222 C C . GLY A 1 404 ? -6.134 -7.247 -12.204 1.00 97.81 404 GLY A C 1
ATOM 3223 O O . GLY A 1 404 ? -5.967 -6.578 -13.227 1.00 97.81 404 GLY A O 1
ATOM 3224 N N . VAL A 1 405 ? -5.596 -6.903 -11.030 1.00 97.94 405 VAL A N 1
ATOM 3225 C CA . VAL A 1 405 ? -4.675 -5.771 -10.860 1.00 97.94 405 VAL A CA 1
ATOM 3226 C C . VAL A 1 405 ? -3.325 -6.244 -10.336 1.00 97.94 405 VAL A C 1
ATOM 3228 O O . VAL A 1 405 ? -2.363 -6.251 -11.103 1.00 97.94 405 VAL A O 1
ATOM 3231 N N . HIS A 1 406 ? -3.234 -6.673 -9.075 1.00 97.94 406 HIS A N 1
ATOM 3232 C CA . HIS A 1 406 ? -1.935 -6.921 -8.430 1.00 97.94 406 HIS A CA 1
ATOM 3233 C C . HIS A 1 406 ? -1.114 -8.018 -9.123 1.00 97.94 406 HIS A C 1
ATOM 3235 O O . HIS A 1 406 ? 0.069 -7.814 -9.408 1.00 97.94 406 HIS A O 1
ATOM 3241 N N . VAL A 1 407 ? -1.724 -9.167 -9.435 1.00 98.31 407 VAL A N 1
ATOM 3242 C CA . VAL A 1 407 ? -1.039 -10.282 -10.116 1.00 98.31 407 VAL A CA 1
ATOM 3243 C C . VAL A 1 407 ? -0.679 -9.925 -11.555 1.00 98.31 407 VAL A C 1
ATOM 3245 O O . VAL A 1 407 ? 0.467 -10.128 -11.953 1.00 98.31 407 VAL A O 1
ATOM 3248 N N . LEU A 1 408 ? -1.617 -9.384 -12.343 1.00 98.38 408 LEU A N 1
ATOM 3249 C CA . LEU A 1 408 ? -1.337 -9.079 -13.753 1.00 98.38 408 LEU A CA 1
ATOM 3250 C C . LEU A 1 408 ? -0.213 -8.047 -13.896 1.00 98.38 408 LEU A C 1
ATOM 3252 O O . LEU A 1 408 ? 0.688 -8.219 -14.716 1.00 98.38 408 LEU A O 1
ATOM 3256 N N . ARG A 1 409 ? -0.226 -7.001 -13.062 1.00 98.12 409 ARG A N 1
ATOM 3257 C CA . ARG A 1 409 ? 0.834 -5.987 -13.047 1.00 98.12 409 ARG A CA 1
ATOM 3258 C C . ARG A 1 409 ? 2.169 -6.560 -12.591 1.00 98.12 409 ARG A C 1
ATOM 3260 O O . ARG A 1 409 ? 3.195 -6.197 -13.158 1.00 98.12 409 ARG A O 1
ATOM 3267 N N . ALA A 1 410 ? 2.165 -7.473 -11.621 1.00 97.81 410 ALA A N 1
ATOM 3268 C CA . ALA A 1 410 ? 3.370 -8.191 -11.224 1.00 97.81 410 ALA A CA 1
ATOM 3269 C C . ALA A 1 410 ? 3.938 -9.030 -12.381 1.00 97.81 410 ALA A C 1
ATOM 3271 O O . ALA A 1 410 ? 5.117 -8.908 -12.694 1.00 97.81 410 ALA A O 1
ATOM 3272 N N . GLU A 1 411 ? 3.126 -9.843 -13.060 1.00 98.00 411 GLU A N 1
ATOM 3273 C CA . GLU A 1 411 ? 3.615 -10.694 -14.155 1.00 98.00 411 GLU A CA 1
ATOM 3274 C C . GLU A 1 411 ? 4.081 -9.893 -15.376 1.00 98.00 411 GLU A C 1
ATOM 3276 O O . GLU A 1 411 ? 5.094 -10.244 -15.979 1.00 98.00 411 GLU A O 1
ATOM 3281 N N . ASN A 1 412 ? 3.417 -8.783 -15.707 1.00 98.12 412 ASN A N 1
ATOM 3282 C CA . ASN A 1 412 ? 3.929 -7.870 -16.731 1.00 98.12 412 ASN A CA 1
ATOM 3283 C C . ASN A 1 412 ? 5.240 -7.214 -16.294 1.00 98.12 412 ASN A C 1
ATOM 3285 O O . ASN A 1 412 ? 6.183 -7.164 -17.076 1.00 98.12 412 ASN A O 1
ATOM 3289 N N . GLY A 1 413 ? 5.334 -6.780 -15.035 1.00 97.06 413 GLY A N 1
ATOM 3290 C CA . GLY A 1 413 ? 6.555 -6.205 -14.484 1.00 97.06 413 GLY A CA 1
ATOM 3291 C C . GLY A 1 413 ? 7.730 -7.181 -14.477 1.00 97.06 413 GLY A C 1
ATOM 3292 O O . GLY A 1 413 ? 8.857 -6.787 -14.752 1.00 97.06 413 GLY A O 1
ATOM 3293 N N . ARG A 1 414 ? 7.466 -8.471 -14.240 1.00 95.19 414 ARG A N 1
ATOM 3294 C CA . ARG A 1 414 ? 8.460 -9.554 -14.318 1.00 95.19 414 ARG A CA 1
ATOM 3295 C C . ARG A 1 414 ? 9.025 -9.741 -15.726 1.00 95.19 414 ARG A C 1
ATOM 3297 O O . ARG A 1 414 ? 10.138 -10.234 -15.864 1.00 95.19 414 ARG A O 1
ATOM 3304 N N . ALA A 1 415 ? 8.255 -9.393 -16.754 1.00 94.94 415 ALA A N 1
ATOM 3305 C CA . ALA A 1 415 ? 8.687 -9.473 -18.144 1.00 94.94 415 ALA A CA 1
ATOM 3306 C C . ALA A 1 415 ? 9.512 -8.252 -18.590 1.00 94.94 415 ALA A C 1
ATOM 3308 O O . ALA A 1 415 ? 10.033 -8.259 -19.706 1.00 94.94 415 ALA A O 1
ATOM 3309 N N . GLN A 1 416 ? 9.631 -7.214 -17.752 1.00 94.44 416 GLN A N 1
ATOM 3310 C CA . GLN A 1 416 ? 10.423 -6.028 -18.069 1.00 94.44 416 GLN A CA 1
ATOM 3311 C C . GLN A 1 416 ? 11.913 -6.233 -17.759 1.00 94.44 416 GLN A C 1
ATOM 3313 O O . GLN A 1 416 ? 12.262 -7.084 -16.941 1.00 94.44 416 GLN A O 1
ATOM 3318 N N . PRO A 1 417 ? 12.811 -5.433 -18.370 1.00 90.56 417 PRO A N 1
ATOM 3319 C CA . PRO A 1 417 ? 14.252 -5.569 -18.157 1.00 90.56 417 PRO A CA 1
ATOM 3320 C C . PRO A 1 417 ? 14.706 -5.349 -16.709 1.00 90.56 417 PRO A C 1
ATOM 3322 O O . PRO A 1 417 ? 15.696 -5.950 -16.306 1.00 90.56 417 PRO A O 1
ATOM 3325 N N . ALA A 1 418 ? 14.006 -4.491 -15.958 1.00 90.62 418 ALA A N 1
ATOM 3326 C CA . ALA A 1 418 ? 14.356 -4.101 -14.593 1.00 90.62 418 ALA A CA 1
ATOM 3327 C C . ALA A 1 418 ? 13.364 -4.659 -13.563 1.00 90.62 418 ALA A C 1
ATOM 3329 O O . ALA A 1 418 ? 12.145 -4.532 -13.708 1.00 90.62 418 ALA A O 1
ATOM 3330 N N . MET A 1 419 ? 13.881 -5.192 -12.459 1.00 90.06 419 MET A N 1
ATOM 3331 C CA . MET A 1 419 ? 13.086 -5.763 -11.369 1.00 90.06 419 MET A CA 1
ATOM 3332 C C . MET A 1 419 ? 12.212 -4.730 -10.656 1.00 90.06 419 MET A C 1
ATOM 3334 O O . MET A 1 419 ? 11.201 -5.109 -10.061 1.00 90.06 419 MET A O 1
ATOM 3338 N N . LEU A 1 420 ? 12.536 -3.436 -10.760 1.00 91.25 420 LEU A N 1
ATOM 3339 C CA . LEU A 1 420 ? 11.695 -2.339 -10.269 1.00 91.25 420 LEU A CA 1
ATOM 3340 C C . LEU A 1 420 ? 10.249 -2.397 -10.783 1.00 91.25 420 LEU A C 1
ATOM 3342 O O . LEU A 1 420 ? 9.324 -2.039 -10.057 1.00 91.25 420 LEU A O 1
ATOM 3346 N N . PHE A 1 421 ? 10.023 -2.889 -12.003 1.00 95.25 421 PHE A N 1
ATOM 3347 C CA . PHE A 1 421 ? 8.668 -3.032 -12.540 1.00 95.25 421 PHE A CA 1
ATOM 3348 C C . PHE A 1 421 ? 7.881 -4.156 -11.863 1.00 95.25 421 PHE A C 1
ATOM 3350 O O . PHE A 1 421 ? 6.654 -4.119 -11.854 1.00 95.25 421 PHE A O 1
ATOM 3357 N N . LEU A 1 422 ? 8.558 -5.145 -11.282 1.00 94.94 422 LEU A N 1
ATOM 3358 C CA . LEU A 1 422 ? 7.934 -6.226 -10.527 1.00 94.94 422 LEU A CA 1
ATOM 3359 C C . LEU A 1 422 ? 7.803 -5.880 -9.031 1.00 94.94 422 LEU A C 1
ATOM 3361 O O . LEU A 1 422 ? 6.806 -6.244 -8.407 1.00 94.94 422 LEU A O 1
ATOM 3365 N N . THR A 1 423 ? 8.800 -5.216 -8.440 1.00 90.00 423 THR A N 1
ATOM 3366 C CA . THR A 1 423 ? 8.821 -4.858 -7.008 1.00 90.00 423 THR A CA 1
ATOM 3367 C C . THR A 1 423 ? 8.018 -3.593 -6.702 1.00 90.00 423 THR A C 1
ATOM 3369 O O . THR A 1 423 ? 7.467 -3.474 -5.605 1.00 90.00 423 THR A O 1
ATOM 3372 N N . GLY A 1 424 ? 7.904 -2.689 -7.678 1.00 92.56 424 GLY A N 1
ATOM 3373 C CA . GLY A 1 424 ? 7.199 -1.418 -7.577 1.00 92.56 424 GLY A CA 1
ATOM 3374 C C . GLY A 1 424 ? 8.121 -0.206 -7.580 1.00 92.56 424 GLY A C 1
ATOM 3375 O O . GLY A 1 424 ? 8.993 -0.073 -6.723 1.00 92.56 424 GLY A O 1
ATOM 3376 N N . LEU A 1 425 ? 7.872 0.718 -8.510 1.00 92.19 425 LEU A N 1
ATOM 3377 C CA . LEU A 1 425 ? 8.517 2.031 -8.542 1.00 92.19 425 LEU A CA 1
ATOM 3378 C C . LEU A 1 425 ? 7.975 2.931 -7.424 1.00 92.19 425 LEU A C 1
ATOM 3380 O O . LEU A 1 425 ? 6.771 2.925 -7.204 1.00 92.19 425 LEU A O 1
ATOM 3384 N N . PRO A 1 426 ? 8.782 3.757 -6.746 1.00 89.06 426 PRO A N 1
ATOM 3385 C CA . PRO A 1 426 ? 8.302 4.644 -5.677 1.00 89.06 426 PRO A CA 1
ATOM 3386 C C . PRO A 1 426 ? 7.031 5.418 -6.035 1.00 89.06 426 PRO A C 1
ATOM 3388 O O . PRO A 1 426 ? 6.979 6.038 -7.077 1.00 89.06 426 PRO A O 1
ATOM 3391 N N . GLY A 1 427 ? 5.995 5.382 -5.195 1.00 87.19 427 GLY A N 1
ATOM 3392 C CA . GLY A 1 427 ? 4.711 6.039 -5.502 1.00 87.19 427 GLY A CA 1
ATOM 3393 C C . GLY A 1 427 ? 3.697 5.174 -6.266 1.00 87.19 427 GLY A C 1
ATOM 3394 O O . GLY A 1 427 ? 2.496 5.446 -6.194 1.00 87.19 427 GLY A O 1
ATOM 3395 N N . TYR A 1 428 ? 4.114 4.038 -6.853 1.00 94.19 428 TYR A N 1
ATOM 3396 C CA . TYR A 1 428 ? 3.223 3.134 -7.603 1.00 94.19 428 TYR A CA 1
ATOM 3397 C C . TYR A 1 428 ? 1.978 2.701 -6.830 1.00 94.19 428 TYR A C 1
ATOM 3399 O O . TYR A 1 428 ? 0.932 2.475 -7.431 1.00 94.19 428 TYR A O 1
ATOM 3407 N N . LEU A 1 429 ? 2.092 2.573 -5.505 1.00 92.38 429 LEU A N 1
ATOM 3408 C CA . LEU A 1 429 ? 1.048 2.044 -4.640 1.00 92.38 429 LEU A CA 1
ATOM 3409 C C . LEU A 1 429 ? -0.261 2.828 -4.775 1.00 92.38 429 LEU A C 1
ATOM 3411 O O . LEU A 1 429 ? -1.318 2.213 -4.848 1.00 92.38 429 LEU A O 1
ATOM 3415 N N . ALA A 1 430 ? -0.204 4.163 -4.838 1.00 93.88 430 ALA A N 1
ATOM 3416 C CA . ALA A 1 430 ? -1.407 4.977 -5.013 1.00 93.88 430 ALA A CA 1
ATOM 3417 C C . ALA A 1 430 ? -2.118 4.611 -6.323 1.00 93.88 430 ALA A C 1
ATOM 3419 O O . ALA A 1 430 ? -3.330 4.424 -6.360 1.00 93.88 430 ALA A O 1
ATOM 3420 N N . THR A 1 431 ? -1.350 4.433 -7.397 1.00 96.62 431 THR A N 1
ATOM 3421 C CA . THR A 1 431 ? -1.885 4.023 -8.697 1.00 96.62 431 THR A CA 1
ATOM 3422 C C . THR A 1 431 ? -2.372 2.572 -8.685 1.00 96.62 431 THR A C 1
ATOM 3424 O O . THR A 1 431 ? -3.398 2.278 -9.285 1.00 96.62 431 THR A O 1
ATOM 3427 N N . GLU A 1 432 ? -1.667 1.650 -8.026 1.00 96.62 432 GLU A N 1
ATOM 3428 C CA . GLU A 1 432 ? -2.047 0.232 -7.938 1.00 96.62 432 GLU A CA 1
ATOM 3429 C C . GLU A 1 432 ? -3.359 0.038 -7.178 1.00 96.62 432 GLU A C 1
ATOM 3431 O O . GLU A 1 432 ? -4.300 -0.538 -7.722 1.00 96.62 432 GLU A O 1
ATOM 3436 N N . GLU A 1 433 ? -3.468 0.617 -5.988 1.00 95.44 433 GLU A N 1
ATOM 3437 C CA . GLU A 1 433 ? -4.691 0.569 -5.188 1.00 95.44 433 GLU A CA 1
ATOM 3438 C C . GLU A 1 433 ? -5.828 1.371 -5.829 1.00 95.44 433 GLU A C 1
ATOM 3440 O O . GLU A 1 433 ? -6.979 0.937 -5.833 1.00 95.44 433 GLU A O 1
ATOM 3445 N N . GLY A 1 434 ? -5.512 2.521 -6.432 1.00 96.88 434 GLY A N 1
ATOM 3446 C CA . GLY A 1 434 ? -6.478 3.328 -7.169 1.00 96.88 434 GLY A CA 1
ATOM 3447 C C . GLY A 1 434 ? -7.066 2.601 -8.373 1.00 96.88 434 GLY A C 1
ATOM 3448 O O . GLY A 1 434 ? -8.271 2.671 -8.612 1.00 96.88 434 GLY A O 1
ATOM 3449 N N . LEU A 1 435 ? -6.232 1.861 -9.106 1.00 97.75 435 LEU A N 1
ATOM 3450 C CA . LEU A 1 435 ? -6.651 1.041 -10.237 1.00 97.75 435 LEU A CA 1
ATOM 3451 C C . LEU A 1 435 ? -7.504 -0.143 -9.778 1.00 97.75 435 LEU A C 1
ATOM 3453 O O . LEU A 1 435 ? -8.506 -0.445 -10.419 1.00 97.75 435 LEU A O 1
ATOM 3457 N N . ALA A 1 436 ? -7.154 -0.771 -8.654 1.00 97.00 436 ALA A N 1
ATOM 3458 C CA . ALA A 1 436 ? -7.959 -1.830 -8.056 1.00 97.00 436 ALA A CA 1
ATOM 3459 C C . ALA A 1 436 ? -9.330 -1.314 -7.601 1.00 97.00 436 ALA A C 1
ATOM 3461 O O . ALA A 1 436 ? -10.354 -1.881 -7.978 1.00 97.00 436 ALA A O 1
ATOM 3462 N N . ALA A 1 437 ? -9.378 -0.186 -6.890 1.00 96.75 437 ALA A N 1
ATOM 3463 C CA . ALA A 1 437 ? -10.630 0.456 -6.500 1.00 96.75 437 ALA A CA 1
ATOM 3464 C C . ALA A 1 437 ? -11.469 0.879 -7.720 1.00 96.75 437 ALA A C 1
ATOM 3466 O O . ALA A 1 437 ? -12.685 0.691 -7.729 1.00 96.75 437 ALA A O 1
ATOM 3467 N N . TYR A 1 438 ? -10.832 1.399 -8.775 1.00 97.62 438 TYR A N 1
ATOM 3468 C CA . TYR A 1 438 ? -11.518 1.740 -10.021 1.00 97.62 438 TYR A CA 1
ATOM 3469 C C . TYR A 1 438 ? -12.102 0.494 -10.696 1.00 97.62 438 TYR A C 1
ATOM 3471 O O . TYR A 1 438 ? -13.263 0.509 -11.095 1.00 97.62 438 TYR A O 1
ATOM 3479 N N . ALA A 1 439 ? -11.335 -0.595 -10.782 1.00 97.44 439 ALA A N 1
ATOM 3480 C CA . ALA A 1 439 ? -11.789 -1.860 -11.353 1.00 97.44 439 ALA A CA 1
ATOM 3481 C C . ALA A 1 439 ? -13.012 -2.407 -10.605 1.00 97.44 439 ALA A C 1
ATOM 3483 O O . ALA A 1 439 ? -13.975 -2.863 -11.222 1.00 97.44 439 ALA A O 1
ATOM 3484 N N . GLU A 1 440 ? -13.011 -2.317 -9.275 1.00 96.88 440 GLU A N 1
ATOM 3485 C CA . GLU A 1 440 ? -14.153 -2.706 -8.453 1.00 96.88 440 GLU A CA 1
ATOM 3486 C C . GLU A 1 440 ? -15.396 -1.842 -8.704 1.00 96.88 440 GLU A C 1
ATOM 3488 O O . GLU A 1 440 ? -16.509 -2.370 -8.725 1.00 96.88 440 GLU A O 1
ATOM 3493 N N . GLU A 1 441 ? -15.242 -0.528 -8.886 1.00 95.69 441 GLU A N 1
ATOM 3494 C CA . GLU A 1 441 ? -16.363 0.355 -9.230 1.00 95.69 441 GLU A CA 1
ATOM 3495 C C . GLU A 1 441 ? -16.885 0.071 -10.637 1.00 95.69 441 GLU A C 1
ATOM 3497 O O . GLU A 1 441 ? -18.087 -0.110 -10.823 1.00 95.69 441 GLU A O 1
ATOM 3502 N N . HIS A 1 442 ? -15.982 -0.040 -11.609 1.00 96.44 442 HIS A N 1
ATOM 3503 C CA . HIS A 1 442 ? -16.308 -0.281 -13.011 1.00 96.44 442 HIS A CA 1
ATOM 3504 C C . HIS A 1 442 ? -17.056 -1.606 -13.219 1.00 96.44 442 HIS A C 1
ATOM 3506 O O . HIS A 1 442 ? -17.938 -1.713 -14.067 1.00 96.44 442 HIS A O 1
ATOM 3512 N N . THR A 1 443 ? -16.745 -2.615 -12.405 1.00 96.75 443 THR A N 1
ATOM 3513 C CA . THR A 1 443 ? -17.368 -3.946 -12.469 1.00 96.75 443 THR A CA 1
ATOM 3514 C C . THR A 1 443 ? -18.533 -4.132 -11.491 1.00 96.75 443 THR A C 1
ATOM 3516 O O . THR A 1 443 ? -19.097 -5.229 -11.407 1.00 96.75 443 THR A O 1
ATOM 3519 N N . ASN A 1 444 ? -18.933 -3.073 -10.776 1.00 95.88 444 ASN A N 1
ATOM 3520 C CA . ASN A 1 444 ? -19.979 -3.091 -9.749 1.00 95.88 444 ASN A CA 1
ATOM 3521 C C . ASN A 1 444 ? -19.733 -4.148 -8.655 1.00 95.88 444 ASN A C 1
ATOM 3523 O O . ASN A 1 444 ? -20.648 -4.851 -8.219 1.00 95.88 444 ASN A O 1
ATOM 3527 N N . THR A 1 445 ? -18.480 -4.290 -8.215 1.00 95.62 445 THR A N 1
ATOM 3528 C CA . THR A 1 445 ? -18.087 -5.187 -7.118 1.00 95.62 445 THR A CA 1
ATOM 3529 C C . THR A 1 445 ? -17.531 -4.486 -5.888 1.00 95.62 445 THR A C 1
ATOM 3531 O O . THR A 1 445 ? -17.235 -5.168 -4.909 1.00 95.62 445 THR A O 1
ATOM 3534 N N . ALA A 1 446 ? -17.399 -3.160 -5.913 1.00 93.56 446 ALA A N 1
ATOM 3535 C CA . ALA A 1 446 ? -16.915 -2.386 -4.775 1.00 93.56 446 ALA A CA 1
ATOM 3536 C C . ALA A 1 446 ? -17.808 -2.560 -3.537 1.00 93.56 446 ALA A C 1
ATOM 3538 O O . ALA A 1 446 ? -19.037 -2.510 -3.621 1.00 93.56 446 ALA A O 1
ATOM 3539 N N . LEU A 1 447 ? -17.175 -2.708 -2.373 1.00 91.94 447 LEU A N 1
ATOM 3540 C CA . LEU A 1 447 ? -17.868 -2.763 -1.088 1.00 91.94 447 LEU A CA 1
ATOM 3541 C C . LEU A 1 447 ? -18.043 -1.345 -0.506 1.00 91.94 447 LEU A C 1
ATOM 3543 O O . LEU A 1 447 ? -17.061 -0.594 -0.440 1.00 91.94 447 LEU A O 1
ATOM 3547 N N . PRO A 1 448 ? -19.252 -0.953 -0.056 1.00 89.12 448 PRO A N 1
ATOM 3548 C CA . PRO A 1 448 ? -19.489 0.365 0.535 1.00 89.12 448 PRO A CA 1
ATOM 3549 C C . PRO A 1 448 ? -18.579 0.666 1.729 1.00 89.12 448 PRO A C 1
ATOM 3551 O O . PRO A 1 448 ? -18.008 1.756 1.808 1.00 89.12 448 PRO A O 1
ATOM 3554 N N . GLU A 1 449 ? -18.386 -0.308 2.623 1.00 89.88 449 GLU A N 1
ATOM 3555 C CA . GLU A 1 449 ? -17.544 -0.150 3.806 1.00 89.88 449 GLU A CA 1
ATOM 3556 C C . GLU A 1 449 ? -16.071 0.098 3.447 1.00 89.88 449 GLU A C 1
ATOM 3558 O O . GLU A 1 449 ? -15.413 0.908 4.097 1.00 89.88 449 GLU A O 1
ATOM 3563 N N . SER A 1 450 ? -15.566 -0.500 2.360 1.00 90.12 450 SER A N 1
ATOM 3564 C CA . SER A 1 450 ? -14.192 -0.284 1.895 1.00 90.12 450 SER A CA 1
ATOM 3565 C C . SER A 1 450 ? -13.965 1.169 1.482 1.00 90.12 450 SER A C 1
ATOM 3567 O O . SER A 1 450 ? -12.959 1.765 1.868 1.00 90.12 450 SER A O 1
ATOM 3569 N N . ARG A 1 451 ? -14.924 1.783 0.775 1.00 90.94 451 ARG A N 1
ATOM 3570 C CA . ARG A 1 451 ? -14.855 3.209 0.409 1.00 90.94 451 ARG A CA 1
ATOM 3571 C C . ARG A 1 451 ? -14.891 4.126 1.621 1.00 90.94 451 ARG A C 1
ATOM 3573 O O . ARG A 1 451 ? -14.132 5.092 1.674 1.00 90.94 451 ARG A O 1
ATOM 3580 N N . ARG A 1 452 ? -15.721 3.800 2.614 1.00 94.50 452 ARG A N 1
ATOM 3581 C CA . ARG A 1 452 ? -15.748 4.540 3.879 1.00 94.50 452 ARG A CA 1
ATOM 3582 C C . ARG A 1 452 ? -14.405 4.438 4.595 1.00 94.50 452 ARG A C 1
ATOM 3584 O O . ARG A 1 452 ? -13.855 5.473 4.950 1.00 94.50 452 ARG A O 1
ATOM 3591 N N . SER A 1 453 ? -13.821 3.246 4.739 1.00 94.50 453 SER A N 1
ATOM 3592 C CA . SER A 1 453 ? -12.500 3.096 5.370 1.00 94.50 453 SER A CA 1
ATOM 3593 C C . SER A 1 453 ? -11.409 3.886 4.631 1.00 94.50 453 SER A C 1
ATOM 3595 O O . SER A 1 453 ? -10.591 4.526 5.291 1.00 94.50 453 SER A O 1
ATOM 3597 N N . MET A 1 454 ? -11.418 3.923 3.288 1.00 95.62 454 MET A N 1
ATOM 3598 C CA . MET A 1 454 ? -10.502 4.777 2.509 1.00 95.62 454 MET A CA 1
ATOM 3599 C C . MET A 1 454 ? -10.666 6.267 2.860 1.00 95.62 454 MET A C 1
ATOM 3601 O O . MET A 1 454 ? -9.679 6.957 3.112 1.00 95.62 454 MET A O 1
ATOM 3605 N N . ALA A 1 455 ? -11.905 6.759 2.956 1.00 97.25 455 ALA A N 1
ATOM 3606 C CA . ALA A 1 455 ? -12.189 8.129 3.384 1.00 97.25 455 ALA A CA 1
ATOM 3607 C C . ALA A 1 455 ? -11.762 8.402 4.841 1.00 97.25 455 ALA A C 1
ATOM 3609 O O . ALA A 1 455 ? -11.230 9.469 5.151 1.00 97.25 455 ALA A O 1
ATOM 3610 N N . GLY A 1 456 ? -11.927 7.424 5.734 1.00 97.81 456 GLY A N 1
ATOM 3611 C CA . GLY A 1 456 ? -11.451 7.503 7.115 1.00 97.81 456 GLY A CA 1
ATOM 3612 C C . GLY A 1 456 ? -9.929 7.645 7.209 1.00 97.81 456 GLY A C 1
ATOM 3613 O O . GLY A 1 456 ? -9.436 8.453 7.996 1.00 97.81 456 GLY A O 1
ATOM 3614 N N . HIS A 1 457 ? -9.174 6.930 6.367 1.00 97.88 457 HIS A N 1
ATOM 3615 C CA . HIS A 1 457 ? -7.723 7.105 6.277 1.00 97.88 457 HIS A CA 1
ATOM 3616 C C . HIS A 1 457 ? -7.337 8.514 5.812 1.00 97.88 457 HIS A C 1
ATOM 3618 O O . HIS A 1 457 ? -6.438 9.109 6.400 1.00 97.88 457 HIS A O 1
ATOM 3624 N N . VAL A 1 458 ? -8.046 9.084 4.832 1.00 98.31 458 VAL A N 1
ATOM 3625 C CA . VAL A 1 458 ? -7.819 10.469 4.383 1.00 98.31 458 VAL A CA 1
ATOM 3626 C C . VAL A 1 458 ? -7.988 11.467 5.530 1.00 98.31 458 VAL A C 1
ATOM 3628 O O . VAL A 1 458 ? -7.088 12.274 5.764 1.00 98.31 458 VAL A O 1
ATOM 3631 N N . LEU A 1 459 ? -9.089 11.388 6.288 1.00 98.44 459 LEU A N 1
ATOM 3632 C CA . LEU A 1 459 ? -9.302 12.283 7.432 1.00 98.44 459 LEU A CA 1
ATOM 3633 C C . LEU A 1 459 ? -8.247 12.092 8.530 1.00 98.44 459 LEU A C 1
ATOM 3635 O O . LEU A 1 459 ? -7.808 13.067 9.136 1.00 98.44 459 LEU A O 1
ATOM 3639 N N . ALA A 1 460 ? -7.823 10.852 8.784 1.00 98.31 460 ALA A N 1
ATOM 3640 C CA . ALA A 1 460 ? -6.803 10.558 9.787 1.00 98.31 460 ALA A CA 1
ATOM 3641 C C . ALA A 1 460 ? -5.428 11.128 9.419 1.00 98.31 460 ALA A C 1
ATOM 3643 O O . ALA A 1 460 ? -4.730 11.654 10.286 1.00 98.31 460 ALA A O 1
ATOM 3644 N N . VAL A 1 461 ? -5.034 11.023 8.146 1.00 97.81 461 VAL A N 1
ATOM 3645 C CA . VAL A 1 461 ? -3.761 11.562 7.651 1.00 97.81 461 VAL A CA 1
ATOM 3646 C C . VAL A 1 461 ? -3.775 13.090 7.647 1.00 97.81 461 VAL A C 1
ATOM 3648 O O . VAL A 1 461 ? -2.798 13.707 8.068 1.00 97.81 461 VAL A O 1
ATOM 3651 N N . ASP A 1 462 ? -4.885 13.711 7.245 1.00 98.06 462 ASP A N 1
ATOM 3652 C CA . ASP A 1 462 ? -5.056 15.162 7.363 1.00 98.06 462 ASP A CA 1
ATOM 3653 C C . ASP A 1 462 ? -4.924 15.629 8.821 1.00 98.06 462 ASP A C 1
ATOM 3655 O O . ASP A 1 462 ? -4.128 16.518 9.125 1.00 98.06 462 ASP A O 1
ATOM 3659 N N . ALA A 1 463 ? -5.630 14.975 9.748 1.00 97.88 463 ALA A N 1
ATOM 3660 C CA . ALA A 1 463 ? -5.550 15.278 11.173 1.00 97.88 463 ALA A CA 1
ATOM 3661 C C . ALA A 1 463 ? -4.116 15.134 11.722 1.00 97.88 463 ALA A C 1
ATOM 3663 O O . ALA A 1 463 ? -3.617 16.035 12.402 1.00 97.88 463 ALA A O 1
ATOM 3664 N N . LEU A 1 464 ? -3.416 14.053 11.360 1.00 96.50 464 LEU A N 1
ATOM 3665 C CA . LEU A 1 464 ? -2.010 13.821 11.708 1.00 96.50 464 LEU A CA 1
ATOM 3666 C C . LEU A 1 464 ? -1.104 14.971 11.244 1.00 96.50 464 LEU A C 1
ATOM 3668 O O . LEU A 1 464 ? -0.241 15.450 11.992 1.00 96.50 464 LEU A O 1
ATOM 3672 N N . HIS A 1 465 ? -1.288 15.425 10.005 1.00 94.94 465 HIS A N 1
ATOM 3673 C CA . HIS A 1 465 ? -0.492 16.496 9.415 1.00 94.94 465 HIS A CA 1
ATOM 3674 C C . HIS A 1 465 ? -0.840 17.886 9.946 1.00 94.94 465 HIS A C 1
ATOM 3676 O O . HIS A 1 465 ? 0.055 18.731 9.990 1.00 94.94 465 HIS A O 1
ATOM 3682 N N . ARG A 1 466 ? -2.072 18.094 10.423 1.00 95.31 466 ARG A N 1
ATOM 3683 C CA . ARG A 1 466 ? -2.484 19.280 11.193 1.00 95.31 466 ARG A CA 1
ATOM 3684 C C . ARG A 1 466 ? -2.050 19.243 12.661 1.00 95.31 466 ARG A C 1
ATOM 3686 O O . ARG A 1 466 ? -2.244 20.220 13.373 1.00 95.31 466 ARG A O 1
ATOM 3693 N N . GLY A 1 467 ? -1.434 18.149 13.109 1.00 94.62 467 GLY A N 1
ATOM 3694 C CA . GLY A 1 467 ? -0.878 18.032 14.457 1.00 94.62 467 GLY A CA 1
ATOM 3695 C C . GLY A 1 467 ? -1.867 17.589 15.527 1.00 94.62 467 GLY A C 1
ATOM 3696 O O . GLY A 1 467 ? -1.544 17.704 16.704 1.00 94.62 467 GLY A O 1
ATOM 3697 N N . LEU A 1 468 ? -3.026 17.047 15.143 1.00 97.06 468 LEU A N 1
ATOM 3698 C CA . LEU A 1 468 ? -3.957 16.460 16.103 1.00 97.06 468 LEU A CA 1
ATOM 3699 C C . LEU A 1 468 ? -3.308 15.251 16.789 1.00 97.06 468 LEU A C 1
ATOM 3701 O O . LEU A 1 468 ? -2.576 14.468 16.174 1.00 97.06 468 LEU A O 1
ATOM 3705 N N . SER A 1 469 ? -3.610 15.077 18.067 1.00 96.25 469 SER A N 1
ATOM 3706 C CA . SER A 1 469 ? -3.233 13.914 18.863 1.00 96.25 469 SER A CA 1
ATOM 3707 C C . SER A 1 469 ? -3.961 12.647 18.406 1.00 96.25 469 SER A C 1
ATOM 3709 O O . SER A 1 469 ? -4.949 12.680 17.666 1.00 96.25 469 SER A O 1
ATOM 3711 N N . PHE A 1 470 ? -3.503 11.495 18.905 1.00 97.06 470 PHE A N 1
ATOM 3712 C CA . PHE A 1 470 ? -4.169 10.220 18.642 1.00 97.06 470 PHE A CA 1
ATOM 3713 C C . PHE A 1 470 ? -5.631 10.259 19.114 1.00 97.06 470 PHE A C 1
ATOM 3715 O O . PHE A 1 470 ? -6.527 9.779 18.420 1.00 97.06 470 PHE A O 1
ATOM 3722 N N . ARG A 1 471 ? -5.886 10.844 20.294 1.00 97.19 471 ARG A N 1
ATOM 3723 C CA . ARG A 1 471 ? -7.237 10.947 20.854 1.00 97.19 471 ARG A CA 1
ATOM 3724 C C . ARG A 1 471 ? -8.137 11.844 20.029 1.00 97.19 471 ARG A C 1
ATOM 3726 O O . ARG A 1 471 ? -9.262 11.444 19.765 1.00 97.19 471 ARG A O 1
ATOM 3733 N N . GLU A 1 472 ? -7.665 13.014 19.617 1.00 98.06 472 GLU A N 1
ATOM 3734 C CA . GLU A 1 472 ? -8.464 13.931 18.798 1.00 98.06 472 GLU A CA 1
ATOM 3735 C C . GLU A 1 472 ? -8.857 13.281 17.471 1.00 98.06 472 GLU A C 1
ATOM 3737 O O . GLU A 1 472 ? -10.031 13.298 17.106 1.00 98.06 472 GLU A O 1
ATOM 3742 N N . THR A 1 473 ? -7.917 12.608 16.802 1.00 98.12 473 THR A N 1
ATOM 3743 C CA . THR A 1 473 ? -8.205 11.890 15.553 1.00 98.12 473 THR A CA 1
ATOM 3744 C C . THR A 1 473 ? -9.140 10.706 15.764 1.00 98.12 473 THR A C 1
ATOM 3746 O O . THR A 1 473 ? -10.068 10.504 14.984 1.00 98.12 473 THR A O 1
ATOM 3749 N N . PHE A 1 474 ? -8.955 9.931 16.833 1.00 98.31 474 PHE A N 1
ATOM 3750 C CA . PHE A 1 474 ? -9.897 8.875 17.195 1.00 98.31 474 PHE A CA 1
ATOM 3751 C C . PHE A 1 474 ? -11.306 9.422 17.450 1.00 98.31 474 PHE A C 1
ATOM 3753 O O . PHE A 1 474 ? -12.268 8.862 16.935 1.00 98.31 474 PHE A O 1
ATOM 3760 N N . THR A 1 475 ? -11.435 10.513 18.208 1.00 97.44 475 THR A N 1
ATOM 3761 C CA . THR A 1 475 ? -12.725 11.151 18.499 1.00 97.44 475 THR A CA 1
ATOM 3762 C C . THR A 1 475 ? -13.385 11.664 17.222 1.00 97.44 475 THR A C 1
ATOM 3764 O O . THR A 1 475 ? -14.585 11.475 17.049 1.00 97.44 475 THR A O 1
ATOM 3767 N N . LEU A 1 476 ? -12.609 12.252 16.305 1.00 97.81 476 LEU A N 1
ATOM 3768 C CA . LEU A 1 476 ? -13.083 12.654 14.981 1.00 97.81 476 LEU A CA 1
ATOM 3769 C C . LEU A 1 476 ? -13.636 11.454 14.200 1.00 97.81 476 LEU A C 1
ATOM 3771 O O . LEU A 1 476 ? -14.753 11.505 13.695 1.00 97.81 476 LEU A O 1
ATOM 3775 N N . LEU A 1 477 ? -12.878 10.360 14.112 1.00 97.75 477 LEU A N 1
ATOM 3776 C CA . LEU A 1 477 ? -13.295 9.174 13.362 1.00 97.75 477 LEU A CA 1
ATOM 3777 C C . LEU A 1 477 ? -14.460 8.426 14.021 1.00 97.75 477 LEU A C 1
ATOM 3779 O O . LEU A 1 477 ? -15.294 7.861 13.318 1.00 97.75 477 LEU A O 1
ATOM 3783 N N . ALA A 1 478 ? -14.568 8.451 15.349 1.00 96.38 478 ALA A N 1
ATOM 3784 C CA . ALA A 1 478 ? -15.663 7.821 16.085 1.00 96.38 478 ALA A CA 1
ATOM 3785 C C . ALA A 1 478 ? -17.043 8.431 15.768 1.00 96.38 478 ALA A C 1
ATOM 3787 O O . ALA A 1 478 ? -18.060 7.814 16.069 1.00 96.38 478 ALA A O 1
ATOM 3788 N N . GLN A 1 479 ? -17.094 9.604 15.125 1.00 95.19 479 GLN A N 1
ATOM 3789 C CA . GLN A 1 479 ? -18.335 10.189 14.604 1.00 95.19 479 GLN A CA 1
ATOM 3790 C C . GLN A 1 479 ? -18.882 9.428 13.384 1.00 95.19 479 GLN A C 1
ATOM 3792 O O . GLN A 1 479 ? -20.077 9.483 13.114 1.00 95.19 479 GLN A O 1
ATOM 3797 N N . TYR A 1 480 ? -18.019 8.716 12.650 1.00 94.81 480 TYR A N 1
ATOM 3798 C CA . TYR A 1 480 ? -18.358 8.065 11.377 1.00 94.81 480 TYR A CA 1
ATOM 3799 C C . TYR A 1 480 ? -18.247 6.539 11.414 1.00 94.81 480 TYR A C 1
ATOM 3801 O O . TYR A 1 480 ? -18.790 5.863 10.533 1.00 94.81 480 TYR A O 1
ATOM 3809 N N . PHE A 1 481 ? -17.521 5.998 12.395 1.00 94.38 481 PHE A N 1
ATOM 3810 C CA . PHE A 1 481 ? -17.168 4.584 12.474 1.00 94.38 481 PHE A CA 1
ATOM 3811 C C . PHE A 1 481 ? -17.427 4.002 13.865 1.00 94.38 481 PHE A C 1
ATOM 3813 O O . PHE A 1 481 ? -17.225 4.692 14.869 1.00 94.38 481 PHE A O 1
ATOM 3820 N N . PRO A 1 482 ? -17.757 2.699 13.955 1.00 93.25 482 PRO A N 1
ATOM 3821 C CA . PRO A 1 482 ? -17.722 1.976 15.218 1.00 93.25 482 PRO A CA 1
ATOM 3822 C C . PRO A 1 482 ? -16.361 2.111 15.905 1.00 93.25 482 PRO A C 1
ATOM 3824 O O . PRO A 1 482 ? -15.315 2.162 15.256 1.00 93.25 482 PRO A O 1
ATOM 3827 N N . GLN A 1 483 ? -16.364 2.090 17.237 1.00 94.38 483 GLN A N 1
ATOM 3828 C CA . GLN A 1 483 ? -15.184 2.360 18.064 1.00 94.38 483 GLN A CA 1
ATOM 3829 C C . GLN A 1 483 ? -13.946 1.527 17.682 1.00 94.38 483 GLN A C 1
ATOM 3831 O O . GLN A 1 483 ? -12.824 2.036 17.668 1.00 94.38 483 GLN A O 1
ATOM 3836 N N . GLY A 1 484 ? -14.142 0.244 17.362 1.00 93.94 484 GLY A N 1
ATOM 3837 C CA . GLY A 1 484 ? -13.058 -0.648 16.945 1.00 93.94 484 GLY A CA 1
ATOM 3838 C C . GLY A 1 484 ? -12.427 -0.246 15.610 1.00 93.94 484 GLY A C 1
ATOM 3839 O O . GLY A 1 484 ? -11.205 -0.284 15.477 1.00 93.94 484 GLY A O 1
ATOM 3840 N N . GLU A 1 485 ? -13.245 0.187 14.653 1.00 93.69 485 GLU A N 1
ATOM 3841 C CA . GLU A 1 485 ? -12.792 0.631 13.334 1.00 93.69 485 GLU A CA 1
ATOM 3842 C C . GLU A 1 485 ? -12.123 2.009 13.421 1.00 93.69 485 GLU A C 1
ATOM 3844 O O . GLU A 1 485 ? -11.032 2.187 12.885 1.00 93.69 485 GLU A O 1
ATOM 3849 N N . ALA A 1 486 ? -12.690 2.946 14.193 1.00 96.81 486 ALA A N 1
ATOM 3850 C CA . ALA A 1 486 ? -12.060 4.237 14.476 1.00 96.81 486 ALA A CA 1
ATOM 3851 C C . ALA A 1 486 ? -10.664 4.059 15.102 1.00 96.81 486 ALA A C 1
ATOM 3853 O O . ALA A 1 486 ? -9.698 4.659 14.636 1.00 96.81 486 ALA A O 1
ATOM 3854 N N . TRP A 1 487 ? -10.523 3.171 16.097 1.00 97.19 487 TRP A N 1
ATOM 3855 C CA . TRP A 1 487 ? -9.218 2.826 16.675 1.00 97.19 487 TRP A CA 1
ATOM 3856 C C . TRP A 1 487 ? -8.253 2.267 15.626 1.00 97.19 487 TRP A C 1
ATOM 3858 O O . TRP A 1 487 ? -7.107 2.706 15.557 1.00 97.19 487 TRP A O 1
ATOM 3868 N N . ARG A 1 488 ? -8.703 1.309 14.805 1.00 96.06 488 ARG A N 1
ATOM 3869 C CA . ARG A 1 488 ? -7.876 0.669 13.772 1.00 96.06 488 ARG A CA 1
ATOM 3870 C C . ARG A 1 488 ? -7.369 1.684 12.747 1.00 96.06 488 ARG A C 1
ATOM 3872 O O . ARG A 1 488 ? -6.193 1.643 12.384 1.00 96.06 488 ARG A O 1
ATOM 3879 N N . LEU A 1 489 ? -8.239 2.583 12.293 1.00 97.25 489 LEU A N 1
ATOM 3880 C CA . LEU A 1 489 ? -7.903 3.655 11.359 1.00 97.25 489 LEU A CA 1
ATOM 3881 C C . LEU A 1 489 ? -6.908 4.639 11.988 1.00 97.25 489 LEU A C 1
ATOM 3883 O O . LEU A 1 489 ? -5.877 4.920 11.377 1.00 97.25 489 LEU A O 1
ATOM 3887 N N . THR A 1 490 ? -7.140 5.104 13.219 1.00 98.00 490 THR A N 1
ATOM 3888 C CA . THR A 1 490 ? -6.184 5.985 13.909 1.00 98.00 490 THR A CA 1
ATOM 3889 C C . THR A 1 490 ? -4.833 5.295 14.095 1.00 98.00 490 THR A C 1
ATOM 3891 O O . THR A 1 490 ? -3.809 5.853 13.710 1.00 98.00 490 THR A O 1
ATOM 3894 N N . LEU A 1 491 ? -4.817 4.057 14.605 1.00 96.94 491 LEU A N 1
ATOM 3895 C CA . LEU A 1 491 ? -3.600 3.270 14.826 1.00 96.94 491 LEU A CA 1
ATOM 3896 C C . LEU A 1 491 ? -2.761 3.137 13.557 1.00 96.94 491 LEU A C 1
ATOM 3898 O O . LEU A 1 491 ? -1.564 3.419 13.585 1.00 96.94 491 LEU A O 1
ATOM 3902 N N . ARG A 1 492 ? -3.378 2.742 12.440 1.00 96.00 492 ARG A N 1
ATOM 3903 C CA . ARG A 1 492 ? -2.659 2.532 11.176 1.00 96.00 492 ARG A CA 1
ATOM 3904 C C . ARG A 1 492 ? -1.935 3.781 10.683 1.00 96.00 492 ARG A C 1
ATOM 3906 O O . ARG A 1 492 ? -0.838 3.643 10.147 1.00 96.00 492 ARG A O 1
ATOM 3913 N N . ASN A 1 493 ? -2.522 4.959 10.899 1.00 97.06 493 ASN A N 1
ATOM 3914 C CA . ASN A 1 493 ? -1.949 6.231 10.462 1.00 97.06 493 ASN A CA 1
ATOM 3915 C C . ASN A 1 493 ? -0.997 6.851 11.502 1.00 97.06 493 ASN A C 1
ATOM 3917 O O . ASN A 1 493 ? -0.063 7.544 11.121 1.00 97.06 493 ASN A O 1
ATOM 3921 N N . TYR A 1 494 ? -1.190 6.601 12.802 1.00 96.56 494 TYR A N 1
ATOM 3922 C CA . TYR A 1 494 ? -0.372 7.191 13.877 1.00 96.56 494 TYR A CA 1
ATOM 3923 C C . TYR A 1 494 ? 0.795 6.309 14.342 1.00 96.56 494 TYR A C 1
ATOM 3925 O O . TYR A 1 494 ? 1.686 6.794 15.046 1.00 96.56 494 TYR A O 1
ATOM 3933 N N . ARG A 1 495 ? 0.826 5.023 13.968 1.00 95.19 495 ARG A N 1
ATOM 3934 C CA . ARG A 1 495 ? 1.963 4.142 14.275 1.00 95.19 495 ARG A CA 1
ATOM 3935 C C . ARG A 1 495 ? 3.273 4.709 13.724 1.00 95.19 495 ARG A C 1
ATOM 3937 O O . ARG A 1 495 ? 3.294 5.508 12.790 1.00 95.19 495 ARG A O 1
ATOM 3944 N N . ALA A 1 496 ? 4.368 4.307 14.354 1.00 95.69 496 ALA A N 1
ATOM 3945 C CA . ALA A 1 496 ? 5.722 4.816 14.170 1.00 95.69 496 ALA A CA 1
ATOM 3946 C C . ALA A 1 496 ? 5.902 6.336 14.364 1.00 95.69 496 ALA A C 1
ATOM 3948 O O . ALA A 1 496 ? 7.012 6.813 14.184 1.00 95.69 496 ALA A O 1
ATOM 3949 N N . GLY A 1 497 ? 4.889 7.098 14.790 1.00 93.31 497 GLY A N 1
ATOM 3950 C CA . GLY A 1 497 ? 4.957 8.566 14.871 1.00 93.31 497 GLY A CA 1
ATOM 3951 C C . GLY A 1 497 ? 4.256 9.284 13.713 1.00 93.31 497 GLY A C 1
ATOM 3952 O O . GLY A 1 497 ? 4.266 10.512 13.668 1.00 93.31 497 GLY A O 1
ATOM 3953 N N . GLY A 1 498 ? 3.616 8.538 12.805 1.00 95.38 498 GLY A N 1
ATOM 3954 C CA . GLY A 1 498 ? 2.814 9.090 11.717 1.00 95.38 498 GLY A CA 1
ATOM 3955 C C . GLY A 1 498 ? 3.148 8.468 10.367 1.00 95.38 498 GLY A C 1
ATOM 3956 O O . GLY A 1 498 ? 3.936 9.036 9.618 1.00 95.38 498 GLY A O 1
ATOM 3957 N N . LEU A 1 499 ? 2.542 7.324 10.049 1.00 94.25 499 LEU A N 1
ATOM 3958 C CA . LEU A 1 499 ? 2.707 6.639 8.769 1.00 94.25 499 LEU A CA 1
ATOM 3959 C C . LEU A 1 499 ? 1.517 6.932 7.845 1.00 94.25 499 LEU A C 1
ATOM 3961 O O . LEU A 1 499 ? 0.515 6.221 7.834 1.00 94.25 499 LEU A O 1
ATOM 3965 N N . ALA A 1 500 ? 1.658 7.974 7.035 1.00 89.81 500 ALA A N 1
ATOM 3966 C CA . ALA A 1 500 ? 0.607 8.564 6.212 1.00 89.81 500 ALA A CA 1
ATOM 3967 C C . ALA A 1 500 ? 0.228 7.767 4.950 1.00 89.81 500 ALA A C 1
ATOM 3969 O O . ALA A 1 500 ? -0.514 8.274 4.124 1.00 89.81 500 ALA A O 1
ATOM 3970 N N . LYS A 1 501 ? 0.694 6.530 4.758 1.00 92.81 501 LYS A N 1
ATOM 3971 C CA . LYS A 1 501 ? 0.505 5.773 3.503 1.00 92.81 501 LYS A CA 1
ATOM 3972 C C . LYS A 1 501 ? -0.959 5.622 3.068 1.00 92.81 501 LYS A C 1
ATOM 3974 O O . LYS A 1 501 ? -1.251 5.649 1.878 1.00 92.81 501 LYS A O 1
ATOM 3979 N N . ASP A 1 502 ? -1.877 5.405 4.007 1.00 94.38 502 ASP A N 1
ATOM 3980 C CA . ASP A 1 502 ? -3.205 4.879 3.674 1.00 94.38 502 ASP A CA 1
ATOM 3981 C C . ASP A 1 502 ? -4.186 5.929 3.097 1.00 94.38 502 ASP A C 1
ATOM 3983 O O . ASP A 1 502 ? -5.274 5.564 2.657 1.00 94.38 502 ASP A O 1
ATOM 3987 N N . HIS A 1 503 ? -3.834 7.219 3.019 1.00 94.75 503 HIS A N 1
ATOM 3988 C CA . HIS A 1 503 ? -4.637 8.172 2.227 1.00 94.75 503 HIS A CA 1
ATOM 3989 C C . HIS A 1 503 ? -4.530 7.906 0.713 1.00 94.75 503 HIS A C 1
ATOM 3991 O O . HIS A 1 503 ? -5.429 8.274 -0.048 1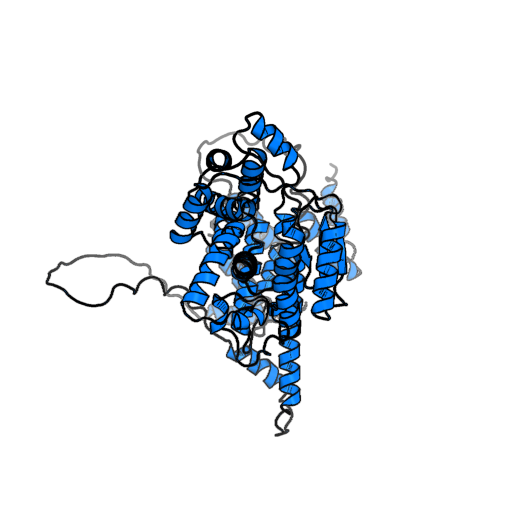.00 94.75 503 HIS A O 1
ATOM 3997 N N . ALA A 1 504 ? -3.464 7.215 0.290 1.00 90.44 504 ALA A N 1
ATOM 3998 C CA . ALA A 1 504 ? -3.168 6.918 -1.106 1.00 90.44 504 ALA A CA 1
ATOM 3999 C C . ALA A 1 504 ? -4.239 6.064 -1.802 1.00 90.44 504 ALA A C 1
ATOM 4001 O O . ALA A 1 504 ? -4.323 6.104 -3.023 1.00 90.44 504 ALA A O 1
ATOM 4002 N N . TYR A 1 505 ? -5.076 5.321 -1.067 1.00 93.69 505 TYR A N 1
ATOM 4003 C CA . TYR A 1 505 ? -6.123 4.490 -1.675 1.00 93.69 505 TYR A CA 1
ATOM 4004 C C . TYR A 1 505 ? -7.229 5.352 -2.309 1.00 93.69 505 TYR A C 1
ATOM 4006 O O . TYR A 1 505 ? -7.534 5.192 -3.491 1.00 93.69 505 TYR A O 1
ATOM 4014 N N . LEU A 1 506 ? -7.801 6.313 -1.560 1.00 96.81 506 LEU A N 1
ATOM 4015 C CA . LEU A 1 506 ? -8.828 7.207 -2.117 1.00 96.81 506 LEU A CA 1
ATOM 4016 C C . LEU A 1 506 ? -8.221 8.181 -3.128 1.00 96.81 506 LEU A C 1
ATOM 4018 O O . LEU A 1 506 ? -8.783 8.371 -4.203 1.00 96.81 506 LEU A O 1
ATOM 4022 N N . GLN A 1 507 ? -7.067 8.772 -2.803 1.00 95.94 507 GLN A N 1
ATOM 4023 C CA . GLN A 1 507 ? -6.389 9.689 -3.719 1.00 95.94 507 GLN A CA 1
ATOM 4024 C C . GLN A 1 507 ? -6.011 8.984 -5.029 1.00 95.94 507 GLN A C 1
ATOM 4026 O O . GLN A 1 507 ? -6.207 9.530 -6.111 1.00 95.94 507 GLN A O 1
ATOM 4031 N N . GLY A 1 508 ? -5.535 7.743 -4.943 1.00 96.31 508 GLY A N 1
ATOM 4032 C CA . GLY A 1 508 ? -5.248 6.882 -6.082 1.00 96.31 508 GLY A CA 1
ATOM 4033 C C . GLY A 1 508 ? -6.455 6.675 -6.989 1.00 96.31 508 GLY A C 1
ATOM 4034 O O . GLY A 1 508 ? -6.352 6.865 -8.199 1.00 96.31 508 GLY A O 1
ATOM 4035 N N . LEU A 1 509 ? -7.616 6.340 -6.414 1.00 97.38 509 LEU A N 1
ATOM 4036 C CA . LEU A 1 509 ? -8.866 6.179 -7.166 1.00 97.38 509 LEU A CA 1
ATOM 4037 C C . LEU A 1 509 ? -9.235 7.459 -7.930 1.00 97.38 509 LEU A C 1
ATOM 4039 O O . LEU A 1 509 ? -9.578 7.402 -9.113 1.00 97.38 509 LEU A O 1
ATOM 4043 N N . LEU A 1 510 ? -9.156 8.617 -7.268 1.00 97.50 510 LEU A N 1
ATOM 4044 C CA . LEU A 1 510 ? -9.454 9.907 -7.895 1.00 97.50 510 LEU A CA 1
ATOM 4045 C C . LEU A 1 510 ? -8.467 10.227 -9.023 1.00 97.50 510 LEU A C 1
ATOM 4047 O O . LEU A 1 510 ? -8.894 10.615 -10.110 1.00 97.50 510 LEU A O 1
ATOM 4051 N N . ARG A 1 511 ? -7.169 9.976 -8.813 1.00 97.00 511 ARG A N 1
ATOM 4052 C CA . ARG A 1 511 ? -6.129 10.163 -9.836 1.00 97.00 511 ARG A CA 1
ATOM 4053 C C . ARG A 1 511 ? -6.335 9.262 -11.049 1.00 97.00 511 ARG A C 1
ATOM 4055 O O . ARG A 1 511 ? -6.207 9.736 -12.172 1.00 97.00 511 ARG A O 1
ATOM 4062 N N . VAL A 1 512 ? -6.712 7.996 -10.858 1.00 97.94 512 VAL A N 1
ATOM 4063 C CA . VAL A 1 512 ? -7.027 7.082 -11.972 1.00 97.94 512 VAL A CA 1
ATOM 4064 C C . VAL A 1 512 ? -8.239 7.578 -12.768 1.00 97.94 512 VAL A C 1
ATOM 4066 O O . VAL A 1 512 ? -8.199 7.605 -13.998 1.00 97.94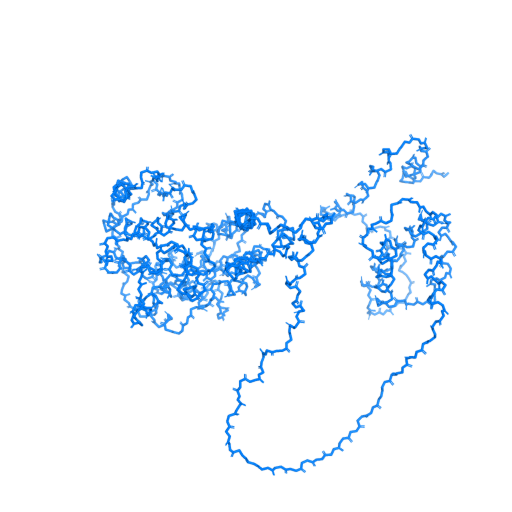 512 VAL A O 1
ATOM 4069 N N . LYS A 1 513 ? -9.296 8.048 -12.092 1.00 97.75 513 LYS A N 1
ATOM 4070 C CA . LYS A 1 513 ? -10.457 8.659 -12.764 1.00 97.75 513 LYS A CA 1
ATOM 4071 C C . LYS A 1 513 ? -10.079 9.922 -13.538 1.00 97.75 513 LYS A C 1
ATOM 4073 O O . LYS A 1 513 ? -10.553 10.120 -14.655 1.00 97.75 513 LYS A O 1
ATOM 4078 N N . GLN A 1 514 ? -9.227 10.768 -12.966 1.00 97.56 514 GLN A N 1
ATOM 4079 C CA . GLN A 1 514 ? -8.739 11.978 -13.624 1.00 97.56 514 GLN A CA 1
ATOM 4080 C C . GLN A 1 514 ? -7.873 11.648 -14.845 1.00 97.56 514 GLN A C 1
ATOM 4082 O O . GLN A 1 514 ? -8.059 12.256 -15.896 1.00 97.56 514 GLN A O 1
ATOM 4087 N N . PHE A 1 515 ? -6.989 10.656 -14.732 1.00 97.94 515 PHE A N 1
ATOM 4088 C CA . PHE A 1 515 ? -6.163 10.159 -15.831 1.00 97.94 515 PHE A CA 1
ATOM 4089 C C . PHE A 1 515 ? -7.019 9.691 -17.015 1.00 97.94 515 PHE A C 1
ATOM 4091 O O . PHE A 1 515 ? -6.797 10.125 -18.143 1.00 97.94 515 PHE A O 1
ATOM 4098 N N . LEU A 1 516 ? -8.063 8.899 -16.754 1.00 97.56 516 LEU A N 1
ATOM 4099 C CA . LEU A 1 516 ? -9.037 8.489 -17.771 1.00 97.56 516 LEU A CA 1
ATOM 4100 C C . LEU A 1 516 ? -9.783 9.675 -18.390 1.00 97.56 516 LEU A C 1
ATOM 4102 O O . LEU A 1 516 ? -9.921 9.757 -19.608 1.00 97.56 516 LEU A O 1
ATOM 4106 N N . LYS A 1 517 ? -10.250 10.618 -17.562 1.00 97.56 517 LYS A N 1
ATOM 4107 C CA . LYS A 1 517 ? -10.949 11.824 -18.031 1.00 97.56 517 LYS A CA 1
ATOM 4108 C C . LYS A 1 517 ? -10.065 12.687 -18.940 1.00 97.56 517 LYS A C 1
ATOM 4110 O O . LYS A 1 517 ? -10.584 13.342 -19.837 1.00 97.56 517 LYS A O 1
ATOM 4115 N N . ALA A 1 518 ? -8.752 12.672 -18.721 1.00 97.69 518 ALA A N 1
ATOM 4116 C CA . ALA A 1 518 ? -7.764 13.348 -19.555 1.00 97.69 518 ALA A CA 1
ATOM 4117 C C . ALA A 1 518 ? -7.385 12.567 -20.835 1.00 97.69 518 ALA A C 1
ATOM 4119 O O . ALA A 1 518 ? -6.520 13.019 -21.579 1.00 97.69 518 ALA A O 1
ATOM 4120 N N . GLY A 1 519 ? -8.015 11.417 -21.106 1.00 97.56 519 GLY A N 1
ATOM 4121 C CA . GLY A 1 519 ? -7.749 10.588 -22.288 1.00 97.56 519 GLY A CA 1
ATOM 4122 C C . GLY A 1 519 ? -6.629 9.560 -22.111 1.00 97.56 519 GLY A C 1
ATOM 4123 O O . GLY A 1 519 ? -6.176 8.983 -23.097 1.00 97.56 519 GLY A O 1
ATOM 4124 N N . GLY A 1 520 ? -6.168 9.323 -20.880 1.00 97.38 520 GLY A N 1
ATOM 4125 C CA . GLY A 1 520 ? -5.160 8.309 -20.586 1.00 97.38 520 GLY A CA 1
ATOM 4126 C C . GLY A 1 520 ? -5.659 6.879 -20.828 1.00 97.38 520 GLY A C 1
ATOM 4127 O O . GLY A 1 520 ? -6.806 6.551 -20.528 1.00 97.38 520 GLY A O 1
ATOM 4128 N N . ASP A 1 521 ? -4.781 6.007 -21.335 1.00 96.56 521 ASP A N 1
ATOM 4129 C CA . ASP A 1 521 ? -5.068 4.581 -21.542 1.00 96.56 521 ASP A CA 1
ATOM 4130 C C . ASP A 1 521 ? -4.584 3.753 -20.340 1.00 96.56 521 ASP A C 1
ATOM 4132 O O . ASP A 1 521 ? -3.382 3.669 -20.075 1.00 96.56 521 ASP A O 1
ATOM 4136 N N . LEU A 1 522 ? -5.506 3.094 -19.626 1.00 97.25 522 LEU A N 1
ATOM 4137 C CA . LEU A 1 522 ? -5.180 2.227 -18.485 1.00 97.25 522 LEU A CA 1
ATOM 4138 C C . LEU A 1 522 ? -4.219 1.093 -18.842 1.00 97.25 522 LEU A C 1
ATOM 4140 O O . LEU A 1 522 ? -3.474 0.655 -17.966 1.00 97.25 522 LEU A O 1
ATOM 4144 N N . ARG A 1 523 ? -4.174 0.638 -20.102 1.00 97.12 523 ARG A N 1
ATOM 4145 C CA . ARG A 1 523 ? -3.221 -0.393 -20.546 1.00 97.12 523 ARG A CA 1
ATOM 4146 C C . ARG A 1 523 ? -1.776 0.026 -20.279 1.00 97.12 523 ARG A C 1
ATOM 4148 O O . ARG A 1 523 ? -0.959 -0.815 -19.918 1.00 97.12 523 ARG A O 1
ATOM 4155 N N . THR A 1 524 ? -1.468 1.321 -20.359 1.00 96.31 524 THR A N 1
ATOM 4156 C CA . THR A 1 524 ? -0.122 1.842 -20.064 1.00 96.31 524 THR A CA 1
ATOM 4157 C C . THR A 1 524 ? 0.290 1.630 -18.604 1.00 96.31 524 THR A C 1
ATOM 4159 O O . THR A 1 524 ? 1.468 1.437 -18.325 1.00 96.31 524 THR A O 1
ATOM 4162 N N . LEU A 1 525 ? -0.662 1.558 -17.665 1.00 97.56 525 LEU A N 1
ATOM 4163 C CA . LEU A 1 525 ? -0.391 1.291 -16.247 1.00 97.56 525 LEU A CA 1
ATOM 4164 C C . LEU A 1 525 ? -0.125 -0.195 -15.964 1.00 97.56 525 LEU A C 1
ATOM 4166 O O . LEU A 1 525 ? 0.385 -0.539 -14.895 1.00 97.56 525 LEU A O 1
ATOM 4170 N N . TYR A 1 526 ? -0.440 -1.079 -16.916 1.00 98.06 526 TYR A N 1
ATOM 4171 C CA . TYR A 1 526 ? -0.228 -2.520 -16.797 1.00 98.06 526 TYR A CA 1
ATOM 4172 C C . TYR A 1 526 ? 1.171 -2.979 -17.210 1.00 98.06 526 TYR A C 1
ATOM 4174 O O . TYR A 1 526 ? 1.470 -4.150 -17.010 1.00 98.06 526 TYR A O 1
ATOM 4182 N N . VAL A 1 527 ? 2.057 -2.107 -17.711 1.00 97.06 527 VAL A N 1
ATOM 4183 C CA . VAL A 1 527 ? 3.455 -2.472 -18.055 1.00 97.06 527 VAL A CA 1
ATOM 4184 C C . VAL A 1 527 ? 4.255 -3.011 -16.862 1.00 97.06 527 VAL A C 1
ATOM 4186 O O . VAL A 1 527 ? 5.250 -3.707 -17.043 1.00 97.06 527 VAL A O 1
ATOM 4189 N N . GLY A 1 528 ? 3.803 -2.711 -15.645 1.00 97.19 528 GLY A N 1
ATOM 4190 C CA . GLY A 1 528 ? 4.352 -3.196 -14.389 1.00 97.19 528 GLY A CA 1
ATOM 4191 C C . GLY A 1 528 ? 3.738 -2.451 -13.207 1.00 97.19 528 GLY A C 1
ATOM 4192 O O . GLY A 1 528 ? 2.704 -1.784 -13.322 1.00 97.19 528 GLY A O 1
ATOM 4193 N N . LYS A 1 529 ? 4.406 -2.508 -12.062 1.00 97.19 529 LYS A N 1
ATOM 4194 C CA . LYS A 1 529 ? 4.087 -1.752 -10.850 1.00 97.19 529 LYS A CA 1
ATOM 4195 C C . LYS A 1 529 ? 4.615 -0.313 -10.931 1.00 97.19 529 LYS A C 1
ATOM 4197 O O . LYS A 1 529 ? 5.557 0.078 -10.247 1.00 97.19 529 LYS A O 1
ATOM 4202 N N . VAL A 1 530 ? 4.006 0.467 -11.820 1.00 96.88 530 VAL A N 1
ATOM 4203 C CA . VAL A 1 530 ? 4.313 1.881 -12.095 1.00 96.88 530 VAL A CA 1
ATOM 4204 C C . VAL A 1 530 ? 3.232 2.827 -11.544 1.00 96.88 530 VAL A C 1
ATOM 4206 O O . VAL A 1 530 ? 2.083 2.435 -11.346 1.00 96.88 530 VAL A O 1
ATOM 4209 N N . GLY A 1 531 ? 3.581 4.083 -11.292 1.00 96.25 531 GLY A N 1
ATOM 4210 C CA . GLY A 1 531 ? 2.634 5.156 -11.006 1.00 96.25 531 GLY A CA 1
ATOM 4211 C C . GLY A 1 531 ? 2.258 5.896 -12.288 1.00 96.25 531 GLY A C 1
ATOM 4212 O O . GLY A 1 531 ? 2.999 5.830 -13.271 1.00 96.25 531 GLY A O 1
ATOM 4213 N N . ILE A 1 532 ? 1.133 6.614 -12.281 1.00 96.56 532 ILE A N 1
ATOM 4214 C CA . ILE A 1 532 ? 0.741 7.520 -13.378 1.00 96.56 532 ILE A CA 1
ATOM 4215 C C . ILE A 1 532 ? 1.859 8.543 -13.645 1.00 96.56 532 ILE A C 1
ATOM 4217 O O . ILE A 1 532 ? 2.190 8.833 -14.791 1.00 96.56 532 ILE A O 1
ATOM 4221 N N . GLU A 1 533 ? 2.493 9.027 -12.581 1.00 93.75 533 GLU A N 1
ATOM 4222 C CA . GLU A 1 533 ? 3.614 9.964 -12.582 1.00 93.75 533 GLU A CA 1
ATOM 4223 C C . GLU A 1 533 ? 4.877 9.429 -13.271 1.00 93.75 533 GLU A C 1
ATOM 4225 O O . GLU A 1 533 ? 5.717 10.215 -13.706 1.00 93.75 533 GLU A O 1
ATOM 4230 N N . HIS A 1 534 ? 5.017 8.107 -13.402 1.00 95.38 534 HIS A N 1
ATOM 4231 C CA . HIS A 1 534 ? 6.170 7.508 -14.068 1.00 95.38 534 HIS A CA 1
ATOM 4232 C C . HIS A 1 534 ? 5.996 7.410 -15.573 1.00 95.38 534 HIS A C 1
ATOM 4234 O O . HIS A 1 534 ? 7.006 7.274 -16.250 1.00 95.38 534 HIS A O 1
ATOM 4240 N N . LEU A 1 535 ? 4.767 7.476 -16.104 1.00 94.81 535 LEU A N 1
ATOM 4241 C CA . LEU A 1 535 ? 4.508 7.299 -17.537 1.00 94.81 535 LEU A CA 1
ATOM 4242 C C . LEU A 1 535 ? 5.409 8.176 -18.433 1.00 94.81 535 LEU A C 1
ATOM 4244 O O . LEU A 1 535 ? 5.962 7.628 -19.383 1.00 94.81 535 LEU A O 1
ATOM 4248 N N . PRO A 1 536 ? 5.661 9.468 -18.125 1.00 92.62 536 PRO A N 1
ATOM 4249 C CA . PRO A 1 536 ? 6.566 10.305 -18.922 1.00 92.62 536 PRO A CA 1
ATOM 4250 C C . PRO A 1 536 ? 8.054 9.933 -18.811 1.00 92.62 536 PRO A C 1
ATOM 4252 O O . PRO A 1 536 ? 8.863 10.411 -19.599 1.00 92.62 536 PRO A O 1
ATOM 4255 N N . LEU A 1 537 ? 8.430 9.138 -17.805 1.00 91.44 537 LEU A N 1
ATOM 4256 C CA . LEU A 1 537 ? 9.804 8.702 -17.529 1.00 91.44 537 LEU A CA 1
ATOM 4257 C C . LEU A 1 537 ? 10.086 7.286 -18.050 1.00 91.44 537 LEU A C 1
ATOM 4259 O O . LEU A 1 537 ? 11.220 6.814 -17.950 1.00 91.44 537 LEU A O 1
ATOM 4263 N N . LEU A 1 538 ? 9.062 6.578 -18.538 1.00 92.31 538 LEU A N 1
ATOM 4264 C CA . LEU A 1 538 ? 9.222 5.216 -19.025 1.00 92.31 538 LEU A CA 1
ATOM 4265 C C . LEU A 1 538 ? 9.959 5.226 -20.369 1.00 92.31 538 LEU A C 1
ATOM 4267 O O . LEU A 1 538 ? 9.580 5.982 -21.260 1.00 92.31 538 LEU A O 1
ATOM 4271 N N . PRO A 1 539 ? 10.992 4.386 -20.548 1.00 88.38 539 PRO A N 1
ATOM 4272 C CA . PRO A 1 539 ? 11.674 4.302 -21.827 1.00 88.38 539 PRO A CA 1
ATOM 4273 C C . PRO A 1 539 ? 10.820 3.560 -22.859 1.00 88.38 539 PRO A C 1
ATOM 4275 O O . PRO A 1 539 ? 10.143 2.584 -22.538 1.00 88.38 539 PRO A O 1
ATOM 4278 N N . ASP A 1 540 ? 10.957 3.941 -24.128 1.00 87.12 540 ASP A N 1
ATOM 4279 C CA . ASP A 1 540 ? 10.245 3.312 -25.255 1.00 87.12 540 ASP A CA 1
ATOM 4280 C C . ASP A 1 540 ? 10.643 1.843 -25.499 1.00 87.12 540 ASP A C 1
ATOM 4282 O O . ASP A 1 540 ? 10.040 1.143 -26.309 1.00 87.12 540 ASP A O 1
ATOM 4286 N N . THR A 1 541 ? 11.676 1.355 -24.808 1.00 88.12 541 THR A N 1
ATOM 4287 C CA . THR A 1 541 ? 12.187 -0.017 -24.919 1.00 88.12 541 THR A CA 1
ATOM 4288 C C . THR A 1 541 ? 11.418 -1.037 -24.077 1.00 88.12 541 THR A C 1
ATOM 4290 O O . THR A 1 541 ? 11.764 -2.220 -24.109 1.00 88.12 541 THR A O 1
ATOM 4293 N N . LEU A 1 542 ? 10.409 -0.613 -23.307 1.00 93.38 542 LEU A N 1
ATOM 4294 C CA . LEU A 1 542 ? 9.587 -1.527 -22.515 1.00 93.38 542 LEU A CA 1
ATOM 4295 C C . LEU A 1 542 ? 8.743 -2.444 -23.402 1.00 93.38 542 LEU A C 1
ATOM 4297 O O . LEU A 1 542 ? 8.198 -2.038 -24.429 1.00 93.38 542 LEU A O 1
ATOM 4301 N N . ALA A 1 543 ? 8.589 -3.692 -22.963 1.00 94.94 543 ALA A N 1
ATOM 4302 C CA . ALA A 1 543 ? 7.666 -4.607 -23.609 1.00 94.94 543 ALA A CA 1
ATOM 4303 C C . ALA A 1 543 ? 6.217 -4.161 -23.330 1.00 94.94 543 ALA A C 1
ATOM 4305 O O . ALA A 1 543 ? 5.910 -3.759 -22.199 1.00 94.94 543 ALA A O 1
ATOM 4306 N N . PRO A 1 544 ? 5.301 -4.262 -24.312 1.00 95.31 544 PRO A N 1
ATOM 4307 C CA . PRO A 1 544 ? 3.887 -4.014 -24.064 1.00 95.31 544 PRO A CA 1
ATOM 4308 C C . PRO A 1 544 ? 3.340 -5.005 -23.020 1.00 95.31 544 PRO A C 1
ATOM 4310 O O . PRO A 1 544 ? 3.841 -6.130 -22.911 1.00 95.31 544 PRO A O 1
ATOM 4313 N N . PRO A 1 545 ? 2.302 -4.626 -22.253 1.00 96.88 545 PRO A N 1
ATOM 4314 C CA . PRO A 1 545 ? 1.721 -5.505 -21.246 1.00 96.88 545 PRO A CA 1
ATOM 4315 C C . PRO A 1 545 ? 1.134 -6.756 -21.909 1.00 96.88 545 PRO A C 1
ATOM 4317 O O . PRO A 1 545 ? 0.258 -6.667 -22.769 1.00 96.88 545 PRO A O 1
ATOM 4320 N N . ARG A 1 546 ? 1.604 -7.934 -21.491 1.00 96.50 546 ARG A N 1
ATOM 4321 C CA . ARG A 1 546 ? 1.110 -9.227 -21.987 1.00 96.50 546 ARG A CA 1
ATOM 4322 C C . ARG A 1 546 ? -0.243 -9.582 -21.380 1.00 96.50 546 ARG A C 1
ATOM 4324 O O . ARG A 1 546 ? -1.102 -10.133 -22.062 1.00 96.50 546 ARG A O 1
ATOM 4331 N N . TYR A 1 547 ? -0.409 -9.310 -20.091 1.00 97.69 547 TYR A N 1
ATOM 4332 C CA . TYR A 1 547 ? -1.617 -9.621 -19.345 1.00 97.69 547 TYR A CA 1
ATOM 4333 C C . TYR A 1 547 ? -2.430 -8.353 -19.111 1.00 97.69 547 TYR A C 1
ATOM 4335 O O . TYR A 1 547 ? -1.961 -7.415 -18.468 1.00 97.69 547 TYR A O 1
ATOM 4343 N N . LEU A 1 548 ? -3.663 -8.339 -19.603 1.00 98.00 548 LEU A N 1
ATOM 4344 C CA . LEU A 1 548 ? -4.618 -7.265 -19.363 1.00 98.00 548 LEU A CA 1
ATOM 4345 C C . LEU A 1 548 ? -5.880 -7.838 -18.719 1.00 98.00 548 LEU A C 1
ATOM 4347 O O . LEU A 1 548 ? -6.262 -8.973 -19.024 1.00 98.00 548 LEU A O 1
ATOM 4351 N N . PRO A 1 549 ? -6.531 -7.088 -17.821 1.00 96.50 549 PRO A N 1
ATOM 4352 C CA . PRO A 1 549 ? -7.798 -7.498 -17.253 1.00 96.50 549 PRO A CA 1
ATOM 4353 C C . PRO A 1 549 ? -8.866 -7.604 -18.343 1.00 96.50 549 PRO A C 1
ATOM 4355 O O . PRO A 1 549 ? -8.962 -6.753 -19.218 1.00 96.50 549 PRO A O 1
ATOM 4358 N N . ARG A 1 550 ? -9.738 -8.606 -18.238 1.00 90.56 550 ARG A N 1
ATOM 4359 C CA . ARG A 1 550 ? -10.841 -8.824 -19.195 1.00 90.56 550 ARG A CA 1
ATOM 4360 C C . ARG A 1 550 ? -11.935 -7.743 -19.190 1.00 90.56 550 ARG A C 1
ATOM 4362 O O . ARG A 1 550 ? -12.845 -7.820 -20.003 1.00 90.56 550 ARG A O 1
ATOM 4369 N N . TRP A 1 551 ? -11.911 -6.828 -18.221 1.00 88.56 551 TRP A N 1
ATOM 4370 C CA . TRP A 1 551 ? -12.881 -5.736 -18.095 1.00 88.56 551 TRP A CA 1
ATOM 4371 C C . TRP A 1 551 ? -12.408 -4.426 -18.748 1.00 88.56 551 TRP A C 1
ATOM 4373 O O . TRP A 1 551 ? -13.209 -3.499 -18.829 1.00 88.56 551 TRP A O 1
ATOM 4383 N N . LEU A 1 552 ? -11.139 -4.346 -19.177 1.00 89.38 552 LEU A N 1
ATOM 4384 C CA . LEU A 1 552 ? -10.643 -3.309 -20.095 1.00 89.38 552 LEU A CA 1
ATOM 4385 C C . LEU A 1 552 ? -10.988 -3.679 -21.535 1.00 89.38 552 LEU A C 1
ATOM 4387 O O . LEU A 1 552 ? -11.186 -2.735 -22.333 1.00 89.38 552 LEU A O 1
#

Sequence (552 aa):
MREPPHLLFFARLARNEDSDAARIDARLNIAGAVTNHVDGNPCQVDTLLLERREHHTEPGLDAVTRTDEVLVELILWVLGCILGRDVRAHEEAVEERVVGAEHVNHVLAYFARTLFSEEGEFLDGDPGLVRNHVEARLRKTVQQPDSFSNPRQEPHLLAPRVRVPDEEVLGRVVNQCSVPVNADKCLHRELARTTNNKFSGGFPESNKRRKSQQLLMDVDEELLRIGKQLQLFVLCEPTNALREREAFLKGKTQPQFHYPPLPFTPRVLRAQLQALCFSGPFAPLYVQAREALLLQLDILEHRGTARVREASRALYGCPDEETLKAARELLSTPHVDTPKTVPAAKVREALEAALQNYGLTDWIVQYTEKHATTVDAMNRRITLNKDRLFAAQDLRRLPIHEVGVHVLRAENGRAQPAMLFLTGLPGYLATEEGLAAYAEEHTNTALPESRRSMAGHVLAVDALHRGLSFRETFTLLAQYFPQGEAWRLTLRNYRAGGLAKDHAYLQGLLRVKQFLKAGGDLRTLYVGKVGIEHLPLLPDTLAPPRYLPRWL

Solvent-accessible surface area (backbone atoms only — not comparable to full-atom values): 33031 Å² total; per-residue (Å²): 138,80,82,65,76,72,61,60,57,59,57,54,69,74,65,69,86,86,60,80,70,61,63,55,56,57,58,55,50,57,62,51,59,74,71,71,74,85,83,82,84,94,83,88,83,84,82,83,78,78,85,80,84,79,88,87,89,83,92,81,90,86,70,67,66,67,55,51,53,57,51,50,52,54,51,52,52,53,48,24,68,73,69,75,47,77,65,76,81,56,66,84,74,59,85,82,64,92,77,56,73,69,58,57,53,50,52,51,53,49,49,66,54,70,56,29,49,101,85,69,48,69,70,75,88,50,68,68,61,58,49,54,52,52,56,58,50,51,64,61,59,76,74,65,86,87,89,87,88,86,90,88,84,86,88,90,88,82,88,83,90,87,92,84,90,83,91,87,89,85,89,85,89,86,86,89,78,89,72,84,86,67,75,71,59,64,63,51,56,63,55,52,72,74,60,86,62,100,65,100,64,81,78,56,68,70,59,56,53,51,52,57,52,49,55,51,49,54,53,41,51,51,54,50,57,51,54,68,67,58,41,59,74,64,54,42,41,49,79,45,52,68,64,35,48,56,45,36,76,75,64,46,67,68,74,81,80,46,57,63,81,75,98,65,61,67,72,59,56,51,52,55,55,70,68,63,81,73,70,73,84,58,23,70,61,51,53,46,41,45,54,45,52,51,32,51,48,50,29,64,77,33,53,69,34,72,62,7,36,54,32,25,34,74,62,56,44,75,77,50,72,68,46,51,49,52,22,52,58,55,53,72,48,81,86,59,87,75,69,55,75,37,52,31,67,60,43,47,54,37,39,53,52,48,31,51,75,72,68,43,72,83,50,44,79,42,74,41,90,52,86,62,73,45,76,39,61,90,77,34,31,39,37,35,23,62,86,43,57,32,36,74,54,42,52,59,26,45,31,48,33,51,44,44,33,56,46,29,16,21,58,19,2,64,70,36,97,49,57,48,28,35,77,43,38,73,64,10,62,25,37,51,44,2,48,26,53,43,51,22,54,77,68,75,35,59,56,70,52,58,56,37,52,26,25,50,26,33,54,39,37,49,34,51,76,73,64,50,49,68,46,58,39,26,57,59,37,44,76,70,34,59,66,70,55,15,47,51,46,36,46,62,31,49,35,35,37,24,37,36,58,57,26,29,42,46,45,12,29,53,51,47,53,49,40,46,74,73,70,49,63,71,67,70,53,25,37,12,31,45,25,77,86,41,60,90,66,57,61,92,83,61,62,76,48,82,48,74,46,93,87,116

Secondary structure (DSSP, 8-state):
-PPPHHHHHHHHHTT--S-THHHHHHHHHHHHHHHSSSSS---S-SSSSSS---S-------SSHHHHHHHHHHHHHHHHHHHT--GGGGGGGSTT----HHHHHHHHHHHHHHSB-TTS-B--S-HHHHHHHHHHHHHHHTT----------------------------SS--S-------HHHHHHHHHTT--S----PPPHHHHHHHHHHHHHHHHHHHHHHHHHH-HHHHTS-TTHHHHHHHHHTT-SS-----PPPSS-HHHHHHHHHH----STTHHHHHHHHHHHHHHHHHHHTTTSTHHHHHHHHHH----HHHHHHHHHHHHSPP-PPPEEEEHHHHHHHHHHHHHHTT-TT-EEEEESSSS-EEETTTTEEEEETT-EEETTHHHHHIIIIIIIIIHHHHHHHTSSSTHHHH--TTHHHHHHHHHHHHHHHTT---HHHHHHHHHHHHHHHHHHTT--HHHHHHHHTTTS-HHHHHHHHHHHHGGGT-GGGGHHHHHHHHHHHHHHTT--GGGGGGTT--GGGGGG--TTSPPPS---TT-

pLDDT: mean 71.34, std 29.46, range [21.0, 98.44]

Mean predicted aligned error: 18.03 Å

Foldseek 3Di:
DDDDPVVVVVVVLVPDPDDPVSVVVVVVVVVVVVVPPPDDDDDDPPPPPPPPPDDDDDDDDDDPVVVVVVVVVVVLVVVCVLVVHDSVVCPVVPPPDDDDPVVVVVVVVVVCDLQADPVGDGPPDDSVVSVVSVVVVVVVVVPDDDDDDDDDDDDDDDDDDDDDDDDDDDPPDPDDDPDDDPVPVVVCVVVVVPPPDDDPDPDPPVVVVVVVLVLLVVLQVLLVVLVVQLVLLQQLDFPCLVVQLVVVVVPDQAGDGDGDDRPDDLVVSLVSLVPDDDDDLCRVLSVQSSLLSNLSSQLNVQFPDQSNLVSLCVQANADDPVLLVLLVVLLVDADDDADFAAFPVLLLVLQCVLCVVQVNNQAEEEEDCDDDFDADLVNNYTYHHRGGGHGPLSSVLVSCLCVQQLNLQLVLLVVWSHVCQNVAGRNLVLQRLLVSQLSCVLVVSDDSVVSNLLSLLNQLLVCLVVPHGLNVSLVVCVVRDPSVSSSVSSCSQCGSNGNSNSNSNSVNNVVVVVCVVVVHDCQLSSSGSYDPVCSVSDDPPGDRRPDHRPSD